Protein AF-A0AAU4A2L3-F1 (afdb_monomer)

Radius of gyration: 29.71 Å; Cα contacts (8 Å, |Δi|>4): 764; chains: 1; bounding box: 64×76×113 Å

Sequence (528 aa):
MRTDVPQGIGEGEAERGFEGEQDPGADFPGASPAAVRGSDRRAFGRGLMLGTAGILVTVSGALVAVGCFLGLYVRPTSDDWCAAWKSRDMGVFGITSDFYMTQNGRVANAFLSGVIYGDGLIGTKILPTVIAVTFTLGLVLLGAQFMRFLGAKPRLLLLTAAALVLQALLYFAGTRSYQALLWAPATISHTIPSIIGVWTLLLGIWTVRRPSGPLRTAGFVATFLIAAALGTLSEPFTLVTGLLGAGAGLLAIPRFRLAATWRPFTWCLTWCLGLLSGLLLLYTSPGARWRRAQNPSKESLLSRKGLRATTHDWLLMWDSVTGQWAYLAAAAVGILIGLAIGLRTPAGRRGPDRTVPRLTRAALWLLPALVVVLGSFAVAAGLRSGYGPTGWTYARTWTNYLVPMVLALCAYGALLGQWAGRHLASRTTTTRYAPVAVIATGAFTLAAMAALVPAVQTLTTTTVTRSVAWDAQNARIEKEARQGTTDVGYKPLYIGNLAEPFYTKNYQRDWVSACVSKWYDIDRIHRR

Structure (mmCIF, N/CA/C/O backbone):
data_AF-A0AAU4A2L3-F1
#
_entry.id   AF-A0AAU4A2L3-F1
#
loop_
_atom_site.group_PDB
_atom_site.id
_atom_site.type_symbol
_atom_site.label_atom_id
_atom_site.label_alt_id
_atom_site.label_comp_id
_atom_site.label_asym_id
_atom_site.label_entity_id
_atom_site.label_seq_id
_atom_site.pdbx_PDB_ins_code
_atom_site.Cartn_x
_atom_site.Cartn_y
_atom_site.Cartn_z
_atom_site.occupancy
_atom_site.B_iso_or_equiv
_atom_site.auth_seq_id
_atom_site.auth_comp_id
_atom_site.auth_asym_id
_atom_site.auth_atom_id
_atom_site.pdbx_PDB_model_num
ATOM 1 N N . MET A 1 1 ? 8.186 55.625 46.234 1.00 39.56 1 MET A N 1
ATOM 2 C CA . MET A 1 1 ? 6.991 55.607 47.108 1.00 39.56 1 MET A CA 1
ATOM 3 C C . MET A 1 1 ? 6.923 54.208 47.698 1.00 39.56 1 MET A C 1
ATOM 5 O O . MET A 1 1 ? 6.724 53.284 46.928 1.00 39.56 1 MET A O 1
ATOM 9 N N . ARG A 1 2 ? 7.470 53.982 48.906 1.00 35.12 2 ARG A N 1
ATOM 10 C CA . ARG A 1 2 ? 6.761 54.043 50.212 1.00 35.12 2 ARG A CA 1
ATOM 11 C C . ARG A 1 2 ? 5.472 53.202 50.141 1.00 35.12 2 ARG A C 1
ATOM 13 O O . ARG A 1 2 ? 4.615 53.556 49.346 1.00 35.12 2 ARG A O 1
ATOM 20 N N . THR A 1 3 ? 5.312 52.097 50.871 1.00 40.69 3 THR A N 1
ATOM 21 C CA . THR A 1 3 ? 5.548 51.950 52.323 1.00 40.69 3 THR A CA 1
ATOM 22 C C . THR A 1 3 ? 5.838 50.518 52.808 1.00 40.69 3 THR A C 1
ATOM 24 O O . THR A 1 3 ? 5.472 49.530 52.176 1.00 40.69 3 THR A O 1
ATOM 27 N N . ASP A 1 4 ? 6.468 50.512 53.981 1.00 46.88 4 ASP A N 1
ATOM 28 C C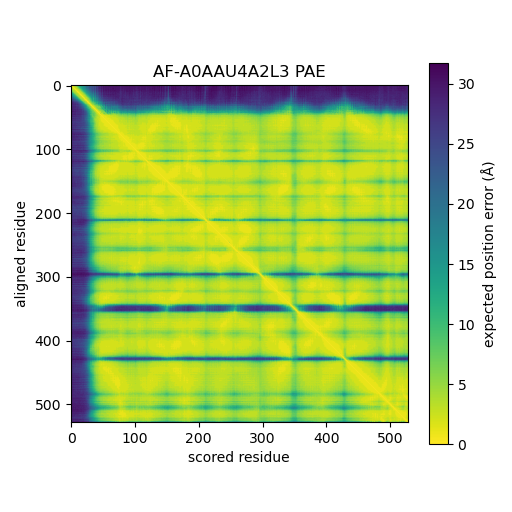A . ASP A 1 4 ? 6.956 49.487 54.914 1.00 46.88 4 ASP A CA 1
ATOM 29 C C . ASP A 1 4 ? 5.918 48.510 55.549 1.00 46.88 4 ASP A C 1
ATOM 31 O O . ASP A 1 4 ? 4.769 48.890 55.764 1.00 46.88 4 ASP A O 1
ATOM 35 N N . VAL A 1 5 ? 6.327 47.239 55.785 1.00 46.91 5 VAL A N 1
ATOM 36 C CA . VAL A 1 5 ? 6.630 46.515 57.078 1.00 46.91 5 VAL A CA 1
ATOM 37 C C . VAL A 1 5 ? 5.783 46.918 58.330 1.00 46.91 5 VAL A C 1
ATOM 39 O O . VAL A 1 5 ? 5.583 48.120 58.477 1.00 46.91 5 VAL A O 1
ATOM 42 N N . PRO A 1 6 ? 5.321 46.032 59.280 1.00 57.94 6 PRO A N 1
ATOM 43 C CA . PRO A 1 6 ? 6.099 44.988 59.994 1.00 57.94 6 PRO A CA 1
ATOM 44 C C . PRO A 1 6 ? 5.425 43.662 60.447 1.00 57.94 6 PRO A C 1
ATOM 46 O O . PRO A 1 6 ? 4.223 43.437 60.359 1.00 57.94 6 PRO A O 1
ATOM 49 N N . GLN A 1 7 ? 6.320 42.810 60.973 1.00 47.97 7 GLN A N 1
ATOM 50 C CA . GLN A 1 7 ? 6.174 41.576 61.756 1.00 47.97 7 GLN A CA 1
ATOM 51 C C . GLN A 1 7 ? 5.300 41.698 63.021 1.00 47.97 7 GLN A C 1
ATOM 53 O O . GLN A 1 7 ? 5.247 42.752 63.650 1.00 47.97 7 GLN A O 1
ATOM 58 N N . GLY A 1 8 ? 4.745 40.562 63.462 1.00 41.72 8 GLY A N 1
ATOM 59 C CA . GLY A 1 8 ? 4.188 40.365 64.801 1.00 41.72 8 GLY A CA 1
ATOM 60 C C . GLY A 1 8 ? 4.401 38.927 65.281 1.00 41.72 8 GLY A C 1
ATOM 61 O O . GLY A 1 8 ? 3.854 37.991 64.704 1.00 41.72 8 GLY A O 1
ATOM 62 N N . ILE A 1 9 ? 5.240 38.791 66.307 1.00 45.12 9 ILE A N 1
ATOM 63 C CA . ILE A 1 9 ? 5.505 37.599 67.122 1.00 45.12 9 ILE A CA 1
ATOM 64 C C . ILE A 1 9 ? 4.367 37.463 68.146 1.00 45.12 9 ILE A C 1
ATOM 66 O O . ILE A 1 9 ? 3.886 38.472 68.657 1.00 45.12 9 ILE A O 1
ATOM 70 N N . GLY A 1 10 ? 3.959 36.233 68.462 1.00 43.84 10 GLY A N 1
ATOM 71 C CA . GLY A 1 10 ? 3.012 35.943 69.537 1.00 43.84 10 GLY A CA 1
ATOM 72 C C . GLY A 1 10 ? 3.205 34.526 70.064 1.00 43.84 10 GLY A C 1
ATOM 73 O O . GLY A 1 10 ? 2.745 33.567 69.449 1.00 43.84 10 GLY A O 1
ATOM 74 N N . GLU A 1 11 ? 3.929 34.433 71.176 1.00 41.78 11 GLU A N 1
ATOM 75 C CA . GLU A 1 11 ? 4.035 33.275 72.063 1.00 41.78 11 GLU A CA 1
ATOM 76 C C . GLU A 1 11 ? 2.677 32.950 72.708 1.00 41.78 11 GLU A C 1
ATOM 78 O O . GLU A 1 11 ? 1.829 33.827 72.884 1.00 41.78 11 GLU A O 1
ATOM 83 N N . GLY A 1 12 ? 2.480 31.686 73.081 1.00 42.84 12 GLY A N 1
ATOM 84 C CA . GLY A 1 12 ? 1.285 31.232 73.785 1.00 42.84 12 GLY A CA 1
ATOM 85 C C . GLY A 1 12 ? 1.341 29.744 74.102 1.00 42.84 12 GLY A C 1
ATOM 86 O O . GLY A 1 12 ? 0.723 28.936 73.412 1.00 42.84 12 GLY A O 1
ATOM 87 N N . GLU A 1 13 ? 2.107 29.402 75.137 1.00 43.09 13 GLU A N 1
ATOM 88 C CA . GLU A 1 13 ? 2.013 28.139 75.867 1.00 43.09 13 GLU A CA 1
ATOM 89 C C . GLU A 1 13 ? 0.599 27.938 76.433 1.00 43.09 13 GLU A C 1
ATOM 91 O O . GLU A 1 13 ? 0.015 28.848 77.023 1.00 43.09 13 GLU A O 1
ATOM 96 N N . ALA A 1 14 ? 0.075 26.719 76.315 1.00 46.34 14 ALA A N 1
ATOM 97 C CA . ALA A 1 14 ? -0.894 26.182 77.260 1.00 46.34 14 ALA A CA 1
ATOM 98 C C . ALA A 1 14 ? -0.807 24.654 77.246 1.00 46.34 14 ALA A C 1
ATOM 100 O O . ALA A 1 14 ? -1.304 23.978 76.343 1.00 46.34 14 ALA A O 1
ATOM 101 N N . GLU A 1 15 ? -0.160 24.135 78.283 1.00 43.75 15 GLU A N 1
ATOM 102 C CA . GLU A 1 15 ? -0.269 22.762 78.743 1.00 43.75 15 GLU A CA 1
ATOM 103 C C . GLU A 1 15 ? -1.741 22.349 78.886 1.00 43.75 15 GLU A C 1
ATOM 105 O O . GLU A 1 15 ? -2.565 23.060 79.470 1.00 43.75 15 GLU A O 1
ATOM 110 N N . ARG A 1 16 ? -2.061 21.140 78.427 1.00 43.25 16 ARG A N 1
ATOM 111 C CA . ARG A 1 16 ? -3.032 20.291 79.114 1.00 43.25 16 ARG A CA 1
ATOM 112 C C . ARG A 1 16 ? -2.778 18.840 78.746 1.00 43.25 16 ARG A C 1
ATOM 114 O O . ARG A 1 16 ? -2.948 18.432 77.600 1.00 43.25 16 ARG A O 1
ATOM 121 N N . GLY A 1 17 ? -2.321 18.098 79.749 1.00 43.78 17 GLY A N 1
ATOM 122 C CA . GLY A 1 17 ? -2.133 16.664 79.685 1.00 43.78 17 GLY A CA 1
ATOM 123 C C . GLY A 1 17 ? -3.438 15.931 79.397 1.00 43.78 17 GLY A C 1
ATOM 124 O O . GLY A 1 17 ? -4.518 16.332 79.833 1.00 43.78 17 GLY A O 1
ATOM 125 N N . PHE A 1 18 ? -3.294 14.831 78.673 1.00 41.56 18 PHE A N 1
ATOM 126 C CA . PHE A 1 18 ? -4.220 13.717 78.720 1.00 41.56 18 PHE A CA 1
ATOM 127 C C . PHE A 1 18 ? -3.376 12.446 78.657 1.00 41.56 18 PHE A C 1
ATOM 129 O O . PHE A 1 18 ? -2.862 12.065 77.605 1.00 41.56 18 PHE A O 1
ATOM 136 N N . GLU A 1 19 ? -3.170 11.854 79.830 1.00 46.62 19 GLU A N 1
ATOM 137 C CA . GLU A 1 19 ? -2.827 10.446 79.972 1.00 46.62 19 GLU A CA 1
ATOM 138 C C . GLU A 1 19 ? -3.978 9.623 79.384 1.00 46.62 19 GLU A C 1
ATOM 140 O O . GLU A 1 19 ? -5.151 9.891 79.648 1.00 46.62 19 GLU A O 1
ATOM 145 N N . GLY A 1 20 ? -3.641 8.652 78.543 1.00 41.28 20 GLY A N 1
ATOM 146 C CA . GLY A 1 20 ? -4.613 7.823 77.848 1.00 41.28 20 GLY A CA 1
ATOM 147 C C . GLY A 1 20 ? -3.933 6.626 77.208 1.00 41.28 20 GLY A C 1
ATOM 148 O O . GLY A 1 20 ? -3.563 6.674 76.043 1.00 41.28 20 GLY A O 1
ATOM 149 N N . GLU A 1 21 ? -3.744 5.604 78.037 1.00 47.03 21 GLU A N 1
ATOM 150 C CA . GLU A 1 21 ? -3.829 4.176 77.720 1.00 47.03 21 GLU A CA 1
ATOM 151 C C . GLU A 1 21 ? -3.043 3.628 76.511 1.00 47.03 21 GLU A C 1
ATOM 153 O O . GLU A 1 21 ? -3.383 3.801 75.342 1.00 47.03 21 GLU A O 1
ATOM 158 N N . GLN A 1 22 ? -2.004 2.853 76.834 1.00 48.16 22 GLN A N 1
ATOM 159 C CA . GLN A 1 22 ? -1.387 1.886 75.933 1.00 48.16 22 GLN A CA 1
ATOM 160 C C . GLN A 1 22 ? -2.409 0.817 75.526 1.00 48.16 22 GLN A C 1
ATOM 162 O O . GLN A 1 22 ? -2.836 0.024 76.360 1.00 48.16 22 GLN A O 1
ATOM 167 N N . ASP A 1 23 ? -2.717 0.750 74.232 1.00 45.00 23 ASP A N 1
ATOM 168 C CA . ASP A 1 23 ? -3.425 -0.365 73.602 1.00 45.00 23 ASP A CA 1
ATOM 169 C C . ASP A 1 23 ? -2.418 -1.228 72.806 1.00 45.00 23 ASP A C 1
ATOM 171 O O . ASP A 1 23 ? -1.973 -0.829 71.722 1.00 45.00 23 ASP A O 1
ATOM 175 N N . PRO A 1 24 ? -1.966 -2.390 73.322 1.00 51.56 24 PRO A N 1
ATOM 176 C CA . PRO A 1 24 ? -1.136 -3.323 72.575 1.00 51.56 24 PRO A CA 1
ATOM 177 C C . PRO A 1 24 ? -2.050 -4.249 71.763 1.00 51.56 24 PRO A C 1
ATOM 179 O O . PRO A 1 24 ? -2.293 -5.394 72.134 1.00 51.56 24 PRO A O 1
ATOM 182 N N . GLY A 1 25 ? -2.574 -3.744 70.646 1.00 47.84 25 GLY A N 1
ATOM 183 C CA . GLY A 1 25 ? -3.590 -4.467 69.877 1.00 47.84 25 GLY A CA 1
ATOM 184 C C . GLY A 1 25 ? -3.684 -4.085 68.405 1.00 47.84 25 GLY A C 1
ATOM 185 O O . GLY A 1 25 ? -4.761 -4.159 67.822 1.00 47.84 25 GLY A O 1
ATOM 186 N N . ALA A 1 26 ? -2.587 -3.663 67.770 1.00 46.34 26 ALA A N 1
ATOM 187 C CA . ALA A 1 26 ? -2.572 -3.440 66.325 1.00 46.34 26 ALA A CA 1
ATOM 188 C C . ALA A 1 26 ? -2.493 -4.781 65.572 1.00 46.34 26 ALA A C 1
ATOM 190 O O . ALA A 1 26 ? -1.452 -5.157 65.030 1.00 46.34 26 ALA A O 1
ATOM 191 N N . ASP A 1 27 ? -3.620 -5.495 65.535 1.00 48.34 27 ASP A N 1
ATOM 192 C CA . ASP A 1 27 ? -3.899 -6.523 64.538 1.00 48.34 27 ASP A CA 1
ATOM 193 C C . ASP A 1 27 ? -3.764 -5.873 63.154 1.00 48.34 27 ASP A C 1
ATOM 195 O O . ASP A 1 27 ? -4.651 -5.165 62.667 1.00 48.34 27 ASP A O 1
ATOM 199 N N . PHE A 1 28 ? -2.615 -6.081 62.504 1.00 56.47 28 PHE A N 1
ATOM 200 C CA . PHE A 1 28 ? -2.480 -5.800 61.082 1.00 56.47 28 PHE A CA 1
ATOM 201 C C . PHE A 1 28 ? -3.587 -6.582 60.371 1.00 56.47 28 PHE A C 1
ATOM 203 O O . PHE A 1 28 ? -3.598 -7.811 60.477 1.00 56.47 28 PHE A O 1
ATOM 210 N N . PRO A 1 29 ? -4.503 -5.936 59.625 1.00 54.22 29 PRO A N 1
ATOM 211 C CA . PRO A 1 29 ? -5.498 -6.661 58.859 1.00 54.22 29 PRO A CA 1
ATOM 212 C C . PRO A 1 29 ? -4.751 -7.485 57.813 1.00 54.22 29 PRO A C 1
ATOM 214 O O . PRO A 1 29 ? -4.325 -6.973 56.774 1.00 54.22 29 PRO A O 1
ATOM 217 N N . GLY A 1 30 ? -4.543 -8.767 58.123 1.00 53.03 30 GLY A N 1
ATOM 218 C CA . GLY A 1 30 ? -3.903 -9.725 57.245 1.00 53.03 30 GLY A CA 1
ATOM 219 C C . GLY A 1 30 ? -4.636 -9.682 55.918 1.00 53.03 30 GLY A C 1
ATOM 220 O O . GLY A 1 30 ? -5.821 -10.013 55.845 1.00 53.03 30 GLY A O 1
ATOM 221 N N . ALA A 1 31 ? -3.952 -9.202 54.876 1.00 51.94 31 ALA A N 1
ATOM 222 C CA . ALA A 1 31 ? -4.503 -9.136 53.536 1.00 51.94 31 ALA A CA 1
ATOM 223 C C . ALA A 1 31 ? -5.088 -10.511 53.208 1.00 51.94 31 ALA A C 1
ATOM 225 O O . ALA A 1 31 ? -4.351 -11.492 53.093 1.00 51.94 31 ALA A O 1
ATOM 226 N N . SER A 1 32 ? -6.421 -10.581 53.119 1.00 55.81 32 SER A N 1
ATOM 227 C CA . SER A 1 32 ? -7.132 -11.845 52.954 1.00 55.81 32 SER A CA 1
ATOM 228 C C . SER A 1 32 ? -6.466 -12.661 51.833 1.00 55.81 32 SER A C 1
ATOM 230 O O . SER A 1 32 ? -6.201 -12.096 50.763 1.00 55.81 32 SER A O 1
ATOM 232 N N . PRO A 1 33 ? -6.196 -13.969 52.010 1.00 58.31 33 PRO A N 1
ATOM 233 C CA . PRO A 1 33 ? -5.499 -14.811 51.027 1.00 58.31 33 PRO A CA 1
ATOM 234 C C . PRO A 1 33 ? -6.085 -14.762 49.601 1.00 58.31 33 PRO A C 1
ATOM 236 O O . PRO A 1 33 ? -5.419 -15.128 48.629 1.00 58.31 33 PRO A O 1
ATOM 239 N N . ALA A 1 34 ? -7.334 -14.309 49.455 1.00 57.78 34 ALA A N 1
ATOM 240 C CA . ALA A 1 34 ? -7.997 -14.054 48.180 1.00 57.78 34 ALA A CA 1
ATOM 241 C C . ALA A 1 34 ? -7.460 -12.812 47.431 1.00 57.78 34 ALA A C 1
ATOM 243 O O . ALA A 1 34 ? -7.370 -12.834 46.200 1.00 57.78 34 ALA A O 1
ATOM 244 N N . ALA A 1 35 ? -7.068 -11.750 48.143 1.00 58.69 35 ALA A N 1
ATOM 245 C CA . ALA A 1 35 ? -6.507 -10.528 47.563 1.00 58.69 35 ALA A CA 1
ATOM 246 C C . ALA A 1 35 ? -5.096 -10.765 46.995 1.00 58.69 35 ALA A C 1
ATOM 248 O O . ALA A 1 35 ? -4.802 -10.336 45.876 1.00 58.69 35 ALA A O 1
ATOM 249 N N . VAL A 1 36 ? -4.272 -11.541 47.711 1.00 60.50 36 VAL A N 1
ATOM 250 C CA . VAL A 1 36 ? -2.921 -11.936 47.275 1.00 60.50 36 VAL A CA 1
ATOM 251 C C . VAL A 1 36 ? -2.992 -12.801 46.005 1.00 60.50 36 VAL A C 1
ATOM 253 O O . VAL A 1 36 ? -2.415 -12.440 44.979 1.00 60.50 36 VAL A O 1
ATOM 256 N N . ARG A 1 37 ? -3.840 -13.845 45.983 1.00 60.28 37 ARG A N 1
ATOM 257 C CA . ARG A 1 37 ? -4.045 -14.695 44.784 1.00 60.28 37 ARG A CA 1
ATOM 258 C C . ARG A 1 37 ? -4.600 -13.934 43.572 1.00 60.28 37 ARG A C 1
ATOM 260 O O . ARG A 1 37 ? -4.363 -14.327 42.425 1.00 60.28 37 ARG A O 1
ATOM 267 N N . GLY A 1 38 ? -5.367 -12.866 43.797 1.00 59.62 38 GLY A N 1
ATOM 268 C CA . GLY A 1 38 ? -5.892 -12.002 42.737 1.00 59.62 38 GLY A CA 1
ATOM 269 C C . GLY A 1 38 ? -4.818 -11.132 42.071 1.00 59.62 38 GLY A C 1
ATOM 270 O O . GLY A 1 38 ? -4.914 -10.857 40.869 1.00 59.62 38 GLY A O 1
ATOM 271 N N . SER A 1 39 ? -3.793 -10.729 42.826 1.00 64.50 39 SER A N 1
ATOM 272 C CA . SER A 1 39 ? -2.653 -9.951 42.327 1.00 64.50 39 SER A CA 1
ATOM 273 C C . SER A 1 39 ? -1.771 -10.784 41.390 1.00 64.50 39 SER A C 1
ATOM 275 O O . SER A 1 39 ? -1.552 -10.387 40.239 1.00 64.50 39 SER A O 1
ATOM 277 N N . ASP A 1 40 ? -1.395 -11.995 41.811 1.00 65.38 40 ASP A N 1
ATOM 278 C CA . ASP A 1 40 ? -0.483 -12.876 41.063 1.00 65.38 40 ASP A CA 1
ATOM 279 C C . ASP A 1 40 ? -1.053 -13.299 39.704 1.00 65.38 40 ASP A C 1
ATOM 281 O O . ASP A 1 40 ? -0.379 -13.244 38.673 1.00 65.38 40 ASP A O 1
ATOM 285 N N . ARG A 1 41 ? -2.353 -13.619 39.646 1.00 66.81 41 ARG A N 1
ATOM 286 C CA . ARG A 1 41 ? -3.025 -13.973 38.381 1.00 66.81 41 ARG A CA 1
ATOM 287 C C . ARG A 1 41 ? -3.070 -12.807 37.392 1.00 66.81 41 ARG A C 1
ATOM 289 O O . ARG A 1 41 ? -2.950 -13.006 36.180 1.00 66.81 41 ARG A O 1
ATOM 296 N N . ARG A 1 42 ? -3.233 -11.575 37.887 1.00 69.50 42 ARG A N 1
ATOM 297 C CA . ARG A 1 42 ? -3.218 -10.362 37.052 1.00 69.50 42 ARG A CA 1
ATOM 298 C C . ARG A 1 42 ? -1.810 -10.006 36.586 1.00 69.50 42 ARG A C 1
ATOM 300 O O . ARG A 1 42 ? -1.692 -9.372 35.536 1.00 69.50 42 ARG A O 1
ATOM 307 N N . ALA A 1 43 ? -0.776 -10.353 37.347 1.00 73.12 43 ALA A N 1
ATOM 308 C CA . ALA A 1 43 ? 0.614 -10.220 36.927 1.00 73.12 43 ALA A CA 1
ATOM 309 C C . ALA A 1 43 ? 0.941 -11.237 35.821 1.00 73.12 43 ALA A C 1
ATOM 311 O O . ALA A 1 43 ? 1.398 -10.839 34.748 1.00 73.12 43 ALA A O 1
ATOM 312 N N . PHE A 1 44 ? 0.560 -12.504 36.008 1.00 73.62 44 PHE A N 1
ATOM 313 C CA . PHE A 1 44 ? 0.767 -13.575 35.028 1.00 73.62 44 PHE A CA 1
ATOM 314 C C . PHE A 1 44 ? 0.129 -13.270 33.663 1.00 73.62 44 PHE A C 1
ATOM 316 O O . PHE A 1 44 ? 0.802 -13.298 32.634 1.00 73.62 44 PHE A O 1
ATOM 323 N N . GLY A 1 45 ? -1.150 -12.871 33.634 1.00 79.25 45 GLY A N 1
ATOM 324 C CA . GLY A 1 45 ? -1.828 -12.527 32.376 1.00 79.25 45 GLY A CA 1
ATOM 325 C C . GLY A 1 45 ? -1.221 -11.314 31.653 1.00 79.25 45 GLY A C 1
ATOM 326 O O . GLY A 1 45 ? -1.296 -11.215 30.428 1.00 79.25 45 GLY A O 1
ATOM 327 N N . ARG A 1 46 ? -0.591 -10.385 32.388 1.00 83.12 46 ARG A N 1
ATOM 328 C CA . ARG A 1 46 ? 0.157 -9.268 31.787 1.00 83.12 46 ARG A CA 1
ATOM 329 C C . ARG A 1 46 ? 1.477 -9.735 31.191 1.00 83.12 46 ARG A C 1
ATOM 331 O O . ARG A 1 46 ? 1.769 -9.335 30.067 1.00 83.12 46 ARG A O 1
ATOM 338 N N . GLY A 1 47 ? 2.224 -10.561 31.924 1.00 88.75 47 GLY A N 1
ATOM 339 C CA . GLY A 1 47 ? 3.476 -11.152 31.458 1.00 88.75 47 GLY A CA 1
ATOM 340 C C . GLY A 1 47 ? 3.271 -11.948 30.173 1.00 88.75 47 GLY A C 1
ATOM 341 O O . GLY A 1 47 ? 3.951 -11.688 29.188 1.00 88.75 47 GLY A O 1
ATOM 342 N N . LEU A 1 48 ? 2.247 -12.805 30.133 1.00 92.69 48 LEU A N 1
ATOM 343 C CA . LEU A 1 48 ? 1.908 -13.592 28.947 1.00 92.69 48 LEU A CA 1
ATOM 344 C C . LEU A 1 48 ? 1.575 -12.712 27.735 1.00 92.69 48 LEU A C 1
ATOM 346 O O . LEU A 1 48 ? 2.124 -12.917 26.661 1.00 92.69 48 LEU A O 1
ATOM 350 N N . MET A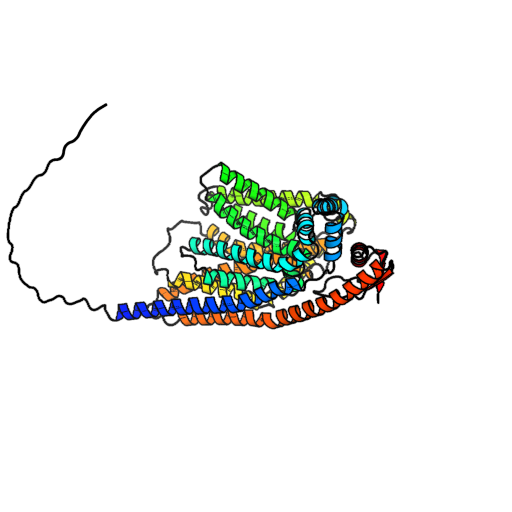 1 49 ? 0.724 -11.695 27.906 1.00 92.56 49 MET A N 1
ATOM 351 C CA . MET A 1 49 ? 0.366 -10.786 26.811 1.00 92.56 49 MET A CA 1
ATOM 352 C C . MET A 1 49 ? 1.584 -10.038 26.251 1.00 92.56 49 MET A C 1
ATOM 354 O O . MET A 1 49 ? 1.686 -9.837 25.042 1.00 92.56 49 MET A O 1
ATOM 358 N N . LEU A 1 50 ? 2.485 -9.590 27.131 1.00 94.00 50 LEU A N 1
ATOM 359 C CA . LEU A 1 50 ? 3.721 -8.917 26.735 1.00 94.00 50 LEU A CA 1
ATOM 360 C C . LEU A 1 50 ? 4.685 -9.887 26.050 1.00 94.00 50 LEU A C 1
ATOM 362 O O . LEU A 1 50 ? 5.249 -9.520 25.027 1.00 94.00 50 LEU A O 1
ATOM 366 N N . GLY A 1 51 ? 4.812 -11.116 26.555 1.00 96.38 51 GLY A N 1
ATOM 367 C CA . GLY A 1 51 ? 5.605 -12.177 25.937 1.00 96.38 51 GLY A CA 1
ATOM 368 C C . GLY A 1 51 ? 5.106 -12.516 24.535 1.00 96.38 51 GLY A C 1
ATOM 369 O O . GLY A 1 51 ? 5.875 -12.452 23.582 1.00 96.38 51 GLY A O 1
ATOM 370 N N . THR A 1 52 ? 3.802 -12.766 24.371 1.00 96.69 52 THR A N 1
ATOM 371 C CA . THR A 1 52 ? 3.187 -13.005 23.056 1.00 96.69 52 THR A CA 1
ATOM 372 C C . THR A 1 52 ? 3.399 -11.822 22.112 1.00 96.69 52 THR A C 1
ATOM 374 O O . THR A 1 52 ? 3.797 -12.022 20.968 1.00 96.69 52 THR A O 1
ATOM 377 N N . ALA A 1 53 ? 3.179 -10.586 22.574 1.00 97.06 53 ALA A N 1
ATOM 378 C CA . ALA A 1 53 ? 3.417 -9.399 21.755 1.00 97.06 53 ALA A CA 1
ATOM 379 C C . ALA A 1 53 ? 4.898 -9.252 21.366 1.00 97.06 53 ALA A C 1
ATOM 381 O O . ALA A 1 53 ? 5.182 -8.926 20.219 1.00 97.06 53 ALA A O 1
ATOM 382 N N . GLY A 1 54 ? 5.827 -9.526 22.286 1.00 98.25 54 GLY A N 1
ATOM 383 C CA . GLY A 1 54 ? 7.267 -9.509 22.032 1.00 98.25 54 GLY A CA 1
ATOM 384 C C . GLY A 1 54 ? 7.676 -10.519 20.963 1.00 98.25 54 GLY A C 1
ATOM 385 O O . GLY A 1 54 ? 8.303 -10.136 19.983 1.00 98.25 54 GLY A O 1
ATOM 386 N N . ILE A 1 55 ? 7.230 -11.774 21.084 1.00 98.38 55 ILE A N 1
ATOM 387 C CA . ILE A 1 55 ? 7.496 -12.821 20.083 1.00 98.38 55 ILE A CA 1
ATOM 388 C C . ILE A 1 55 ? 6.932 -12.414 18.715 1.00 98.38 55 ILE A C 1
ATOM 390 O O . ILE A 1 55 ? 7.617 -12.541 17.702 1.00 98.38 55 ILE A O 1
ATOM 394 N N . LEU A 1 56 ? 5.707 -11.880 18.669 1.00 98.38 56 LEU A N 1
ATOM 395 C CA . LEU A 1 56 ? 5.097 -11.420 17.420 1.00 98.38 56 LEU A CA 1
ATOM 396 C C . LEU A 1 56 ? 5.849 -10.242 16.790 1.00 98.38 56 LEU A C 1
ATOM 398 O O . LEU A 1 56 ? 5.980 -10.214 15.566 1.00 98.38 56 LEU A O 1
ATOM 402 N N . VAL A 1 57 ? 6.351 -9.297 17.595 1.00 98.62 57 VAL A N 1
ATOM 403 C CA . VAL A 1 57 ? 7.228 -8.218 17.114 1.00 98.62 57 VAL A CA 1
ATOM 404 C C . VAL A 1 57 ? 8.505 -8.798 16.526 1.00 98.62 57 VAL A C 1
ATOM 406 O O . VAL A 1 57 ? 8.873 -8.405 15.427 1.00 98.62 57 VAL A O 1
ATOM 409 N N . THR A 1 58 ? 9.149 -9.747 17.203 1.00 98.50 58 THR A N 1
ATOM 410 C CA . THR A 1 58 ? 10.385 -10.364 16.710 1.00 98.50 58 THR A CA 1
ATOM 411 C C . THR A 1 58 ? 10.158 -11.103 15.393 1.00 98.50 58 THR A C 1
ATOM 413 O O . THR A 1 58 ? 10.849 -10.830 14.418 1.00 98.50 58 THR A O 1
ATOM 416 N N . VAL A 1 59 ? 9.163 -11.993 15.325 1.00 98.38 59 VAL A N 1
ATOM 417 C CA . VAL A 1 59 ? 8.908 -12.821 14.133 1.00 98.38 59 VAL A CA 1
ATOM 418 C C . VAL A 1 59 ? 8.415 -11.978 12.957 1.00 98.38 59 VAL A C 1
ATOM 420 O O . VAL A 1 59 ? 8.981 -12.036 11.868 1.00 98.38 59 VAL A O 1
ATOM 423 N N . SER A 1 60 ? 7.389 -11.151 13.167 1.00 98.44 60 SER A N 1
ATOM 424 C CA . SER A 1 60 ? 6.826 -10.327 12.086 1.00 98.44 60 SER A CA 1
ATOM 425 C C . SER A 1 60 ? 7.787 -9.205 11.691 1.00 98.44 60 SER A C 1
ATOM 427 O O . SER A 1 60 ? 7.894 -8.859 10.518 1.00 98.44 60 SER A O 1
ATOM 429 N N . GLY A 1 61 ? 8.522 -8.660 12.664 1.00 98.56 61 GLY A N 1
ATOM 430 C CA . GLY A 1 61 ? 9.580 -7.682 12.441 1.00 98.56 61 GLY A CA 1
ATOM 431 C C . GLY A 1 61 ? 10.728 -8.251 11.621 1.00 98.56 61 GLY A C 1
ATOM 432 O O . GLY A 1 61 ? 11.182 -7.570 10.711 1.00 98.56 61 GLY A O 1
ATOM 433 N N . ALA A 1 62 ? 11.138 -9.501 11.859 1.00 98.56 62 ALA A N 1
ATOM 434 C CA . ALA A 1 62 ? 12.142 -10.172 11.036 1.00 98.56 62 ALA A CA 1
ATOM 435 C C . ALA A 1 62 ? 11.680 -10.318 9.577 1.00 98.56 62 ALA A C 1
ATOM 437 O O . ALA A 1 62 ? 12.435 -9.982 8.670 1.00 98.56 62 ALA A O 1
ATOM 438 N N . LEU A 1 63 ? 10.428 -10.731 9.332 1.00 98.50 63 LEU A N 1
ATOM 439 C CA . LEU A 1 63 ? 9.879 -10.814 7.969 1.00 98.50 63 LEU A CA 1
ATOM 440 C C . LEU A 1 63 ? 9.880 -9.447 7.268 1.00 98.50 63 LEU A C 1
ATOM 442 O O . LEU A 1 63 ? 10.346 -9.326 6.136 1.00 98.50 63 LEU A O 1
ATOM 446 N N . VAL A 1 64 ? 9.394 -8.401 7.944 1.00 98.69 64 VAL A N 1
ATOM 447 C CA . VAL A 1 64 ? 9.394 -7.035 7.395 1.00 98.69 64 VAL A CA 1
ATOM 448 C C . VAL A 1 64 ? 10.826 -6.537 7.163 1.00 98.69 64 VAL A C 1
ATOM 450 O O . VAL A 1 64 ? 11.101 -5.953 6.117 1.00 98.69 64 VAL A O 1
ATOM 453 N N . ALA A 1 65 ? 11.753 -6.820 8.082 1.00 98.62 65 ALA A N 1
ATOM 454 C CA . ALA A 1 65 ? 13.160 -6.452 7.961 1.00 98.62 65 ALA A CA 1
ATOM 455 C C . ALA A 1 65 ? 13.845 -7.134 6.769 1.00 98.62 65 ALA A C 1
ATOM 457 O O . ALA A 1 65 ? 14.639 -6.480 6.097 1.00 98.62 65 ALA A O 1
ATOM 458 N N . VAL A 1 66 ? 13.505 -8.390 6.447 1.00 98.56 66 VAL A N 1
ATOM 459 C CA . VAL A 1 66 ? 13.961 -9.034 5.202 1.00 98.56 66 VAL A CA 1
ATOM 460 C C . VAL A 1 66 ? 13.493 -8.227 3.992 1.00 98.56 66 VAL A C 1
ATOM 462 O O . VAL A 1 66 ? 14.299 -7.925 3.120 1.00 98.56 66 VAL A O 1
ATOM 465 N N . GLY A 1 67 ? 12.230 -7.793 3.956 1.00 97.88 67 GLY A N 1
ATOM 466 C CA . GLY A 1 67 ? 11.726 -6.916 2.893 1.00 97.88 67 GLY A CA 1
ATOM 467 C C . GLY A 1 67 ? 12.505 -5.600 2.765 1.00 97.88 67 GLY A C 1
ATOM 468 O O . GLY A 1 67 ? 12.871 -5.208 1.659 1.00 97.88 67 GLY A O 1
ATOM 469 N N . CYS A 1 68 ? 12.812 -4.951 3.892 1.00 98.50 68 CYS A N 1
ATOM 470 C CA . CYS A 1 68 ? 13.652 -3.750 3.933 1.00 98.50 68 CYS A CA 1
ATOM 471 C C . CYS A 1 68 ? 15.067 -4.021 3.396 1.00 98.50 68 CYS A C 1
ATOM 473 O O . CYS A 1 68 ? 15.577 -3.266 2.571 1.00 98.50 68 CYS A O 1
ATOM 475 N N . PHE A 1 69 ? 15.684 -5.123 3.827 1.00 98.50 69 PHE A N 1
ATOM 476 C CA . PHE A 1 69 ? 17.017 -5.544 3.397 1.00 98.50 69 PHE A CA 1
ATOM 477 C C . PHE A 1 69 ? 17.073 -5.840 1.895 1.00 98.50 69 PHE A C 1
ATOM 479 O O . PHE A 1 69 ? 17.997 -5.399 1.211 1.00 98.50 69 PHE A O 1
ATOM 486 N N . LEU A 1 70 ? 16.051 -6.510 1.353 1.00 98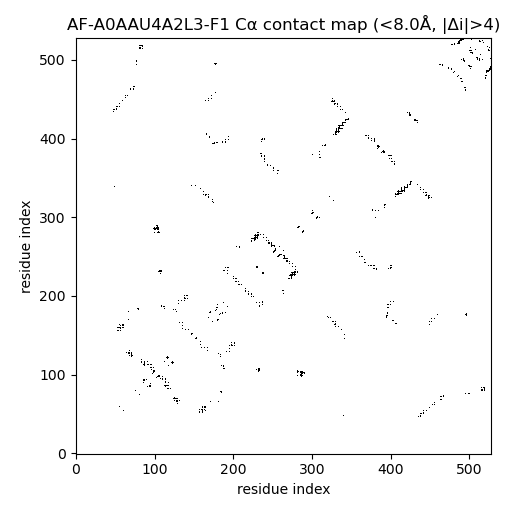.50 70 LEU A N 1
ATOM 487 C CA . LEU A 1 70 ? 15.941 -6.787 -0.081 1.00 98.50 70 LEU A CA 1
ATOM 488 C C . LEU A 1 70 ? 15.856 -5.520 -0.936 1.00 98.50 70 LEU A C 1
ATOM 490 O O . LEU A 1 70 ? 16.226 -5.571 -2.109 1.00 98.50 70 LEU A O 1
ATOM 494 N N . GLY A 1 71 ? 15.470 -4.378 -0.357 1.00 98.06 71 GLY A N 1
ATOM 495 C CA . GLY A 1 71 ? 15.572 -3.074 -1.009 1.00 98.06 71 GLY A CA 1
ATOM 496 C C . GLY A 1 71 ? 16.967 -2.803 -1.580 1.00 98.06 71 GLY A C 1
ATOM 497 O O . GLY A 1 71 ? 17.093 -2.382 -2.726 1.00 98.06 71 GLY A O 1
ATOM 498 N N . LEU A 1 72 ? 18.037 -3.171 -0.866 1.00 98.00 72 LEU A N 1
ATOM 499 C CA . LEU A 1 72 ? 19.427 -2.972 -1.313 1.00 98.00 72 LEU A CA 1
ATOM 500 C C . LEU A 1 72 ? 19.772 -3.736 -2.611 1.00 98.00 72 LEU A C 1
ATOM 502 O O . LEU A 1 72 ? 20.677 -3.348 -3.364 1.00 98.00 72 LEU A O 1
ATOM 506 N N . TYR A 1 73 ? 19.019 -4.797 -2.898 1.00 98.31 73 TYR A N 1
ATOM 507 C CA . TYR A 1 73 ? 19.187 -5.680 -4.050 1.00 98.31 73 TYR A CA 1
ATOM 508 C C . TYR A 1 73 ? 18.237 -5.342 -5.206 1.00 98.31 73 TYR A C 1
ATOM 510 O O . TYR A 1 73 ? 18.316 -5.963 -6.265 1.00 98.31 73 TYR A O 1
ATOM 518 N N . VAL A 1 74 ? 17.380 -4.329 -5.060 1.00 97.25 74 VAL A N 1
ATOM 519 C CA . VAL A 1 74 ? 16.525 -3.862 -6.156 1.00 97.25 74 VAL A CA 1
ATOM 520 C C . VAL A 1 74 ? 17.396 -3.338 -7.299 1.00 97.25 74 VAL A C 1
ATOM 522 O O . VAL A 1 74 ? 18.360 -2.594 -7.089 1.00 97.25 74 VAL A O 1
ATOM 525 N N . ARG A 1 75 ? 17.067 -3.775 -8.518 1.00 97.12 75 ARG A N 1
ATOM 526 C CA . ARG A 1 75 ? 17.661 -3.323 -9.783 1.00 97.12 75 ARG A CA 1
ATOM 527 C C . ARG A 1 75 ? 16.558 -3.047 -10.800 1.00 97.12 75 ARG A C 1
ATOM 529 O O . ARG A 1 75 ? 15.571 -3.793 -10.778 1.00 97.12 75 ARG A O 1
ATOM 536 N N . PRO A 1 76 ? 16.737 -2.064 -11.700 1.00 96.12 76 PRO A N 1
ATOM 537 C CA . PRO A 1 76 ? 15.726 -1.688 -12.679 1.00 96.12 76 PRO A CA 1
ATOM 538 C C . PRO A 1 76 ? 15.140 -2.870 -13.455 1.00 96.12 76 PRO A C 1
ATOM 540 O O . PRO A 1 76 ? 15.868 -3.760 -13.899 1.00 96.12 76 PRO A O 1
ATOM 543 N N . THR A 1 77 ? 13.820 -2.879 -13.603 1.00 95.75 77 THR A N 1
ATOM 544 C CA . THR A 1 77 ? 13.027 -3.754 -14.470 1.00 95.75 77 THR A CA 1
ATOM 545 C C . THR A 1 77 ? 11.808 -2.984 -14.988 1.00 95.75 77 THR A C 1
ATOM 547 O O . THR A 1 77 ? 11.318 -2.067 -14.325 1.00 95.75 77 THR A O 1
ATOM 550 N N . SER A 1 78 ? 11.263 -3.357 -16.148 1.00 95.44 78 SER A N 1
ATOM 551 C CA . SER A 1 78 ? 10.036 -2.751 -16.685 1.00 95.44 78 SER A CA 1
ATOM 552 C C . SER A 1 78 ? 10.071 -1.207 -16.634 1.00 95.44 78 SER A C 1
ATOM 554 O O . SER A 1 78 ? 10.953 -0.593 -17.235 1.00 95.44 78 SER A O 1
ATOM 556 N N . ASP A 1 79 ? 9.137 -0.575 -15.904 1.00 95.19 79 ASP A N 1
ATOM 557 C CA . ASP A 1 79 ? 8.960 0.886 -15.870 1.00 95.19 79 ASP A CA 1
ATOM 558 C C . ASP A 1 79 ? 10.121 1.605 -15.163 1.00 95.19 79 ASP A C 1
ATOM 560 O O . ASP A 1 79 ? 10.309 2.803 -15.380 1.00 95.19 79 ASP A O 1
ATOM 564 N N . ASP A 1 80 ? 10.927 0.886 -14.366 1.00 96.50 80 ASP A N 1
ATOM 565 C CA . ASP A 1 80 ? 12.097 1.455 -13.691 1.00 96.50 80 ASP A CA 1
ATOM 566 C C . ASP A 1 80 ? 13.063 2.068 -14.703 1.00 96.50 80 ASP A C 1
ATOM 568 O O . ASP A 1 80 ? 13.596 3.142 -14.456 1.00 96.50 80 ASP A O 1
ATOM 572 N N . TRP A 1 81 ? 13.271 1.414 -15.852 1.00 96.38 81 TRP A N 1
ATOM 573 C CA . TRP A 1 81 ? 14.196 1.897 -16.877 1.00 96.38 81 TRP A CA 1
ATOM 574 C C . TRP A 1 81 ? 13.776 3.267 -17.392 1.00 96.38 81 TRP A C 1
ATOM 576 O O . TRP A 1 81 ? 14.595 4.180 -17.461 1.00 96.38 81 TRP A O 1
ATOM 586 N N . CYS A 1 82 ? 12.488 3.424 -17.708 1.00 95.69 82 CYS A N 1
ATOM 587 C CA . CYS A 1 82 ? 11.959 4.687 -18.202 1.00 95.69 82 CYS A CA 1
ATOM 588 C C . CYS A 1 82 ? 11.975 5.772 -17.131 1.00 95.69 82 CYS A C 1
ATOM 590 O O . CYS A 1 82 ? 12.343 6.905 -17.424 1.00 95.69 82 CYS A O 1
ATOM 592 N N . ALA A 1 83 ? 11.568 5.437 -15.904 1.00 95.81 83 ALA A N 1
ATOM 593 C CA . ALA A 1 83 ? 11.584 6.385 -14.800 1.00 95.81 83 ALA A CA 1
ATOM 594 C C . ALA A 1 83 ? 13.013 6.854 -14.502 1.00 95.81 83 ALA A C 1
ATOM 596 O O . ALA A 1 83 ? 13.241 8.047 -14.346 1.00 95.81 83 ALA A O 1
ATOM 597 N N . ALA A 1 84 ? 13.982 5.939 -14.501 1.00 95.50 84 ALA A N 1
ATOM 598 C CA . ALA A 1 84 ? 15.360 6.244 -14.158 1.00 95.50 84 ALA A CA 1
ATOM 599 C C . ALA A 1 84 ? 16.029 7.181 -15.175 1.00 95.50 84 ALA A C 1
ATOM 601 O O . ALA A 1 84 ? 16.575 8.207 -14.770 1.00 95.50 84 ALA A O 1
ATOM 602 N N . TRP A 1 85 ? 15.955 6.895 -16.484 1.00 95.75 85 TRP A N 1
ATOM 603 C CA . TRP A 1 85 ? 16.590 7.781 -17.474 1.00 95.75 85 TRP A CA 1
ATOM 604 C C . TRP A 1 85 ? 15.865 9.128 -17.571 1.00 95.75 85 TRP A C 1
ATOM 606 O O . TRP A 1 85 ? 16.513 10.166 -17.645 1.00 95.75 85 TRP A O 1
ATOM 616 N N . LYS A 1 86 ? 14.526 9.148 -17.483 1.00 96.12 86 LYS A N 1
ATOM 617 C CA . LYS A 1 86 ? 13.765 10.406 -17.510 1.00 96.12 86 LYS A CA 1
ATOM 618 C C . LYS A 1 86 ? 14.046 11.272 -16.295 1.00 96.12 86 LYS A C 1
ATOM 620 O O . LYS A 1 86 ? 14.173 12.480 -16.440 1.00 96.12 86 LYS A O 1
ATOM 625 N N . SER A 1 87 ? 14.151 10.685 -15.107 1.00 96.06 87 SER A N 1
ATOM 626 C CA . SER A 1 87 ? 14.510 11.444 -13.910 1.00 96.06 87 SER A CA 1
ATOM 627 C C . SER A 1 87 ? 15.927 12.010 -14.009 1.00 96.06 87 SER A C 1
ATOM 629 O O . SER A 1 87 ? 16.117 13.168 -13.647 1.00 96.06 87 SER A O 1
ATOM 631 N N . ARG A 1 88 ? 16.884 11.245 -14.559 1.00 95.06 88 ARG A N 1
ATOM 632 C CA . ARG A 1 88 ? 18.259 11.707 -14.820 1.00 95.06 88 ARG A CA 1
ATOM 633 C C . ARG A 1 88 ? 18.294 12.877 -15.810 1.00 95.06 88 ARG A C 1
ATOM 635 O O . ARG A 1 88 ? 18.917 13.891 -15.519 1.00 95.06 88 ARG A O 1
ATOM 642 N N . ASP A 1 89 ? 17.606 12.746 -16.943 1.00 95.94 89 ASP A N 1
ATOM 643 C CA . ASP A 1 89 ? 17.773 13.665 -18.081 1.00 95.94 89 ASP A CA 1
ATOM 644 C C . ASP A 1 89 ? 16.778 14.835 -18.069 1.00 95.94 89 ASP A C 1
ATOM 646 O O . ASP A 1 89 ? 17.064 15.906 -18.598 1.00 95.94 89 ASP A O 1
ATOM 650 N N . MET A 1 90 ? 15.597 14.652 -17.472 1.00 96.62 90 MET A N 1
ATOM 651 C CA . MET A 1 90 ? 14.519 15.652 -17.447 1.00 96.62 90 MET A CA 1
ATOM 652 C C . MET A 1 90 ? 14.309 16.271 -16.057 1.00 96.62 90 MET A C 1
ATOM 654 O O . MET A 1 90 ? 13.618 17.286 -15.929 1.00 96.62 90 MET A O 1
ATOM 658 N N . GLY A 1 91 ? 14.848 15.658 -15.000 1.00 96.62 91 GLY A N 1
ATOM 659 C CA . GLY A 1 91 ? 14.584 16.046 -13.617 1.00 96.62 91 GLY A CA 1
ATOM 660 C C . GLY A 1 91 ? 13.128 15.823 -13.180 1.00 96.62 91 GLY A C 1
ATOM 661 O O . GLY A 1 91 ? 12.262 15.394 -13.947 1.00 96.62 91 GLY A O 1
ATOM 662 N N . VAL A 1 92 ? 12.833 16.155 -11.917 1.00 97.31 92 VAL A N 1
ATOM 663 C CA . VAL A 1 92 ? 11.526 15.897 -11.274 1.00 97.31 92 VAL A CA 1
ATOM 664 C C . VAL A 1 92 ? 10.362 16.573 -12.005 1.00 97.31 92 VAL A C 1
ATOM 666 O O . VAL A 1 92 ? 9.318 15.963 -12.248 1.00 97.31 92 VAL A O 1
ATOM 669 N N . PHE A 1 93 ? 10.523 17.842 -12.375 1.00 97.69 93 PHE A N 1
ATOM 670 C CA . PHE A 1 93 ? 9.463 18.588 -13.052 1.00 97.69 93 PHE A CA 1
ATOM 671 C C . PHE A 1 93 ? 9.346 18.217 -14.533 1.00 97.69 93 PHE A C 1
ATOM 673 O O . PHE A 1 93 ? 8.233 18.208 -15.058 1.00 97.69 93 PHE A O 1
ATOM 680 N N . GLY A 1 94 ? 10.448 17.841 -15.189 1.00 97.50 94 GLY A N 1
ATOM 681 C CA . GLY A 1 94 ? 10.425 17.405 -16.582 1.00 97.50 94 GLY A CA 1
ATOM 682 C C . GLY A 1 94 ? 9.682 16.084 -16.760 1.00 97.50 94 GLY A C 1
ATOM 683 O O . GLY A 1 94 ? 8.756 16.026 -17.568 1.00 97.50 94 GLY A O 1
ATOM 684 N N . ILE A 1 95 ? 9.979 15.060 -15.947 1.00 96.75 95 ILE A N 1
ATOM 685 C CA . ILE A 1 95 ? 9.215 13.798 -15.982 1.00 96.75 95 ILE A CA 1
ATOM 686 C C . ILE A 1 95 ? 7.737 14.018 -15.617 1.00 96.75 95 ILE A C 1
ATOM 688 O O . ILE A 1 95 ? 6.850 13.396 -16.200 1.00 96.75 95 ILE A O 1
ATOM 692 N N . THR A 1 96 ? 7.444 14.950 -14.702 1.00 97.50 96 THR A N 1
ATOM 693 C CA . THR A 1 96 ? 6.062 15.313 -14.346 1.00 97.50 96 THR A CA 1
ATOM 694 C C . THR A 1 96 ? 5.315 15.942 -15.522 1.00 97.50 96 THR A C 1
ATOM 696 O O . THR A 1 96 ? 4.177 15.558 -15.807 1.00 97.50 96 THR A O 1
ATOM 699 N N . SER A 1 97 ? 5.962 16.872 -16.229 1.00 97.06 97 SER A N 1
ATOM 700 C CA . SER A 1 97 ? 5.425 17.499 -17.438 1.00 97.06 97 SER A CA 1
ATOM 701 C C . SER A 1 97 ? 5.192 16.470 -18.546 1.00 97.06 97 SER A C 1
ATOM 703 O O . SER A 1 97 ? 4.113 16.434 -19.137 1.00 97.06 97 SER A O 1
ATOM 705 N N . ASP A 1 98 ? 6.146 15.561 -18.765 1.00 95.50 98 ASP A N 1
ATOM 706 C CA . ASP A 1 98 ? 6.016 14.472 -19.736 1.00 95.50 98 ASP A CA 1
ATOM 707 C C . ASP A 1 98 ? 4.821 13.565 -19.415 1.00 95.50 98 ASP A C 1
ATOM 709 O O . ASP A 1 98 ? 3.979 13.301 -20.272 1.00 95.50 98 ASP A O 1
ATOM 713 N N . PHE A 1 99 ? 4.645 13.164 -18.153 1.00 94.50 99 PHE A N 1
ATOM 714 C CA . PHE A 1 99 ? 3.494 12.344 -17.775 1.00 94.50 99 PHE A CA 1
ATOM 715 C C . PHE A 1 99 ? 2.153 13.045 -17.993 1.00 94.50 99 PHE A C 1
ATOM 717 O O . PHE A 1 99 ? 1.176 12.391 -18.375 1.00 94.50 99 PHE A O 1
ATOM 724 N N . TYR A 1 100 ? 2.102 14.355 -17.748 1.00 95.94 100 TYR A N 1
ATOM 725 C CA . TYR A 1 100 ? 0.915 15.169 -17.978 1.00 95.94 100 TYR A CA 1
ATOM 726 C C . TYR A 1 100 ? 0.600 15.320 -19.472 1.00 95.94 100 TYR A C 1
ATOM 728 O O . TYR A 1 100 ? -0.548 15.133 -19.883 1.00 95.94 100 TYR A O 1
ATOM 736 N N . MET A 1 101 ? 1.612 15.638 -20.282 1.00 95.62 101 MET A N 1
ATOM 737 C CA . MET A 1 101 ? 1.442 15.987 -21.693 1.00 95.62 101 MET A CA 1
ATOM 738 C C . MET A 1 101 ? 1.367 14.766 -22.613 1.00 95.62 101 MET A C 1
ATOM 740 O O . MET A 1 101 ? 0.544 14.750 -23.526 1.00 95.62 101 MET A O 1
ATOM 744 N N . THR A 1 102 ? 2.195 13.745 -22.388 1.00 90.31 102 THR A N 1
ATOM 745 C CA . THR A 1 102 ? 2.436 12.676 -23.372 1.00 90.31 102 THR A CA 1
ATOM 746 C C . THR A 1 102 ? 2.054 11.283 -22.873 1.00 90.31 102 THR A C 1
ATOM 748 O O . THR A 1 102 ? 1.729 10.430 -23.695 1.00 90.31 102 THR A O 1
ATOM 751 N N . GLN A 1 103 ? 2.046 11.031 -21.554 1.00 89.25 103 GLN A N 1
ATOM 752 C CA . GLN A 1 103 ? 1.814 9.676 -21.030 1.00 89.25 103 GLN A CA 1
ATOM 753 C C . GLN A 1 103 ? 0.392 9.396 -20.538 1.00 89.25 103 GLN A C 1
ATOM 755 O O . GLN A 1 103 ? -0.490 9.085 -21.327 1.00 89.25 103 GLN A O 1
ATOM 760 N N . ASN A 1 104 ? 0.161 9.370 -19.223 1.00 87.94 104 ASN A N 1
ATOM 761 C CA . ASN A 1 104 ? -1.066 8.836 -18.623 1.00 87.94 104 ASN A CA 1
ATOM 762 C C . ASN A 1 104 ? -1.768 9.820 -17.676 1.00 87.94 104 ASN A C 1
ATOM 764 O O . ASN A 1 104 ? -2.820 9.470 -17.138 1.00 87.94 104 ASN A O 1
ATOM 768 N N . GLY A 1 105 ? -1.218 11.025 -17.489 1.00 91.50 105 GLY A N 1
ATOM 769 C CA . GLY A 1 105 ? -1.795 12.073 -16.649 1.00 91.50 105 GLY A CA 1
ATOM 770 C C . GLY A 1 105 ? -1.508 11.950 -15.156 1.00 91.50 105 GLY A C 1
ATOM 771 O O . GLY A 1 105 ? -1.979 12.782 -14.380 1.00 91.50 105 GLY A O 1
ATOM 772 N N . ARG A 1 106 ? -0.766 10.924 -14.718 1.00 94.38 106 ARG A N 1
ATOM 773 C CA . ARG A 1 106 ? -0.515 10.671 -13.295 1.00 94.38 106 ARG A CA 1
ATOM 774 C C . ARG A 1 106 ? 0.595 11.566 -12.742 1.00 94.38 106 ARG A C 1
ATOM 776 O O . ARG A 1 106 ? 1.704 11.111 -12.480 1.00 94.38 106 ARG A O 1
ATOM 783 N N . VAL A 1 107 ? 0.298 12.851 -12.562 1.00 96.56 107 VAL A N 1
ATOM 784 C CA . VAL A 1 107 ? 1.297 13.866 -12.181 1.00 96.56 107 VAL A CA 1
ATOM 785 C C . VAL A 1 107 ? 1.951 13.609 -10.823 1.00 96.56 107 VAL A C 1
ATOM 787 O O . VAL A 1 107 ? 3.171 13.673 -10.731 1.00 96.56 107 VAL A O 1
ATOM 790 N N . ALA A 1 108 ? 1.197 13.231 -9.783 1.00 97.44 108 ALA A N 1
ATOM 791 C CA . ALA A 1 108 ? 1.804 12.900 -8.489 1.00 97.44 108 ALA A CA 1
ATOM 792 C C . ALA A 1 108 ? 2.679 11.638 -8.562 1.00 97.44 108 ALA A C 1
ATOM 794 O O . ALA A 1 108 ? 3.679 11.536 -7.855 1.00 97.44 108 ALA A O 1
ATOM 795 N N . ASN A 1 109 ? 2.324 10.685 -9.429 1.00 96.69 109 ASN A N 1
ATOM 796 C CA . ASN A 1 109 ? 3.120 9.480 -9.658 1.00 96.69 109 ASN A CA 1
ATOM 797 C C . ASN A 1 109 ? 4.467 9.820 -10.299 1.00 96.69 109 ASN A C 1
ATOM 799 O O . ASN A 1 109 ? 5.512 9.375 -9.828 1.00 96.69 109 ASN A O 1
ATOM 803 N N . ALA A 1 110 ? 4.429 10.658 -11.332 1.00 96.19 110 ALA A N 1
ATOM 804 C CA . ALA A 1 110 ? 5.607 11.138 -12.032 1.00 96.19 110 ALA A CA 1
ATOM 805 C C . ALA A 1 110 ? 6.504 11.982 -11.127 1.00 96.19 110 ALA A C 1
ATOM 807 O O . ALA A 1 110 ? 7.708 11.770 -11.110 1.00 96.19 110 ALA A O 1
ATOM 808 N N . PHE A 1 111 ? 5.919 12.865 -10.314 1.00 98.12 111 PHE A N 1
ATOM 809 C CA . PHE A 1 111 ? 6.657 13.656 -9.332 1.00 98.12 111 PHE A CA 1
ATOM 810 C C . PHE A 1 111 ? 7.391 12.759 -8.329 1.00 98.12 111 PHE A C 1
ATOM 812 O O . PHE A 1 111 ? 8.593 12.913 -8.124 1.00 98.12 111 PHE A O 1
ATOM 819 N N . LEU A 1 112 ? 6.696 11.775 -7.743 1.00 97.94 112 LEU A N 1
ATOM 820 C CA . LEU A 1 112 ? 7.322 10.821 -6.823 1.00 97.94 112 LEU A CA 1
ATOM 821 C C . LEU A 1 112 ? 8.388 9.968 -7.516 1.00 97.94 112 LEU A C 1
ATOM 823 O O . LEU A 1 112 ? 9.423 9.707 -6.915 1.00 97.94 112 LEU A O 1
ATOM 827 N N . SER A 1 113 ? 8.176 9.580 -8.774 1.00 97.06 113 SER A N 1
ATOM 828 C CA . SER A 1 113 ? 9.196 8.895 -9.577 1.00 97.06 113 SER A CA 1
ATOM 829 C C . SER A 1 113 ? 10.413 9.802 -9.808 1.00 97.06 113 SER A C 1
ATOM 831 O O . SER A 1 113 ? 11.545 9.389 -9.592 1.00 97.06 113 SER A O 1
ATOM 833 N N . GLY A 1 114 ? 10.199 11.073 -10.137 1.00 97.19 114 GLY A N 1
ATOM 834 C CA . GLY A 1 114 ? 11.250 12.083 -10.221 1.00 97.19 114 GLY A CA 1
ATOM 835 C C . GLY A 1 114 ? 12.112 12.128 -8.962 1.00 97.19 114 GLY A C 1
ATOM 836 O O . GLY A 1 114 ? 13.331 12.048 -9.044 1.00 97.19 114 GLY A O 1
ATOM 837 N N . VAL A 1 115 ? 11.472 12.202 -7.793 1.00 97.50 115 VAL A N 1
ATOM 838 C CA . VAL A 1 115 ? 12.164 12.243 -6.496 1.00 97.50 115 VAL A CA 1
ATOM 839 C C . VAL A 1 115 ? 12.884 10.925 -6.191 1.00 97.50 115 VAL A C 1
ATOM 841 O O . VAL A 1 115 ? 14.034 10.935 -5.770 1.00 97.50 115 VAL A O 1
ATOM 844 N N . ILE A 1 116 ? 12.231 9.779 -6.404 1.00 97.38 116 ILE A N 1
ATOM 845 C CA . ILE A 1 116 ? 12.763 8.459 -6.026 1.00 97.38 116 ILE A CA 1
ATOM 846 C C . ILE A 1 116 ? 13.924 8.020 -6.927 1.00 97.38 116 ILE A C 1
ATOM 848 O O . ILE A 1 116 ? 14.842 7.359 -6.445 1.00 97.38 116 ILE A O 1
ATOM 852 N N . TYR A 1 117 ? 13.895 8.371 -8.213 1.00 96.50 117 TYR A N 1
ATOM 853 C CA . TYR A 1 117 ? 14.958 8.032 -9.165 1.00 96.50 117 TYR A CA 1
ATOM 854 C C . TYR A 1 117 ? 15.944 9.188 -9.411 1.00 96.50 117 TYR A C 1
ATOM 856 O O . TYR A 1 117 ? 16.863 9.028 -10.210 1.00 96.50 117 TYR A O 1
ATOM 864 N N . GLY A 1 118 ? 15.757 10.346 -8.763 1.00 92.19 118 GLY A N 1
ATOM 865 C CA . GLY A 1 118 ? 16.576 11.545 -8.985 1.00 92.19 118 GLY A CA 1
ATOM 866 C C . GLY A 1 118 ? 18.055 11.331 -8.657 1.00 92.19 118 GLY A C 1
ATOM 867 O O . GLY A 1 118 ? 18.916 11.697 -9.448 1.00 92.19 118 GLY A O 1
ATOM 868 N N . ASP A 1 119 ? 18.341 10.626 -7.560 1.00 89.00 119 ASP A N 1
ATOM 869 C CA . ASP A 1 119 ? 19.705 10.273 -7.134 1.00 89.00 119 ASP A CA 1
ATOM 870 C C . ASP A 1 119 ? 20.103 8.861 -7.611 1.00 89.00 119 ASP A C 1
ATOM 872 O O . ASP A 1 119 ? 20.666 8.036 -6.877 1.00 89.00 119 ASP A O 1
ATOM 876 N N . GLY A 1 120 ? 19.729 8.530 -8.849 1.00 87.94 120 GLY A N 1
ATOM 877 C CA . GLY A 1 120 ? 19.929 7.209 -9.433 1.00 87.94 120 GLY A CA 1
ATOM 878 C C . GLY A 1 120 ? 19.134 6.125 -8.700 1.00 87.94 120 GLY A C 1
ATOM 879 O O . GLY A 1 120 ? 17.929 6.239 -8.485 1.00 87.94 120 GLY A O 1
ATOM 880 N N . LEU A 1 121 ? 19.797 5.027 -8.324 1.00 90.75 121 LEU A N 1
ATOM 881 C CA . LEU A 1 121 ? 19.119 3.864 -7.731 1.00 90.75 121 LEU A CA 1
ATOM 882 C C . LEU A 1 121 ? 18.968 3.940 -6.205 1.00 90.75 121 LEU A C 1
ATOM 884 O O . LEU A 1 121 ? 18.298 3.081 -5.630 1.00 90.75 121 LEU A O 1
ATOM 888 N N . ILE A 1 122 ? 19.564 4.929 -5.530 1.00 95.69 122 ILE A N 1
ATOM 889 C CA . ILE A 1 122 ? 19.566 4.996 -4.058 1.00 95.69 122 ILE A CA 1
ATOM 890 C C . ILE A 1 122 ? 18.138 5.077 -3.517 1.00 95.69 122 ILE A C 1
ATOM 892 O O . ILE A 1 122 ? 17.779 4.289 -2.639 1.00 95.69 122 ILE A O 1
ATOM 896 N N . GLY A 1 123 ? 17.303 5.958 -4.081 1.00 96.19 123 GLY A N 1
ATOM 897 C CA . GLY A 1 123 ? 15.919 6.117 -3.639 1.00 96.19 123 GLY A CA 1
ATOM 898 C C . GLY A 1 123 ? 15.123 4.817 -3.761 1.00 96.19 123 GLY A C 1
ATOM 899 O O . GLY A 1 123 ? 14.470 4.411 -2.802 1.00 96.19 123 GLY A O 1
ATOM 900 N N . THR A 1 124 ? 15.261 4.088 -4.875 1.00 95.88 124 THR A N 1
ATOM 901 C CA . THR A 1 124 ? 14.608 2.774 -5.044 1.00 95.88 124 THR A CA 1
ATOM 902 C C . THR A 1 124 ? 15.077 1.730 -4.028 1.00 95.88 124 THR A C 1
ATOM 904 O O . THR A 1 124 ? 14.274 0.910 -3.587 1.00 95.88 124 THR A O 1
ATOM 907 N N . LYS A 1 125 ? 16.347 1.789 -3.600 1.00 97.25 125 LYS A N 1
ATOM 908 C CA . LYS A 1 125 ? 16.917 0.842 -2.633 1.00 97.25 125 LYS A CA 1
ATOM 909 C C . LYS A 1 125 ? 16.436 1.078 -1.205 1.00 97.25 125 LYS A C 1
ATOM 911 O O . LYS A 1 125 ? 16.216 0.120 -0.469 1.00 97.25 125 LYS A O 1
ATOM 916 N N . ILE A 1 126 ? 16.268 2.338 -0.804 1.00 97.88 126 ILE A N 1
ATOM 917 C CA . ILE A 1 126 ? 15.813 2.691 0.552 1.00 97.88 126 ILE A CA 1
ATOM 918 C C . ILE A 1 126 ? 14.286 2.734 0.678 1.00 97.88 126 ILE A C 1
ATOM 920 O O . ILE A 1 126 ? 13.761 2.671 1.792 1.00 97.88 126 ILE A O 1
ATOM 924 N N . LEU A 1 127 ? 13.565 2.826 -0.446 1.00 97.88 127 LEU A N 1
ATOM 925 C CA . LEU A 1 127 ? 12.112 2.977 -0.476 1.00 97.88 127 LEU A CA 1
ATOM 926 C C . LEU A 1 127 ? 11.360 1.905 0.340 1.00 97.88 127 LEU A C 1
ATOM 928 O O . LEU A 1 127 ? 10.491 2.302 1.119 1.00 97.88 127 LEU A O 1
ATOM 932 N N . PRO A 1 128 ? 11.680 0.594 0.263 1.00 98.38 128 PRO A N 1
ATOM 933 C CA . PRO A 1 128 ? 11.016 -0.421 1.089 1.00 98.38 128 PRO A CA 1
ATOM 934 C C . PRO A 1 128 ? 11.130 -0.148 2.595 1.00 98.38 128 PRO A C 1
ATOM 936 O O . PRO A 1 128 ? 10.148 -0.289 3.325 1.00 98.38 128 PRO A O 1
ATOM 939 N N . THR A 1 129 ? 12.297 0.312 3.052 1.00 98.62 129 THR A N 1
ATOM 940 C CA . THR A 1 129 ? 12.541 0.671 4.457 1.00 98.62 129 THR A CA 1
ATOM 941 C C . THR A 1 129 ? 11.723 1.889 4.870 1.00 98.62 129 THR A C 1
ATOM 943 O O . THR A 1 129 ? 11.073 1.866 5.916 1.00 98.62 129 THR A O 1
ATOM 946 N N . VAL A 1 130 ? 11.698 2.936 4.039 1.00 98.50 130 VAL A N 1
ATOM 947 C CA . VAL A 1 130 ? 10.894 4.143 4.294 1.00 98.50 130 VAL A CA 1
ATOM 948 C C . VAL A 1 130 ? 9.406 3.791 4.376 1.00 98.50 130 VAL A C 1
ATOM 950 O O . VAL A 1 130 ? 8.728 4.189 5.323 1.00 98.50 130 VAL A O 1
ATOM 953 N N . ILE A 1 131 ? 8.909 2.986 3.431 1.00 98.44 131 ILE A N 1
ATOM 954 C CA . ILE A 1 131 ? 7.537 2.462 3.418 1.00 98.44 131 ILE A CA 1
ATOM 955 C C . ILE A 1 131 ? 7.240 1.724 4.729 1.00 98.44 131 ILE A C 1
ATOM 957 O O . ILE A 1 131 ? 6.272 2.064 5.411 1.00 98.44 131 ILE A O 1
ATOM 961 N N . ALA A 1 132 ? 8.077 0.758 5.113 1.00 98.56 132 ALA A N 1
ATOM 962 C CA . ALA A 1 132 ? 7.845 -0.063 6.296 1.00 98.56 132 ALA A CA 1
ATOM 963 C C . ALA A 1 132 ? 7.836 0.759 7.596 1.00 98.56 132 ALA A C 1
ATOM 965 O O . ALA A 1 132 ? 6.931 0.625 8.424 1.00 98.56 132 ALA A O 1
ATOM 966 N N . VAL A 1 133 ? 8.807 1.655 7.780 1.00 98.69 133 VAL A N 1
ATOM 967 C CA . VAL A 1 133 ? 8.913 2.482 8.991 1.00 98.69 133 VAL A CA 1
ATOM 968 C C . VAL A 1 133 ? 7.739 3.456 9.090 1.00 98.69 133 VAL A C 1
ATOM 970 O O . VAL A 1 133 ? 7.041 3.489 10.111 1.00 98.69 133 VAL A O 1
ATOM 973 N N . THR A 1 134 ? 7.464 4.211 8.023 1.00 98.69 134 THR A N 1
ATOM 974 C CA . THR A 1 134 ? 6.398 5.220 8.014 1.00 98.69 134 THR A CA 1
ATOM 975 C C . THR A 1 134 ? 5.017 4.586 8.139 1.00 98.69 134 THR A C 1
ATOM 977 O O . THR A 1 134 ? 4.140 5.150 8.805 1.00 98.69 134 THR A O 1
ATOM 980 N N . PHE A 1 135 ? 4.809 3.399 7.562 1.00 98.62 135 PHE A N 1
ATOM 981 C CA . PHE A 1 135 ? 3.549 2.681 7.707 1.00 98.62 135 PHE A CA 1
ATOM 982 C C . PHE A 1 135 ? 3.383 2.097 9.112 1.00 98.62 135 PHE A C 1
ATOM 984 O O . PHE A 1 135 ? 2.322 2.270 9.711 1.00 98.62 135 PHE A O 1
ATOM 991 N N . THR A 1 136 ? 4.437 1.500 9.686 1.00 98.81 136 THR A N 1
ATOM 992 C CA . THR A 1 136 ? 4.430 1.014 11.078 1.00 98.81 136 THR A CA 1
ATOM 993 C C . THR A 1 136 ? 4.033 2.131 12.036 1.00 98.81 136 THR A C 1
ATOM 995 O O . THR A 1 136 ? 3.106 1.965 12.829 1.00 98.81 136 THR A O 1
ATOM 998 N N . LEU A 1 137 ? 4.689 3.290 11.935 1.00 98.75 137 LEU A N 1
ATOM 999 C CA . LEU A 1 137 ? 4.412 4.430 12.803 1.00 98.75 137 LEU A CA 1
ATOM 1000 C C . LEU A 1 137 ? 2.969 4.929 12.635 1.00 98.75 137 LEU A C 1
ATOM 1002 O O . LEU A 1 137 ? 2.261 5.099 13.629 1.00 98.75 137 LEU A O 1
ATOM 1006 N N . GLY A 1 138 ? 2.506 5.095 11.392 1.00 98.69 138 GLY A N 1
ATOM 1007 C CA . GLY A 1 138 ? 1.130 5.503 11.102 1.00 98.69 138 GLY A CA 1
ATOM 1008 C C . GLY A 1 138 ? 0.094 4.537 11.690 1.00 98.69 138 GLY A C 1
ATOM 1009 O O . GLY A 1 138 ? -0.855 4.967 12.348 1.00 98.69 138 GLY A O 1
ATOM 1010 N N . LEU A 1 139 ? 0.301 3.226 11.531 1.00 98.75 139 LEU A N 1
ATOM 1011 C CA . LEU A 1 139 ? -0.587 2.190 12.066 1.00 98.75 139 LEU A CA 1
ATOM 1012 C C . LEU A 1 139 ? -0.578 2.132 13.596 1.00 98.75 139 LEU A C 1
ATOM 1014 O O . LEU A 1 139 ? -1.644 2.012 14.199 1.00 98.75 139 LEU A O 1
ATOM 1018 N N . VAL A 1 140 ? 0.585 2.261 14.242 1.00 98.75 140 VAL A N 1
ATOM 1019 C CA . VAL A 1 140 ? 0.685 2.295 15.711 1.00 98.75 140 VAL A CA 1
ATOM 1020 C C . VAL A 1 140 ? -0.048 3.511 16.273 1.00 98.75 140 VAL A C 1
ATOM 1022 O O . VAL A 1 140 ? -0.816 3.382 17.229 1.00 98.75 140 VAL A O 1
ATOM 1025 N N . LEU A 1 141 ? 0.132 4.689 15.670 1.00 98.62 141 LEU A N 1
ATOM 1026 C CA . LEU A 1 141 ? -0.553 5.912 16.091 1.00 98.62 141 LEU A CA 1
ATOM 1027 C C . LEU A 1 141 ? -2.067 5.823 15.866 1.00 98.62 141 LEU A C 1
ATOM 1029 O O . LEU A 1 141 ? -2.843 6.205 16.748 1.00 98.62 141 LEU A O 1
ATOM 1033 N N . LEU A 1 142 ? -2.502 5.277 14.728 1.00 98.31 142 LEU A N 1
ATOM 1034 C CA . LEU A 1 142 ? -3.919 5.065 14.431 1.00 98.31 142 LEU A CA 1
ATOM 1035 C C . LEU A 1 142 ? -4.538 4.048 15.398 1.00 98.31 142 LEU A C 1
ATOM 1037 O O . LEU A 1 142 ? -5.588 4.309 15.988 1.00 98.31 142 LEU A O 1
ATOM 1041 N N . GLY A 1 143 ? -3.845 2.939 15.650 1.00 98.00 143 GLY A N 1
ATOM 1042 C CA . GLY A 1 143 ? -4.224 1.936 16.641 1.00 98.00 143 GLY A CA 1
ATOM 1043 C C . GLY A 1 143 ? -4.294 2.508 18.059 1.00 98.00 143 GLY A C 1
ATOM 1044 O O . GLY A 1 143 ? -5.209 2.183 18.814 1.00 98.00 143 GLY A O 1
ATOM 1045 N N . ALA A 1 144 ? -3.404 3.437 18.420 1.00 97.94 144 ALA A N 1
ATOM 1046 C CA . ALA A 1 144 ? -3.465 4.138 19.699 1.00 97.94 144 ALA A CA 1
ATOM 1047 C C . ALA A 1 144 ? -4.719 5.023 19.811 1.00 97.94 144 ALA A C 1
ATOM 1049 O O . ALA A 1 144 ? -5.346 5.057 20.873 1.00 97.94 144 ALA A O 1
ATOM 1050 N N . GLN A 1 145 ? -5.125 5.706 18.732 1.00 96.94 145 GLN A N 1
ATOM 1051 C CA . GLN A 1 145 ? -6.399 6.440 18.697 1.00 96.94 145 GLN A CA 1
ATOM 1052 C C . GLN A 1 145 ? -7.597 5.492 18.809 1.00 96.94 145 GLN A C 1
ATOM 1054 O O . GLN A 1 145 ? -8.533 5.787 19.552 1.00 96.94 145 GLN A O 1
ATOM 1059 N N . PHE A 1 146 ? -7.546 4.342 18.137 1.00 94.88 146 PHE A N 1
ATOM 1060 C CA . PHE A 1 146 ? -8.584 3.317 18.204 1.00 94.88 146 PHE A CA 1
ATOM 1061 C C . PHE A 1 146 ? -8.730 2.727 19.617 1.00 94.88 146 PHE A C 1
ATOM 1063 O O . PHE A 1 146 ? -9.832 2.678 20.157 1.00 94.88 146 PHE A O 1
ATOM 1070 N N . MET A 1 147 ? -7.629 2.371 20.285 1.00 94.25 147 MET A N 1
ATOM 1071 C CA . MET A 1 147 ? -7.670 1.891 21.673 1.00 94.25 147 MET A CA 1
ATOM 1072 C C . MET A 1 147 ? -8.242 2.942 22.629 1.00 94.25 147 MET A C 1
ATOM 1074 O O . MET A 1 147 ? -9.064 2.608 23.482 1.00 94.25 147 MET A O 1
ATOM 1078 N N . ARG A 1 148 ? -7.849 4.215 22.472 1.00 92.94 148 ARG A N 1
ATOM 1079 C CA . ARG A 1 148 ? -8.407 5.324 23.264 1.00 92.94 148 ARG A CA 1
ATOM 1080 C C . ARG A 1 148 ? -9.903 5.493 23.015 1.00 92.94 148 ARG A C 1
ATOM 1082 O O . ARG A 1 148 ? -10.644 5.703 23.969 1.00 92.94 148 ARG A O 1
ATOM 1089 N N . PHE A 1 149 ? -10.349 5.357 21.766 1.00 88.69 149 PHE A N 1
ATOM 1090 C CA . PHE A 1 149 ? -11.770 5.363 21.410 1.00 88.69 149 PHE A CA 1
ATOM 1091 C C . PHE A 1 149 ? -12.540 4.229 22.104 1.00 88.69 149 PHE A C 1
ATOM 1093 O O . PHE A 1 149 ? -13.646 4.444 22.589 1.00 88.69 149 PHE A O 1
ATOM 1100 N N . LEU A 1 150 ? -11.922 3.056 22.253 1.00 88.50 150 LEU A N 1
ATOM 1101 C CA . LEU A 1 150 ? -12.469 1.935 23.023 1.00 88.50 150 LEU A CA 1
ATOM 1102 C C . LEU A 1 150 ? -12.319 2.083 24.554 1.00 88.50 150 LEU A C 1
ATOM 1104 O O . LEU A 1 150 ? -12.642 1.144 25.285 1.00 88.50 150 LEU A O 1
ATOM 1108 N N . GLY A 1 151 ? -11.840 3.231 25.050 1.00 87.06 151 GLY A N 1
ATOM 1109 C CA . GLY A 1 151 ? -11.682 3.526 26.478 1.00 87.06 151 GLY A CA 1
ATOM 1110 C C . GLY A 1 151 ? -10.434 2.919 27.128 1.00 87.06 151 GLY A C 1
ATOM 1111 O O . GLY A 1 151 ? -10.376 2.802 28.351 1.00 87.06 151 GLY A O 1
ATOM 1112 N N . ALA A 1 152 ? -9.436 2.513 26.339 1.00 91.06 152 ALA A N 1
ATOM 1113 C CA . ALA A 1 152 ? -8.228 1.849 26.820 1.00 91.06 152 ALA A CA 1
ATOM 1114 C C . ALA A 1 152 ? -6.959 2.701 26.657 1.00 91.06 152 ALA A C 1
ATOM 1116 O O . ALA A 1 152 ? -6.816 3.491 25.722 1.00 91.06 152 ALA A O 1
ATOM 1117 N N . LYS A 1 153 ? -5.981 2.488 27.550 1.00 92.44 153 LYS A N 1
ATOM 1118 C CA . LYS A 1 153 ? -4.624 3.035 27.389 1.00 92.44 153 LYS A CA 1
ATOM 1119 C C . LYS A 1 153 ? -3.897 2.302 26.244 1.00 92.44 153 LYS A C 1
ATOM 1121 O O . LYS A 1 153 ? -3.924 1.066 26.242 1.00 92.44 153 LYS A O 1
ATOM 1126 N N . PRO A 1 154 ? -3.236 3.017 25.311 1.00 93.62 154 PRO A N 1
ATOM 1127 C CA . PRO A 1 154 ? -2.464 2.397 24.235 1.00 93.62 154 PRO A CA 1
ATOM 1128 C C . PRO A 1 154 ? -1.379 1.458 24.764 1.00 93.62 154 PRO A C 1
ATOM 1130 O O . PRO A 1 154 ? -0.701 1.779 25.740 1.00 93.62 154 PRO A O 1
ATOM 1133 N N . ARG A 1 155 ? -1.193 0.311 24.105 1.00 94.19 155 ARG A N 1
ATOM 1134 C CA . ARG A 1 155 ? -0.100 -0.628 24.394 1.00 94.19 155 ARG A CA 1
ATOM 1135 C C . ARG A 1 155 ? 0.820 -0.704 23.193 1.00 94.19 155 ARG A C 1
ATOM 1137 O O . ARG A 1 155 ? 0.563 -1.487 22.286 1.00 94.19 155 ARG A O 1
ATOM 1144 N N . LEU A 1 156 ? 1.867 0.117 23.204 1.00 97.06 156 LEU A N 1
ATOM 1145 C CA . LEU A 1 156 ? 2.734 0.305 22.043 1.00 97.06 156 LEU A CA 1
ATOM 1146 C C . LEU A 1 156 ? 3.297 -1.020 21.529 1.00 97.06 156 LEU A C 1
ATOM 1148 O O . LEU A 1 156 ? 3.120 -1.297 20.358 1.00 97.06 156 LEU A O 1
ATOM 1152 N N . LEU A 1 157 ? 3.820 -1.893 22.398 1.00 97.75 157 LEU A N 1
ATOM 1153 C CA . LEU A 1 157 ? 4.358 -3.193 21.972 1.00 97.75 157 LEU A CA 1
ATOM 1154 C C . LEU A 1 157 ? 3.339 -4.049 21.196 1.00 97.75 157 LEU A C 1
ATOM 1156 O O . LEU A 1 157 ? 3.659 -4.605 20.153 1.00 97.75 157 LEU A O 1
ATOM 1160 N N . LEU A 1 158 ? 2.095 -4.121 21.675 1.00 97.62 158 LEU A N 1
ATOM 1161 C CA . LEU A 1 158 ? 1.036 -4.892 21.019 1.00 97.62 158 LEU A CA 1
ATOM 1162 C C . LEU A 1 158 ? 0.556 -4.233 19.719 1.00 97.62 158 LEU A C 1
ATOM 1164 O O . LEU A 1 158 ? 0.256 -4.923 18.750 1.00 97.62 158 LEU A O 1
ATOM 1168 N N . LEU A 1 159 ? 0.486 -2.901 19.691 1.00 98.38 159 LEU A N 1
ATOM 1169 C CA . LEU A 1 159 ? 0.154 -2.153 18.479 1.00 98.38 159 LEU A CA 1
ATOM 1170 C C . LEU A 1 159 ? 1.259 -2.284 17.425 1.00 98.38 159 LEU A C 1
ATOM 1172 O O . LEU A 1 159 ? 0.946 -2.416 16.247 1.00 98.38 159 LEU A O 1
ATOM 1176 N N . THR A 1 160 ? 2.527 -2.307 17.842 1.00 98.75 160 THR A N 1
ATOM 1177 C CA . THR A 1 160 ? 3.676 -2.580 16.974 1.00 98.75 160 THR A CA 1
ATOM 1178 C C . THR A 1 160 ? 3.612 -4.006 16.438 1.00 98.75 160 THR A C 1
ATOM 1180 O O . THR A 1 160 ? 3.758 -4.191 15.234 1.00 98.75 160 THR A O 1
ATOM 1183 N N . ALA A 1 161 ? 3.302 -5.000 17.282 1.00 98.62 161 ALA A N 1
ATOM 1184 C CA . ALA A 1 161 ? 3.088 -6.380 16.839 1.00 98.62 161 ALA A CA 1
ATOM 1185 C C . ALA A 1 161 ? 2.016 -6.452 15.741 1.00 98.62 161 ALA A C 1
ATOM 1187 O O . ALA A 1 161 ? 2.255 -7.008 14.674 1.00 98.62 161 ALA A O 1
ATOM 1188 N N . ALA A 1 162 ? 0.857 -5.827 15.969 1.00 98.69 162 ALA A N 1
ATOM 1189 C CA . ALA A 1 162 ? -0.217 -5.778 14.984 1.00 98.69 162 ALA A CA 1
ATOM 1190 C C . ALA A 1 162 ? 0.209 -5.066 13.695 1.00 98.69 162 ALA A C 1
ATOM 1192 O O . ALA A 1 162 ? -0.004 -5.601 12.613 1.00 98.69 162 ALA A O 1
ATOM 1193 N N . ALA A 1 163 ? 0.851 -3.900 13.788 1.00 98.81 163 ALA A N 1
ATOM 1194 C CA . ALA A 1 163 ? 1.318 -3.159 12.619 1.00 98.81 163 ALA A CA 1
ATOM 1195 C C . ALA A 1 163 ? 2.309 -3.968 11.765 1.00 98.81 163 ALA A C 1
ATOM 1197 O O . ALA A 1 163 ? 2.232 -3.914 10.537 1.00 98.81 163 ALA A O 1
ATOM 1198 N N . LEU A 1 164 ? 3.211 -4.730 12.394 1.00 98.88 164 LEU A N 1
ATOM 1199 C CA . LEU A 1 164 ? 4.171 -5.592 11.700 1.00 98.88 164 LEU A CA 1
ATOM 1200 C C . LEU A 1 164 ? 3.499 -6.824 11.080 1.00 98.88 164 LEU A C 1
ATOM 1202 O O . LEU A 1 164 ? 3.797 -7.147 9.936 1.00 98.88 164 LEU A O 1
ATOM 1206 N N . VAL A 1 165 ? 2.551 -7.465 11.778 1.00 98.88 165 VAL A N 1
ATOM 1207 C CA . VAL A 1 165 ? 1.751 -8.576 11.222 1.00 98.88 165 VAL A CA 1
ATOM 1208 C C . VAL A 1 165 ? 0.986 -8.118 9.980 1.00 98.88 165 VAL A C 1
ATOM 1210 O O . VAL A 1 165 ? 1.065 -8.761 8.937 1.00 98.88 165 VAL A O 1
ATOM 1213 N N . LEU A 1 166 ? 0.271 -6.989 10.054 1.00 98.75 166 LEU A N 1
ATOM 1214 C CA . LEU A 1 166 ? -0.496 -6.472 8.915 1.00 98.75 166 LEU A CA 1
ATOM 1215 C C . LEU A 1 166 ? 0.406 -6.163 7.716 1.00 98.75 166 LEU A C 1
ATOM 1217 O O . LEU A 1 166 ? 0.044 -6.470 6.584 1.00 98.75 166 LEU A O 1
ATOM 1221 N N . GLN A 1 167 ? 1.588 -5.597 7.955 1.00 98.56 167 GLN A N 1
ATOM 1222 C CA . GLN A 1 167 ? 2.564 -5.344 6.898 1.00 98.56 167 GLN A CA 1
ATOM 1223 C C . GLN A 1 167 ? 3.127 -6.626 6.293 1.00 98.56 167 GLN A C 1
ATOM 1225 O O . GLN A 1 167 ? 3.155 -6.740 5.073 1.00 98.56 167 GLN A O 1
ATOM 1230 N N . ALA A 1 168 ? 3.504 -7.612 7.110 1.00 98.56 168 ALA A N 1
ATOM 1231 C CA . ALA A 1 168 ? 3.977 -8.902 6.614 1.00 98.56 168 ALA A CA 1
ATOM 1232 C C . ALA A 1 168 ? 2.929 -9.574 5.707 1.00 98.56 168 ALA A C 1
ATOM 1234 O O . ALA A 1 168 ? 3.269 -10.061 4.629 1.00 98.56 168 ALA A O 1
ATOM 1235 N N . LEU A 1 169 ? 1.645 -9.518 6.081 1.00 98.19 169 LEU A N 1
ATOM 1236 C CA . LEU A 1 169 ? 0.546 -10.008 5.242 1.00 98.19 169 LEU A CA 1
ATOM 1237 C C . LEU A 1 169 ? 0.441 -9.243 3.917 1.00 98.19 169 LEU A C 1
ATOM 1239 O O . LEU A 1 169 ? 0.312 -9.853 2.858 1.00 98.19 169 LEU A O 1
ATOM 1243 N N . LEU A 1 170 ? 0.505 -7.911 3.957 1.00 97.25 170 LEU A N 1
ATOM 1244 C CA . LEU A 1 170 ? 0.401 -7.077 2.756 1.00 97.25 170 LEU A CA 1
ATOM 1245 C C . LEU A 1 170 ? 1.582 -7.273 1.798 1.00 97.25 170 LEU A C 1
ATOM 1247 O O . LEU A 1 170 ? 1.388 -7.221 0.586 1.00 97.25 170 LEU A O 1
ATOM 1251 N N . TYR A 1 171 ? 2.784 -7.499 2.326 1.00 96.69 171 TYR A N 1
ATOM 1252 C CA . TYR A 1 171 ? 3.993 -7.628 1.517 1.00 96.69 171 TYR A CA 1
ATOM 1253 C C . TYR A 1 171 ? 4.217 -9.046 0.999 1.00 96.69 171 TYR A C 1
ATOM 1255 O O . TYR A 1 171 ? 4.734 -9.194 -0.106 1.00 96.69 171 TYR A O 1
ATOM 1263 N N . PHE A 1 172 ? 3.837 -10.080 1.761 1.00 97.31 172 PHE A N 1
ATOM 1264 C CA . PHE A 1 172 ? 4.274 -11.450 1.475 1.00 97.31 172 PHE A CA 1
ATOM 1265 C C . PHE A 1 172 ? 3.165 -12.484 1.303 1.00 97.31 172 PHE A C 1
ATOM 1267 O O . PHE A 1 172 ? 3.455 -13.533 0.737 1.00 97.31 172 PHE A O 1
ATOM 1274 N N . ALA A 1 173 ? 1.927 -12.229 1.746 1.00 95.75 173 ALA A N 1
ATOM 1275 C CA . ALA A 1 173 ? 0.849 -13.201 1.535 1.00 95.75 173 ALA A CA 1
ATOM 1276 C C . ALA A 1 173 ? 0.418 -13.246 0.062 1.00 95.75 173 ALA A C 1
ATOM 1278 O O . ALA A 1 173 ? 0.228 -14.324 -0.494 1.00 95.75 173 ALA A O 1
ATOM 1279 N N . GLY A 1 174 ? 0.321 -12.082 -0.589 1.00 90.88 174 GLY A N 1
ATOM 1280 C CA . GLY A 1 174 ? -0.200 -11.958 -1.950 1.00 90.88 174 GLY A CA 1
ATOM 1281 C C . GLY A 1 174 ? 0.628 -12.675 -3.027 1.00 90.88 174 GLY A C 1
ATOM 1282 O O . GLY A 1 174 ? 1.792 -13.015 -2.854 1.00 90.88 174 GLY A O 1
ATOM 1283 N N . THR A 1 175 ? 0.041 -12.843 -4.213 1.00 90.19 175 THR A N 1
ATOM 1284 C CA . THR A 1 175 ? 0.657 -13.579 -5.338 1.00 90.19 175 THR A CA 1
ATOM 1285 C C . THR A 1 175 ? 1.787 -12.824 -6.056 1.00 90.19 175 THR A C 1
ATOM 1287 O O . THR A 1 175 ? 2.394 -13.355 -6.988 1.00 90.19 175 THR A O 1
ATOM 1290 N N . ARG A 1 176 ? 2.058 -11.564 -5.680 1.00 91.94 176 ARG A N 1
ATOM 1291 C CA . ARG A 1 176 ? 3.032 -10.668 -6.337 1.00 91.94 176 ARG A CA 1
ATOM 1292 C C . ARG A 1 176 ? 3.854 -9.862 -5.326 1.00 91.94 176 ARG A C 1
ATOM 1294 O O . ARG A 1 176 ? 3.939 -8.640 -5.433 1.00 91.94 176 ARG A O 1
ATOM 1301 N N . SER A 1 177 ? 4.497 -10.542 -4.379 1.00 94.00 177 SER A N 1
ATOM 1302 C CA . SER A 1 177 ? 5.264 -9.927 -3.280 1.00 94.00 177 SER A CA 1
ATOM 1303 C C . SER A 1 177 ? 6.343 -8.940 -3.750 1.00 94.00 177 SER A C 1
ATOM 1305 O O . SER A 1 177 ? 6.455 -7.844 -3.205 1.00 94.00 177 SER A O 1
ATOM 1307 N N . TYR A 1 178 ? 7.071 -9.257 -4.833 1.00 96.88 178 TYR A N 1
ATOM 1308 C CA . TYR A 1 178 ? 8.057 -8.331 -5.416 1.00 96.88 178 TYR A CA 1
ATOM 1309 C C . TYR A 1 178 ? 7.418 -6.997 -5.834 1.00 96.88 178 TYR A C 1
ATOM 1311 O O . TYR A 1 178 ? 7.944 -5.930 -5.535 1.00 96.88 178 TYR A O 1
ATOM 1319 N N . GLN A 1 179 ? 6.244 -7.038 -6.476 1.00 95.88 179 GLN A N 1
ATOM 1320 C CA . GLN A 1 179 ? 5.557 -5.823 -6.921 1.00 95.88 179 GLN A CA 1
ATOM 1321 C C . GLN A 1 179 ? 4.917 -5.043 -5.763 1.00 95.88 179 GLN A C 1
ATOM 1323 O O . GLN A 1 179 ? 4.710 -3.842 -5.885 1.00 95.88 179 GLN A O 1
ATOM 1328 N N . ALA A 1 180 ? 4.581 -5.706 -4.654 1.00 93.12 180 ALA A N 1
ATOM 1329 C CA . ALA A 1 180 ? 3.922 -5.070 -3.516 1.00 93.12 180 ALA A CA 1
ATOM 1330 C C . ALA A 1 180 ? 4.868 -4.191 -2.677 1.00 93.12 180 ALA A C 1
ATOM 1332 O O . ALA A 1 180 ? 4.409 -3.211 -2.080 1.00 93.12 180 ALA A O 1
ATOM 1333 N N . LEU A 1 181 ? 6.164 -4.532 -2.636 1.00 95.75 181 LEU A N 1
ATOM 1334 C CA . LEU A 1 181 ? 7.150 -3.864 -1.779 1.00 95.75 181 LEU A CA 1
ATOM 1335 C C . LEU A 1 181 ? 8.419 -3.389 -2.506 1.00 95.75 181 LEU A C 1
ATOM 1337 O O . LEU A 1 181 ? 8.920 -2.318 -2.182 1.00 95.75 181 LEU A O 1
ATOM 1341 N N . LEU A 1 182 ? 8.951 -4.161 -3.459 1.00 97.62 182 LEU A N 1
ATOM 1342 C CA . LEU A 1 182 ? 10.293 -3.934 -4.016 1.00 97.62 182 LEU A CA 1
ATOM 1343 C C . LEU A 1 182 ? 10.287 -3.185 -5.355 1.00 97.62 182 LEU A C 1
ATOM 1345 O O . LEU A 1 182 ? 11.260 -2.517 -5.688 1.00 97.62 182 LEU A O 1
ATOM 1349 N N . TRP A 1 183 ? 9.197 -3.263 -6.121 1.00 97.75 183 TRP A N 1
ATOM 1350 C CA . TRP A 1 183 ? 9.085 -2.569 -7.405 1.00 97.75 183 TRP A CA 1
ATOM 1351 C C . TRP A 1 183 ? 8.490 -1.165 -7.237 1.00 97.75 183 TRP A C 1
ATOM 1353 O O . TRP A 1 183 ? 7.280 -1.007 -7.039 1.00 97.75 183 TRP A O 1
ATOM 1363 N N . ALA A 1 184 ? 9.342 -0.142 -7.328 1.00 97.00 184 ALA A N 1
ATOM 1364 C CA . ALA A 1 184 ? 8.988 1.252 -7.056 1.00 97.00 184 ALA A CA 1
ATOM 1365 C C . ALA A 1 184 ? 7.760 1.779 -7.839 1.00 97.00 184 ALA A C 1
ATOM 1367 O O . ALA A 1 184 ? 6.881 2.369 -7.210 1.00 97.00 184 ALA A O 1
ATOM 1368 N N . PRO A 1 185 ? 7.578 1.515 -9.147 1.00 95.94 185 PRO A N 1
ATOM 1369 C CA . PRO A 1 185 ? 6.415 1.999 -9.895 1.00 95.94 185 PRO A CA 1
ATOM 1370 C C . PRO A 1 185 ? 5.083 1.493 -9.320 1.00 95.94 185 PRO A C 1
ATOM 1372 O O . PRO A 1 185 ? 4.095 2.235 -9.239 1.00 95.94 185 PRO A O 1
ATOM 1375 N N . ALA A 1 186 ? 5.046 0.241 -8.854 1.00 96.12 186 ALA A N 1
ATOM 1376 C CA . ALA A 1 186 ? 3.875 -0.305 -8.179 1.00 96.12 186 ALA A CA 1
ATOM 1377 C C . ALA A 1 186 ? 3.695 0.254 -6.770 1.00 96.12 186 ALA A C 1
ATOM 1379 O O . ALA A 1 186 ? 2.568 0.601 -6.411 1.00 96.12 186 ALA A O 1
ATOM 1380 N N . THR A 1 187 ? 4.762 0.364 -5.976 1.00 97.38 187 THR A N 1
ATOM 1381 C CA . THR A 1 187 ? 4.638 0.869 -4.604 1.00 97.38 187 THR A CA 1
ATOM 1382 C C . THR A 1 187 ? 4.230 2.336 -4.576 1.00 97.38 187 THR A C 1
ATOM 1384 O O . THR A 1 187 ? 3.332 2.680 -3.807 1.00 97.38 187 THR A O 1
ATOM 1387 N N . ILE A 1 188 ? 4.769 3.171 -5.471 1.00 97.62 188 ILE A N 1
ATOM 1388 C CA . ILE A 1 188 ? 4.340 4.562 -5.691 1.00 97.62 188 ILE A CA 1
ATOM 1389 C C . ILE A 1 188 ? 2.845 4.621 -6.011 1.00 97.62 188 ILE A C 1
ATOM 1391 O O . ILE A 1 188 ? 2.120 5.454 -5.470 1.00 97.62 188 ILE A O 1
ATOM 1395 N N . SER A 1 189 ? 2.363 3.705 -6.852 1.00 95.88 189 SER A N 1
ATOM 1396 C CA . SER A 1 189 ? 0.972 3.703 -7.311 1.00 95.88 189 SER A CA 1
ATOM 1397 C C . SER A 1 189 ? -0.013 3.080 -6.319 1.00 95.88 189 SER A C 1
ATOM 1399 O O . SER A 1 189 ? -1.196 3.400 -6.369 1.00 95.88 189 SER A O 1
ATOM 1401 N N . HIS A 1 190 ? 0.392 2.138 -5.464 1.00 95.88 190 HIS A N 1
ATOM 1402 C CA . HIS A 1 190 ? -0.575 1.286 -4.748 1.00 95.88 190 HIS A CA 1
ATOM 1403 C C . HIS A 1 190 ? -0.252 1.026 -3.271 1.00 95.88 190 HIS A C 1
ATOM 1405 O O . HIS A 1 190 ? -1.163 0.695 -2.513 1.00 95.88 190 HIS A O 1
ATOM 1411 N N . THR A 1 191 ? 0.993 1.229 -2.834 1.00 97.00 191 THR A N 1
ATOM 1412 C CA . THR A 1 191 ? 1.398 1.056 -1.426 1.00 97.00 191 THR A CA 1
ATOM 1413 C C . THR A 1 191 ? 1.515 2.406 -0.712 1.00 97.00 191 THR A C 1
ATOM 1415 O O . THR A 1 191 ? 0.862 2.624 0.309 1.00 97.00 191 THR A O 1
ATOM 1418 N N . ILE A 1 192 ? 2.265 3.356 -1.283 1.00 98.00 192 ILE A N 1
ATOM 1419 C CA . ILE A 1 192 ? 2.418 4.726 -0.768 1.00 98.00 192 ILE A CA 1
ATOM 1420 C C . ILE A 1 192 ? 1.070 5.452 -0.586 1.00 98.00 192 ILE A C 1
ATOM 1422 O O . ILE A 1 192 ? 0.898 6.067 0.469 1.00 98.00 192 ILE A O 1
ATOM 1426 N N . PRO A 1 193 ? 0.081 5.366 -1.505 1.00 98.19 193 PRO A N 1
ATOM 1427 C CA . PRO A 1 193 ? -1.214 6.019 -1.309 1.00 98.19 193 PRO A CA 1
ATOM 1428 C C . PRO A 1 193 ? -1.892 5.612 0.001 1.00 98.19 193 PRO A C 1
ATOM 1430 O O . PRO A 1 193 ? -2.393 6.462 0.730 1.00 98.19 193 PRO A O 1
ATOM 1433 N N . SER A 1 194 ? -1.838 4.324 0.350 1.00 97.50 194 SER A N 1
ATOM 1434 C CA . SER A 1 194 ? -2.386 3.790 1.600 1.00 97.50 194 SER A CA 1
ATOM 1435 C C . SER A 1 194 ? -1.672 4.329 2.834 1.00 97.50 194 SER A C 1
ATOM 1437 O O . SER A 1 194 ? -2.321 4.645 3.832 1.00 97.50 194 SER A O 1
ATOM 1439 N N . ILE A 1 195 ? -0.353 4.503 2.757 1.00 98.25 195 ILE A N 1
ATOM 1440 C CA . ILE A 1 195 ? 0.444 5.106 3.829 1.00 98.25 195 ILE A CA 1
ATOM 1441 C C . ILE A 1 195 ? 0.038 6.568 4.019 1.00 98.25 195 ILE A C 1
ATOM 1443 O O . ILE A 1 195 ? -0.304 6.970 5.132 1.00 98.25 195 ILE A O 1
ATOM 1447 N N . ILE A 1 196 ? -0.004 7.345 2.933 1.00 98.50 196 ILE A N 1
ATOM 1448 C CA . ILE A 1 196 ? -0.464 8.739 2.957 1.00 98.50 196 ILE A CA 1
ATOM 1449 C C . ILE A 1 196 ? -1.903 8.808 3.485 1.00 98.50 196 ILE A C 1
ATOM 1451 O O . ILE A 1 196 ? -2.209 9.668 4.307 1.00 98.50 196 ILE A O 1
ATOM 1455 N N . GLY A 1 197 ? -2.777 7.880 3.090 1.00 97.81 197 GLY A N 1
ATOM 1456 C CA . GLY A 1 197 ? -4.151 7.777 3.577 1.00 97.81 197 GLY A CA 1
ATOM 1457 C C . GLY A 1 197 ? -4.231 7.599 5.094 1.00 97.81 197 GLY A C 1
ATOM 1458 O O . GLY A 1 197 ? -4.967 8.330 5.753 1.00 97.81 197 GLY A O 1
ATOM 1459 N N . VAL A 1 198 ? -3.430 6.700 5.677 1.00 98.25 198 VAL A N 1
ATOM 1460 C CA . VAL A 1 198 ? -3.360 6.515 7.141 1.00 98.25 198 VAL A CA 1
ATOM 1461 C C . VAL A 1 198 ? -2.894 7.787 7.849 1.00 98.25 198 VAL A C 1
ATOM 1463 O O . VAL A 1 198 ? -3.520 8.215 8.822 1.00 98.25 198 VAL A O 1
ATOM 1466 N N . TRP A 1 199 ? -1.839 8.432 7.350 1.00 98.62 199 TRP A N 1
ATOM 1467 C CA . TRP A 1 199 ? -1.359 9.698 7.909 1.00 98.62 199 TRP A CA 1
ATOM 1468 C C . TRP A 1 199 ? -2.375 10.831 7.752 1.00 98.62 199 TRP A C 1
ATOM 1470 O O . TRP A 1 199 ? -2.548 11.640 8.664 1.00 98.62 199 TRP A O 1
ATOM 1480 N N . THR A 1 200 ? -3.122 10.849 6.652 1.00 97.88 200 THR A N 1
ATOM 1481 C CA . THR A 1 200 ? -4.170 11.846 6.425 1.00 97.88 200 THR A CA 1
ATOM 1482 C C . THR A 1 200 ? -5.374 11.610 7.334 1.00 97.88 200 THR A C 1
ATOM 1484 O O . THR A 1 200 ? -5.944 12.569 7.843 1.00 97.88 200 THR A O 1
ATOM 1487 N N . LEU A 1 201 ? -5.725 10.360 7.651 1.00 96.88 201 LEU A N 1
ATOM 1488 C CA . LEU A 1 201 ? -6.731 10.063 8.677 1.00 96.88 201 LEU A CA 1
ATOM 1489 C C . LEU A 1 201 ? -6.295 10.567 10.061 1.00 96.88 201 LEU A C 1
ATOM 1491 O O . LEU A 1 201 ? -7.106 11.143 10.788 1.00 96.88 201 LEU A O 1
ATOM 1495 N N . LEU A 1 202 ? -5.019 10.398 10.428 1.00 97.69 202 LEU A N 1
ATOM 1496 C CA . LEU A 1 202 ? -4.470 10.955 11.671 1.00 97.69 202 LEU A CA 1
ATOM 1497 C C . LEU A 1 202 ? -4.541 12.487 11.686 1.00 97.69 202 LEU A C 1
ATOM 1499 O O . LEU A 1 202 ? -4.975 13.065 12.689 1.00 97.69 202 LEU A O 1
ATOM 1503 N N . LEU A 1 203 ? -4.181 13.129 10.569 1.00 97.00 203 LEU A N 1
ATOM 1504 C CA . LEU A 1 203 ? -4.353 14.567 10.370 1.00 97.00 203 LEU A CA 1
ATOM 1505 C C . LEU A 1 203 ? -5.822 14.964 10.549 1.00 97.00 203 LEU A C 1
ATOM 1507 O O . LEU A 1 203 ? -6.107 15.865 11.327 1.00 97.00 203 LEU A O 1
ATOM 1511 N N . GLY A 1 204 ? -6.765 14.250 9.934 1.00 95.75 204 GLY A N 1
ATOM 1512 C CA . GLY A 1 204 ? -8.198 14.516 10.057 1.00 95.75 204 GLY A CA 1
ATOM 1513 C C . GLY A 1 204 ? -8.717 14.411 11.489 1.00 95.75 204 GLY A C 1
ATOM 1514 O O . GLY A 1 204 ? -9.414 15.312 11.963 1.00 95.75 204 GLY A O 1
ATOM 1515 N N . ILE A 1 205 ? -8.317 13.368 12.228 1.00 94.88 205 ILE A N 1
ATOM 1516 C CA . ILE A 1 205 ? -8.646 13.216 13.656 1.00 94.88 205 ILE A CA 1
ATOM 1517 C C . ILE A 1 205 ? -8.153 14.429 14.452 1.00 94.88 205 ILE A C 1
ATOM 1519 O O . ILE A 1 205 ? -8.866 14.930 15.327 1.00 94.88 205 ILE A O 1
ATOM 1523 N N . TRP A 1 206 ? -6.945 14.907 14.160 1.00 94.69 206 TRP A N 1
ATOM 1524 C CA . TRP A 1 206 ? -6.372 16.082 14.805 1.00 94.69 206 TRP A CA 1
ATOM 1525 C C . TRP A 1 206 ? -7.121 17.363 14.417 1.00 94.69 206 TRP A C 1
ATOM 1527 O O . TRP A 1 206 ? -7.614 18.068 15.297 1.00 94.69 206 TRP A O 1
ATOM 1537 N N . THR A 1 207 ? -7.298 17.623 13.121 1.00 94.94 207 THR A N 1
ATOM 1538 C CA . THR A 1 207 ? -7.969 18.806 12.563 1.00 94.94 207 THR A CA 1
ATOM 1539 C C . THR A 1 207 ? -9.390 18.968 13.098 1.00 94.94 207 THR A C 1
ATOM 1541 O O . THR A 1 207 ? -9.771 20.054 13.533 1.00 94.94 207 THR A O 1
ATOM 1544 N N . VAL A 1 208 ? -10.172 17.887 13.143 1.00 93.38 208 VAL A N 1
ATOM 1545 C CA . VAL A 1 208 ? -11.565 17.908 13.621 1.00 93.38 208 VAL A CA 1
ATOM 1546 C C . VAL A 1 208 ? -11.657 18.235 15.118 1.00 93.38 208 VAL A C 1
ATOM 1548 O O . VAL A 1 208 ? -12.594 18.917 15.550 1.00 93.38 208 VAL A O 1
ATOM 1551 N N . ARG A 1 209 ? -10.679 17.780 15.914 1.00 91.38 209 ARG A N 1
ATOM 1552 C CA . ARG A 1 209 ? -10.610 18.022 17.365 1.00 91.38 209 ARG A CA 1
ATOM 1553 C C . ARG A 1 209 ? -10.059 19.405 17.727 1.00 91.38 209 ARG A C 1
ATOM 1555 O O . ARG A 1 209 ? -10.203 19.816 18.875 1.00 91.38 209 ARG A O 1
ATOM 1562 N N . ARG A 1 210 ? -9.440 20.136 16.791 1.00 90.56 210 ARG A N 1
ATOM 1563 C CA . ARG A 1 210 ? -8.828 21.443 17.080 1.00 90.56 210 ARG A CA 1
ATOM 1564 C C . ARG A 1 210 ? -9.875 22.556 17.297 1.00 90.56 210 ARG A C 1
ATOM 1566 O O . ARG A 1 210 ? -10.820 22.682 16.507 1.00 90.56 210 ARG A O 1
ATOM 1573 N N . PRO A 1 211 ? -9.704 23.400 18.337 1.00 76.94 211 PRO A N 1
ATOM 1574 C CA . PRO A 1 211 ? -10.613 24.514 18.611 1.00 76.94 211 PRO A CA 1
ATOM 1575 C C . PRO A 1 211 ? -10.370 25.728 17.697 1.00 76.94 211 PRO A C 1
ATOM 1577 O O . PRO A 1 211 ? -11.341 26.303 17.202 1.00 76.94 211 PRO A O 1
ATOM 1580 N N . SER A 1 212 ? -9.106 26.079 17.423 1.00 82.19 212 SER A N 1
ATOM 1581 C CA . SER A 1 212 ? -8.727 27.299 16.696 1.00 82.19 212 SER A CA 1
ATOM 1582 C C . SER A 1 212 ? -9.089 27.261 15.206 1.00 82.19 212 SER A C 1
ATOM 1584 O O . SER A 1 212 ? -9.010 26.220 14.553 1.00 82.19 212 SER A O 1
ATOM 1586 N N . GLY A 1 213 ? -9.489 28.417 14.666 1.00 87.12 213 GLY A N 1
ATOM 1587 C CA . GLY A 1 213 ? -9.877 28.585 13.261 1.00 87.12 213 GLY A CA 1
ATOM 1588 C C . GLY A 1 213 ? -8.732 28.363 12.263 1.00 87.12 213 GLY A C 1
ATOM 1589 O O . GLY A 1 213 ? -8.876 27.493 11.406 1.00 87.12 213 GLY A O 1
ATOM 1590 N N . PRO A 1 214 ? -7.580 29.057 12.385 1.00 92.56 214 PRO A N 1
ATOM 1591 C CA . PRO A 1 214 ? -6.540 29.042 11.349 1.00 92.56 214 PRO A CA 1
ATOM 1592 C C . PRO A 1 214 ? -5.895 27.669 11.128 1.00 92.56 214 PRO A C 1
ATOM 1594 O O . PRO A 1 214 ? -5.850 27.176 10.004 1.00 92.56 214 PRO A O 1
ATOM 1597 N N . LEU A 1 215 ? -5.465 26.997 12.205 1.00 92.44 215 LEU A N 1
ATOM 1598 C CA . LEU A 1 215 ? -4.860 25.658 12.121 1.00 92.44 215 LEU A CA 1
ATOM 1599 C C . LEU A 1 215 ? -5.844 24.617 11.579 1.00 92.44 215 LEU A C 1
ATOM 1601 O O . LEU A 1 215 ? -5.453 23.672 10.894 1.00 92.44 215 LEU A O 1
ATOM 1605 N N . ARG A 1 216 ? -7.135 24.784 11.883 1.00 94.19 216 ARG A N 1
ATOM 1606 C CA . ARG A 1 216 ? -8.180 23.911 11.359 1.00 94.19 216 ARG A CA 1
ATOM 1607 C C . ARG A 1 216 ? -8.375 24.130 9.860 1.00 94.19 216 ARG A C 1
ATOM 1609 O O . ARG A 1 216 ? -8.423 23.145 9.129 1.00 94.19 216 ARG A O 1
ATOM 1616 N N . THR A 1 217 ? -8.435 25.381 9.402 1.00 95.62 217 THR A N 1
ATOM 1617 C CA . THR A 1 217 ? -8.492 25.715 7.971 1.00 95.62 217 THR A CA 1
ATOM 1618 C C . THR A 1 217 ? -7.285 25.152 7.229 1.00 95.62 217 THR A C 1
ATOM 1620 O O . THR A 1 217 ? -7.468 24.458 6.234 1.00 95.62 217 THR A O 1
ATOM 1623 N N . ALA A 1 218 ? -6.071 25.337 7.759 1.00 96.12 218 ALA A N 1
ATOM 1624 C CA . ALA A 1 218 ? -4.859 24.751 7.188 1.00 96.12 218 ALA A CA 1
ATOM 1625 C C . ALA A 1 218 ? -4.953 23.218 7.082 1.00 96.12 218 ALA A C 1
ATOM 1627 O O . ALA A 1 218 ? -4.591 22.648 6.059 1.00 96.12 218 ALA A O 1
ATOM 1628 N N . GLY A 1 219 ? -5.515 22.545 8.094 1.00 96.62 219 GLY A N 1
ATOM 1629 C CA . GLY A 1 219 ? -5.761 21.102 8.053 1.00 96.62 219 GLY A CA 1
ATOM 1630 C C . GLY A 1 219 ? -6.739 20.665 6.955 1.00 96.62 219 GLY A C 1
ATOM 1631 O O . GLY A 1 219 ? -6.499 19.655 6.293 1.00 96.62 219 GLY A O 1
ATOM 1632 N N . PHE A 1 220 ? -7.817 21.421 6.719 1.00 97.62 220 PHE A N 1
ATOM 1633 C CA . PHE A 1 220 ? -8.741 21.159 5.607 1.00 97.62 220 PHE A CA 1
ATOM 1634 C C . PHE A 1 220 ? -8.080 21.393 4.246 1.00 97.62 220 PHE A C 1
ATOM 1636 O O . PHE A 1 220 ? -8.195 20.540 3.369 1.00 97.62 220 PHE A O 1
ATOM 1643 N N . VAL A 1 221 ? -7.343 22.495 4.085 1.00 98.00 221 VAL A N 1
ATOM 1644 C CA . VAL A 1 221 ? -6.597 22.795 2.852 1.00 98.00 221 VAL A CA 1
ATOM 1645 C C . VAL A 1 221 ? -5.573 21.696 2.567 1.00 98.00 221 VAL A C 1
ATOM 1647 O O . VAL A 1 221 ? -5.556 21.148 1.470 1.00 98.00 221 VAL A O 1
ATOM 1650 N N . ALA A 1 222 ? -4.787 21.294 3.568 1.00 98.19 222 ALA A N 1
ATOM 1651 C CA . ALA A 1 222 ? -3.837 20.194 3.435 1.00 98.19 222 ALA A CA 1
ATOM 1652 C C . ALA A 1 222 ? -4.538 18.883 3.043 1.00 98.19 222 ALA A C 1
ATOM 1654 O O . ALA A 1 222 ? -4.083 18.194 2.136 1.00 98.19 222 ALA A O 1
ATOM 1655 N N . THR A 1 223 ? -5.679 18.567 3.665 1.00 98.31 223 THR A N 1
ATOM 1656 C CA . THR A 1 223 ? -6.480 17.379 3.317 1.00 98.31 223 THR A CA 1
ATOM 1657 C C . THR A 1 223 ? -6.924 17.413 1.855 1.00 98.31 223 THR A C 1
ATOM 1659 O O . THR A 1 223 ? -6.792 16.408 1.162 1.00 98.31 223 THR A O 1
ATOM 1662 N N . PHE A 1 224 ? -7.416 18.559 1.375 1.00 98.69 224 PHE A N 1
ATOM 1663 C CA . PHE A 1 224 ? -7.829 18.732 -0.017 1.00 98.69 224 PHE A CA 1
ATOM 1664 C C . PHE A 1 224 ? -6.662 18.525 -0.987 1.00 98.69 224 PHE A C 1
ATOM 1666 O O . PHE A 1 224 ? -6.787 17.752 -1.932 1.00 98.69 224 PHE A O 1
ATOM 1673 N N . LEU A 1 225 ? -5.521 19.178 -0.738 1.00 98.56 225 LEU A N 1
ATOM 1674 C CA . LEU A 1 225 ? -4.343 19.103 -1.606 1.00 98.56 225 LEU A CA 1
ATOM 1675 C C . LEU A 1 225 ? -3.746 17.693 -1.643 1.00 98.56 225 LEU A C 1
ATOM 1677 O O . LEU A 1 225 ? -3.434 17.186 -2.719 1.00 98.56 225 LEU A O 1
ATOM 1681 N N . ILE A 1 226 ? -3.642 17.034 -0.485 1.00 98.50 226 ILE A N 1
ATOM 1682 C CA . ILE A 1 226 ? -3.182 15.644 -0.400 1.00 98.50 226 ILE A CA 1
ATOM 1683 C C . ILE A 1 226 ? -4.137 14.731 -1.174 1.00 98.50 226 ILE A C 1
ATOM 1685 O O . ILE A 1 226 ? -3.690 13.925 -1.987 1.00 98.50 226 ILE A O 1
ATOM 1689 N N . ALA A 1 227 ? -5.448 14.874 -0.975 1.00 98.56 227 ALA A N 1
ATOM 1690 C CA . ALA A 1 227 ? -6.442 14.091 -1.699 1.00 98.56 227 ALA A CA 1
ATOM 1691 C C . ALA A 1 227 ? -6.388 14.340 -3.217 1.00 98.56 227 ALA A C 1
ATOM 1693 O O . ALA A 1 227 ? -6.446 13.389 -3.990 1.00 98.56 227 ALA A O 1
ATOM 1694 N N . ALA A 1 228 ? -6.201 15.584 -3.663 1.00 98.50 228 ALA A N 1
ATOM 1695 C CA . ALA A 1 228 ? -6.018 15.903 -5.078 1.00 98.50 228 ALA A CA 1
ATOM 1696 C C . ALA A 1 228 ? -4.758 15.252 -5.661 1.00 98.50 228 ALA A C 1
ATOM 1698 O O . ALA A 1 228 ? -4.820 14.641 -6.729 1.00 98.50 228 ALA A O 1
ATOM 1699 N N . ALA A 1 229 ? -3.638 15.278 -4.935 1.00 98.12 229 ALA A N 1
ATOM 1700 C CA . ALA A 1 229 ? -2.434 14.565 -5.345 1.00 98.12 229 ALA A CA 1
ATOM 1701 C C . ALA A 1 229 ? -2.694 13.051 -5.466 1.00 98.12 229 ALA A C 1
ATOM 1703 O O . ALA A 1 229 ? -2.378 12.458 -6.498 1.00 98.12 229 ALA A O 1
ATOM 1704 N N . LEU A 1 230 ? -3.351 12.434 -4.476 1.00 98.12 230 LEU A N 1
ATOM 1705 C CA . LEU A 1 230 ? -3.707 11.008 -4.494 1.00 98.12 230 LEU A CA 1
ATOM 1706 C C . LEU A 1 230 ? -4.660 10.640 -5.643 1.00 98.12 230 LEU A C 1
ATOM 1708 O O . LEU A 1 230 ? -4.494 9.577 -6.244 1.00 98.12 230 LEU A O 1
ATOM 1712 N N . GLY A 1 231 ? -5.578 11.544 -5.998 1.00 97.31 231 GLY A N 1
ATOM 1713 C CA . GLY A 1 231 ? -6.458 11.435 -7.166 1.00 97.31 231 GLY A CA 1
ATOM 1714 C C . GLY A 1 231 ? -5.698 11.277 -8.485 1.00 97.31 231 GLY A C 1
ATOM 1715 O O . GLY A 1 231 ? -6.119 10.530 -9.366 1.00 97.31 231 GLY A O 1
ATOM 1716 N N . THR A 1 232 ? -4.535 11.927 -8.596 1.00 96.62 232 THR A N 1
ATOM 1717 C CA . THR A 1 232 ? -3.629 11.785 -9.750 1.00 96.62 232 THR A CA 1
ATOM 1718 C C . THR A 1 232 ? -2.613 10.651 -9.591 1.00 96.62 232 THR A C 1
ATOM 1720 O O . THR A 1 232 ? -1.941 10.285 -10.551 1.00 96.62 232 THR A O 1
ATOM 1723 N N . LEU A 1 233 ? -2.467 10.093 -8.389 1.00 94.94 233 LEU A N 1
ATOM 1724 C CA . LEU A 1 233 ? -1.482 9.057 -8.089 1.00 94.94 233 LEU A CA 1
ATOM 1725 C C . LEU A 1 233 ? -2.009 7.660 -8.438 1.00 94.94 233 LEU A C 1
ATOM 1727 O O . LEU A 1 233 ? -1.270 6.844 -8.992 1.00 94.94 233 LEU A O 1
ATOM 1731 N N . SER A 1 234 ? -3.273 7.384 -8.091 1.00 95.50 234 SER A N 1
ATOM 1732 C CA . SER A 1 234 ? -3.864 6.044 -8.174 1.00 95.50 234 SER A CA 1
ATOM 1733 C C . SER A 1 234 ? -5.386 6.072 -8.289 1.00 95.50 234 SER A C 1
ATOM 1735 O O . SER A 1 234 ? -6.100 6.333 -7.316 1.00 95.50 234 SER A O 1
ATOM 1737 N N . GLU A 1 235 ? -5.906 5.724 -9.467 1.00 94.50 235 GLU A N 1
ATOM 1738 C CA . GLU A 1 235 ? -7.348 5.606 -9.698 1.00 94.50 235 GLU A CA 1
ATOM 1739 C C . GLU A 1 235 ? -7.999 4.538 -8.784 1.00 94.50 235 GLU A C 1
ATOM 1741 O O . GLU A 1 235 ? -9.005 4.853 -8.145 1.00 94.50 235 GLU A O 1
ATOM 1746 N N . PRO A 1 236 ? -7.438 3.315 -8.616 1.00 95.38 236 PRO A N 1
ATOM 1747 C CA . PRO A 1 236 ? -8.009 2.317 -7.706 1.00 95.38 236 PRO A CA 1
ATOM 1748 C C . PRO A 1 236 ? -8.073 2.798 -6.250 1.00 95.38 236 PRO A C 1
ATOM 1750 O O . PRO A 1 236 ? -9.089 2.614 -5.582 1.00 95.38 236 PRO A O 1
ATOM 1753 N N . PHE A 1 237 ? -7.015 3.454 -5.761 1.00 96.88 237 PHE A N 1
ATOM 1754 C CA . PHE A 1 237 ? -6.992 4.013 -4.408 1.00 96.88 237 PHE A CA 1
ATOM 1755 C C . PHE A 1 237 ? -8.066 5.088 -4.214 1.00 96.88 237 PHE A C 1
ATOM 1757 O O . PHE A 1 237 ? -8.756 5.116 -3.192 1.00 96.88 237 PHE A O 1
ATOM 1764 N N . THR A 1 238 ? -8.214 5.962 -5.211 1.00 97.50 238 THR A N 1
ATOM 1765 C CA . THR A 1 238 ? -9.194 7.053 -5.230 1.00 97.50 238 THR A CA 1
ATOM 1766 C C . THR A 1 238 ? -10.613 6.517 -5.097 1.00 97.50 238 THR A C 1
ATOM 1768 O O . THR A 1 238 ? -11.387 7.025 -4.290 1.00 97.50 238 THR A O 1
ATOM 1771 N N . LEU A 1 239 ? -10.946 5.445 -5.823 1.00 96.50 239 LEU A N 1
ATOM 1772 C CA . LEU A 1 239 ? -12.263 4.809 -5.738 1.00 96.50 239 LEU A CA 1
ATOM 1773 C C . LEU A 1 239 ? -12.517 4.208 -4.350 1.00 96.50 239 LEU A C 1
ATOM 1775 O O . LEU A 1 239 ? -13.549 4.483 -3.740 1.00 96.50 239 LEU A O 1
ATOM 1779 N N . VAL A 1 240 ? -11.570 3.426 -3.823 1.00 98.00 240 VAL A N 1
ATOM 1780 C CA . VAL A 1 240 ? -11.736 2.746 -2.526 1.00 98.00 240 VAL A CA 1
ATOM 1781 C C . VAL A 1 240 ? -11.837 3.753 -1.376 1.00 98.00 240 VAL A C 1
ATOM 1783 O O . VAL A 1 240 ? -12.735 3.663 -0.536 1.00 98.00 240 VAL A O 1
ATOM 1786 N N . THR A 1 241 ? -10.943 4.740 -1.331 1.00 97.75 241 THR A N 1
ATOM 1787 C CA . THR A 1 241 ? -10.929 5.732 -0.245 1.00 97.75 241 THR A CA 1
ATOM 1788 C C . THR A 1 241 ? -11.979 6.821 -0.406 1.00 97.75 241 THR A C 1
ATOM 1790 O O . THR A 1 241 ? -12.445 7.348 0.602 1.00 97.75 241 THR A O 1
ATOM 1793 N N . GLY A 1 242 ? -12.404 7.123 -1.634 1.00 98.00 242 GLY A N 1
ATOM 1794 C CA . GLY A 1 242 ? -13.574 7.954 -1.901 1.00 98.00 242 GLY A CA 1
ATOM 1795 C C . GLY A 1 242 ? -14.851 7.292 -1.390 1.00 98.00 242 GLY A C 1
ATOM 1796 O O . GLY A 1 242 ? -15.641 7.942 -0.714 1.00 98.00 242 GLY A O 1
ATOM 1797 N N . LEU A 1 243 ? -15.013 5.981 -1.606 1.00 97.88 243 LEU A N 1
ATOM 1798 C CA . LEU A 1 243 ? -16.144 5.221 -1.069 1.00 97.88 243 LEU A CA 1
ATOM 1799 C C . LEU A 1 243 ? -16.145 5.202 0.469 1.00 97.88 243 LEU A C 1
ATOM 1801 O O . LEU A 1 243 ? -17.182 5.439 1.091 1.00 97.88 243 LEU A O 1
ATOM 1805 N N . LEU A 1 244 ? -14.978 4.981 1.087 1.00 97.69 244 LEU A N 1
ATOM 1806 C CA . LEU A 1 244 ? -14.821 5.067 2.541 1.00 97.69 244 LEU A CA 1
ATOM 1807 C C . LEU A 1 244 ? -15.145 6.469 3.066 1.00 97.69 244 LEU A C 1
ATOM 1809 O O . LEU A 1 244 ? -15.896 6.597 4.030 1.00 97.69 244 LEU A O 1
ATOM 1813 N N . GLY A 1 245 ? -14.594 7.509 2.436 1.00 97.44 245 GLY A N 1
ATOM 1814 C CA . GLY A 1 245 ? -14.813 8.904 2.805 1.00 97.44 245 GLY A CA 1
ATOM 1815 C C . GLY A 1 245 ? -16.280 9.305 2.680 1.00 97.44 245 GLY A C 1
ATOM 1816 O O . GLY A 1 245 ? -16.841 9.853 3.623 1.00 97.44 245 GLY A O 1
ATOM 1817 N N . ALA A 1 246 ? -16.934 8.966 1.569 1.00 98.00 246 ALA A N 1
ATOM 1818 C CA . ALA A 1 246 ? -18.350 9.242 1.352 1.00 98.00 246 ALA A CA 1
ATOM 1819 C C . ALA A 1 246 ? -19.226 8.523 2.389 1.00 98.00 246 ALA A C 1
ATOM 1821 O O . ALA A 1 246 ? -20.049 9.161 3.047 1.00 98.00 246 ALA A O 1
ATOM 1822 N N . GLY A 1 247 ? -19.008 7.221 2.604 1.00 97.12 247 GLY A N 1
ATOM 1823 C CA . GLY A 1 247 ? -19.753 6.449 3.599 1.00 97.12 247 GLY A CA 1
ATOM 1824 C C . GLY A 1 247 ? -19.546 6.963 5.027 1.00 97.12 247 GLY A C 1
ATOM 1825 O O . GLY A 1 247 ? -20.513 7.176 5.758 1.00 97.12 247 GLY A O 1
ATOM 1826 N N . ALA A 1 248 ? -18.298 7.237 5.419 1.00 95.88 248 ALA A N 1
ATOM 1827 C CA . ALA A 1 248 ? -17.978 7.795 6.732 1.00 95.88 248 ALA A CA 1
ATOM 1828 C C . ALA A 1 248 ? -18.547 9.210 6.911 1.00 95.88 248 ALA A C 1
ATOM 1830 O O . ALA A 1 248 ? -19.062 9.531 7.981 1.00 95.88 248 ALA A O 1
ATOM 1831 N N . GLY A 1 249 ? -18.509 10.034 5.861 1.00 96.62 249 GLY A N 1
ATOM 1832 C CA . GLY A 1 249 ? -19.097 11.367 5.832 1.00 96.62 249 GLY A CA 1
ATOM 1833 C C . GLY A 1 249 ? -20.599 11.316 6.084 1.00 96.62 249 GLY A C 1
ATOM 1834 O O . GLY A 1 249 ? -21.073 11.954 7.021 1.00 96.62 249 GLY A O 1
ATOM 1835 N N . LEU A 1 250 ? -21.334 10.498 5.324 1.00 96.50 250 LEU A N 1
ATOM 1836 C CA . LEU A 1 250 ? -22.778 10.317 5.504 1.00 96.50 250 LEU A CA 1
ATOM 1837 C C . LEU A 1 250 ? -23.122 9.904 6.940 1.00 96.50 250 LEU A C 1
ATOM 1839 O O . LEU A 1 250 ? -24.010 10.494 7.549 1.00 96.50 250 LEU A O 1
ATOM 1843 N N . LEU A 1 251 ? -22.375 8.961 7.520 1.00 94.88 251 LEU A N 1
ATOM 1844 C CA . LEU A 1 251 ? -22.557 8.550 8.916 1.00 94.88 251 LEU A CA 1
ATOM 1845 C C . LEU A 1 251 ? -22.198 9.654 9.924 1.00 94.88 251 LEU A C 1
ATOM 1847 O O . LEU A 1 251 ? -22.781 9.719 11.006 1.00 94.88 251 LEU A O 1
ATOM 1851 N N . ALA A 1 252 ? -21.265 10.540 9.583 1.00 94.44 252 ALA A N 1
ATOM 1852 C CA . ALA A 1 252 ? -20.829 11.646 10.428 1.00 94.44 252 ALA A CA 1
ATOM 1853 C C . ALA A 1 252 ? -21.757 12.873 10.400 1.00 94.44 252 ALA A C 1
ATOM 1855 O O . ALA A 1 252 ? -21.475 13.851 11.097 1.00 94.44 252 ALA A O 1
ATOM 1856 N N . ILE A 1 253 ? -22.860 12.854 9.642 1.00 94.25 253 ILE A N 1
ATOM 1857 C CA . ILE A 1 253 ? -23.861 13.927 9.693 1.00 94.25 253 ILE A CA 1
ATOM 1858 C C . ILE A 1 253 ? -24.450 13.991 11.118 1.00 94.25 253 ILE A C 1
ATOM 1860 O O . ILE A 1 253 ? -24.907 12.962 11.631 1.00 94.25 253 ILE A O 1
ATOM 1864 N N . PRO A 1 254 ? -24.506 15.173 11.772 1.00 90.88 254 PRO A N 1
ATOM 1865 C CA . PRO A 1 254 ? -24.944 15.288 13.169 1.00 90.88 254 PRO A CA 1
ATOM 1866 C C . PRO A 1 254 ? -26.325 14.686 13.465 1.00 90.88 254 PRO A C 1
ATOM 1868 O O . PRO A 1 254 ? -26.552 14.174 14.561 1.00 90.88 254 PRO A O 1
ATOM 1871 N N . ARG A 1 255 ? -27.226 14.656 12.470 1.00 91.12 255 ARG A N 1
ATOM 1872 C CA . ARG A 1 255 ? -28.551 14.012 12.552 1.00 91.12 255 ARG A CA 1
ATOM 1873 C C . ARG A 1 255 ? -28.478 12.542 12.984 1.00 91.12 255 ARG A C 1
ATOM 1875 O O . ARG A 1 255 ? -29.378 12.068 13.672 1.00 91.12 255 ARG A O 1
ATOM 1882 N N . PHE A 1 256 ? -27.405 11.830 12.637 1.00 89.31 256 PHE A N 1
ATOM 1883 C CA . PHE A 1 256 ? -27.208 10.426 13.008 1.00 89.31 256 PHE A CA 1
ATOM 1884 C C . PHE A 1 256 ? -26.592 10.231 14.403 1.00 89.31 256 PHE A C 1
ATOM 1886 O O . PHE A 1 256 ? -26.394 9.092 14.825 1.00 89.31 256 PHE A O 1
ATOM 1893 N N . ARG A 1 257 ? -26.310 11.317 15.140 1.00 88.62 257 ARG A N 1
ATOM 1894 C CA . ARG A 1 257 ? -25.783 11.323 16.520 1.00 88.62 257 ARG A CA 1
ATOM 1895 C C . ARG A 1 257 ? -24.423 10.625 16.711 1.00 88.62 257 ARG A C 1
ATOM 1897 O O . ARG A 1 257 ? -24.020 10.384 17.847 1.00 88.62 257 ARG A O 1
ATOM 1904 N N . LEU A 1 258 ? -23.694 10.325 15.629 1.00 86.00 258 LEU A N 1
ATOM 1905 C CA . LEU A 1 258 ? -22.311 9.822 15.691 1.00 86.00 258 LEU A CA 1
ATOM 1906 C C . LEU A 1 258 ? -21.294 10.939 15.937 1.00 86.00 258 LEU A C 1
ATOM 1908 O O . LEU A 1 258 ? -20.328 10.749 16.676 1.00 86.00 258 LEU A O 1
ATOM 1912 N N . ALA A 1 259 ? -21.525 12.110 15.346 1.00 88.38 259 ALA A N 1
ATOM 1913 C CA . ALA A 1 259 ? -20.710 13.298 15.535 1.00 88.38 259 ALA A CA 1
ATOM 1914 C C . ALA A 1 259 ? -21.534 14.413 16.180 1.00 88.38 259 ALA A C 1
ATOM 1916 O O . ALA A 1 259 ? -22.688 14.631 15.828 1.00 88.38 259 ALA A O 1
ATOM 1917 N N . ALA A 1 260 ? -20.918 15.150 17.106 1.00 87.94 260 ALA A N 1
ATOM 1918 C CA . ALA A 1 260 ? -21.549 16.311 17.737 1.00 87.94 260 ALA A CA 1
ATOM 1919 C C . ALA A 1 260 ? -21.522 17.567 16.846 1.00 87.94 260 ALA A C 1
ATOM 1921 O O . ALA A 1 260 ? -22.235 18.526 17.107 1.00 87.94 260 ALA A O 1
ATOM 1922 N N . THR A 1 261 ? -20.671 17.588 15.817 1.00 92.88 261 THR A N 1
ATOM 1923 C CA . THR A 1 261 ? -20.462 18.751 14.944 1.00 92.88 261 THR A CA 1
ATOM 1924 C C . THR A 1 261 ? -20.380 18.303 13.491 1.00 92.88 261 THR A C 1
ATOM 1926 O O . THR A 1 261 ? -20.060 17.147 13.226 1.00 92.88 261 THR A O 1
ATOM 1929 N N . TRP A 1 262 ? -20.587 19.226 12.553 1.00 95.12 262 TRP A N 1
ATOM 1930 C CA . TRP A 1 262 ? -20.426 18.984 11.114 1.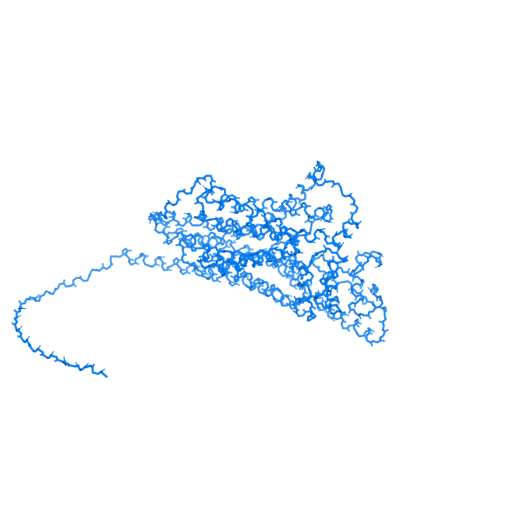00 95.12 262 TRP A CA 1
ATOM 1931 C C . TRP A 1 262 ? -18.973 18.750 10.674 1.00 95.12 262 TRP A C 1
ATOM 1933 O O . TRP A 1 262 ? -18.730 18.327 9.551 1.00 95.12 262 TRP A O 1
ATOM 1943 N N . ARG A 1 263 ? -17.991 18.972 11.555 1.00 95.12 263 ARG A N 1
ATOM 1944 C CA . ARG A 1 263 ? -16.561 18.945 11.211 1.00 95.12 263 ARG A CA 1
ATOM 1945 C C . ARG A 1 263 ? -16.080 17.628 10.580 1.00 95.12 263 ARG A C 1
ATOM 1947 O O . ARG A 1 263 ? -15.356 17.717 9.592 1.00 95.12 263 ARG A O 1
ATOM 1954 N N . PRO A 1 264 ? -16.436 16.425 11.081 1.00 95.69 264 PRO A N 1
ATOM 1955 C CA . PRO A 1 264 ? -15.988 15.189 10.444 1.00 95.69 264 PRO A CA 1
ATOM 1956 C C . PRO A 1 264 ? -16.663 14.962 9.084 1.00 95.69 264 PRO A C 1
ATOM 1958 O O . PRO A 1 264 ? -16.000 14.481 8.170 1.00 95.69 264 PRO A O 1
ATOM 1961 N N . PHE A 1 265 ? -17.931 15.367 8.921 1.00 97.00 265 PHE A N 1
ATOM 1962 C CA . PHE A 1 265 ? -18.597 15.372 7.613 1.00 97.00 265 PHE A CA 1
ATOM 1963 C C . PHE A 1 265 ? -17.863 16.292 6.635 1.00 97.00 265 PHE A C 1
ATOM 1965 O O . PHE A 1 265 ? -17.490 15.848 5.555 1.00 97.00 265 PHE A O 1
ATOM 1972 N N . THR A 1 266 ? -17.582 17.539 7.034 1.00 96.81 266 THR A N 1
ATOM 1973 C CA . THR A 1 266 ? -16.829 18.491 6.208 1.00 96.81 266 THR A CA 1
ATOM 1974 C C . THR A 1 266 ? -15.469 17.924 5.821 1.00 96.81 266 THR A C 1
ATOM 1976 O O . THR A 1 266 ? -15.076 18.053 4.673 1.00 96.81 266 THR A O 1
ATOM 1979 N N . TRP A 1 267 ? -14.774 17.236 6.731 1.00 97.88 267 TRP A N 1
ATOM 1980 C CA . TRP A 1 267 ? -13.462 16.653 6.432 1.00 97.88 267 TRP A CA 1
ATOM 1981 C C . TRP A 1 267 ? -13.554 15.546 5.385 1.00 97.88 267 TRP A C 1
ATOM 1983 O O . TRP A 1 267 ? -12.787 15.540 4.424 1.00 97.88 267 TRP A O 1
ATOM 1993 N N . CYS A 1 268 ? -14.540 14.657 5.527 1.00 98.31 268 CYS A N 1
ATOM 1994 C CA . CYS A 1 268 ? -14.810 13.610 4.547 1.00 98.31 268 CYS A CA 1
ATOM 1995 C C . CYS A 1 268 ? -15.205 14.195 3.186 1.00 98.31 268 CYS A C 1
ATOM 1997 O O . CYS A 1 268 ? -14.746 13.711 2.153 1.00 98.31 268 CYS A O 1
ATOM 1999 N N . LEU A 1 269 ? -16.017 15.255 3.179 1.00 98.31 269 LEU A N 1
ATOM 2000 C CA . LEU A 1 269 ? -16.398 15.968 1.965 1.00 98.31 269 LEU A CA 1
ATOM 2001 C C . LEU A 1 269 ? -15.175 16.605 1.295 1.00 98.31 269 LEU A C 1
ATOM 2003 O O . LEU A 1 269 ? -14.969 16.403 0.104 1.00 98.31 269 LEU A O 1
ATOM 2007 N N . THR A 1 270 ? -14.328 17.308 2.050 1.00 98.50 270 THR A N 1
ATOM 2008 C CA . THR A 1 270 ? -13.078 17.903 1.551 1.00 98.50 270 THR A CA 1
ATOM 2009 C C . THR A 1 270 ? -12.146 16.848 0.957 1.00 98.50 270 THR A C 1
ATOM 2011 O O . THR A 1 270 ? -11.597 17.061 -0.122 1.00 98.50 270 THR A O 1
ATOM 2014 N N . TRP A 1 271 ? -12.006 15.696 1.617 1.00 98.56 271 TRP A N 1
ATOM 2015 C CA . TRP A 1 271 ? -11.250 14.556 1.101 1.00 98.56 271 TRP A CA 1
ATOM 2016 C C . TRP A 1 271 ? -11.818 14.049 -0.233 1.00 98.56 271 TRP A C 1
ATOM 2018 O O . TRP A 1 271 ? -11.083 13.924 -1.208 1.00 98.56 271 TRP A O 1
ATOM 2028 N N . CYS A 1 272 ? -13.133 13.821 -0.316 1.00 98.69 272 CYS A N 1
ATOM 2029 C CA . CYS A 1 272 ? -13.774 13.347 -1.547 1.00 98.69 272 CYS A CA 1
ATOM 2030 C C . CYS A 1 272 ? -13.675 14.367 -2.692 1.00 98.69 272 CYS A C 1
ATOM 2032 O O . CYS A 1 272 ? -13.428 13.982 -3.832 1.00 98.69 272 CYS A O 1
ATOM 2034 N N . LEU A 1 273 ? -13.828 15.662 -2.398 1.00 98.69 273 LEU A N 1
ATOM 2035 C CA . LEU A 1 273 ? -13.684 16.737 -3.383 1.00 98.69 273 LEU A CA 1
ATOM 2036 C C . LEU A 1 273 ? -12.247 16.861 -3.891 1.00 98.69 273 LEU A C 1
ATOM 2038 O O . LEU A 1 273 ? -12.046 17.050 -5.089 1.00 98.69 273 LEU A O 1
ATOM 2042 N N . GLY A 1 274 ? -11.249 16.722 -3.014 1.00 98.69 274 GLY A N 1
ATOM 2043 C CA . GLY A 1 274 ? -9.849 16.674 -3.427 1.00 98.69 274 GLY A CA 1
ATOM 2044 C C . GLY A 1 274 ? -9.584 15.484 -4.349 1.00 98.69 274 GLY A C 1
ATOM 2045 O O . GLY A 1 274 ? -9.120 15.681 -5.468 1.00 98.69 274 GLY A O 1
ATOM 2046 N N . LEU A 1 275 ? -9.981 14.272 -3.944 1.00 98.62 275 LEU A N 1
ATOM 2047 C CA . LEU A 1 275 ? -9.870 13.056 -4.764 1.00 98.62 275 LEU A CA 1
ATOM 2048 C C . LEU A 1 275 ? -10.515 13.226 -6.147 1.00 98.62 275 LEU A C 1
ATOM 2050 O O . LEU A 1 275 ? -9.892 12.911 -7.161 1.00 98.62 275 LEU A O 1
ATOM 2054 N N . LEU A 1 276 ? -11.740 13.762 -6.194 1.00 98.25 276 LEU A N 1
ATOM 2055 C CA . LEU A 1 276 ? -12.453 14.040 -7.440 1.00 98.25 276 LEU A CA 1
ATOM 2056 C C . LEU A 1 276 ? -11.703 15.061 -8.302 1.00 98.25 276 LEU A C 1
ATOM 2058 O O . LEU A 1 276 ? -11.576 14.857 -9.503 1.00 98.25 276 LEU A O 1
ATOM 2062 N N . SER A 1 277 ? -11.171 16.124 -7.699 1.00 98.50 277 SER A N 1
ATOM 2063 C CA . SER A 1 277 ? -10.419 17.163 -8.415 1.00 98.50 277 SER A CA 1
ATOM 2064 C C . SER A 1 277 ? -9.138 16.601 -9.038 1.00 98.50 277 SER A C 1
ATOM 2066 O O . SER A 1 277 ? -8.846 16.865 -10.202 1.00 98.50 277 SER A O 1
ATOM 2068 N N . GLY A 1 278 ? -8.408 15.762 -8.296 1.00 98.00 278 GLY A N 1
ATOM 2069 C CA . GLY A 1 278 ? -7.240 15.046 -8.808 1.00 98.00 278 GLY A CA 1
ATOM 2070 C C . GLY A 1 278 ? -7.585 14.066 -9.927 1.00 98.00 278 GLY A C 1
ATOM 2071 O O . GLY A 1 278 ? -6.905 14.022 -10.950 1.00 98.00 278 GLY A O 1
ATOM 2072 N N . LEU A 1 279 ? -8.675 13.310 -9.772 1.00 96.44 279 LEU A N 1
ATOM 2073 C CA . LEU A 1 279 ? -9.133 12.381 -10.802 1.00 96.44 279 LEU A CA 1
ATOM 2074 C C . LEU A 1 279 ? -9.577 13.116 -12.071 1.00 96.44 279 LEU A C 1
ATOM 2076 O O . LEU A 1 279 ? -9.281 12.653 -13.169 1.00 96.44 279 LEU A O 1
ATOM 2080 N N . LEU A 1 280 ? -10.247 14.264 -11.933 1.00 96.81 280 LEU A N 1
ATOM 2081 C CA . LEU A 1 280 ? -10.608 15.126 -13.056 1.00 96.81 280 LEU A CA 1
ATOM 2082 C C . LEU A 1 280 ? -9.358 15.633 -13.773 1.00 96.81 280 LEU A C 1
ATOM 2084 O O . LEU A 1 280 ? -9.286 15.478 -14.986 1.00 96.81 280 LEU A O 1
ATOM 2088 N N . LEU A 1 281 ? -8.360 16.144 -13.043 1.00 96.56 281 LEU A N 1
ATOM 2089 C CA . LEU A 1 281 ? -7.083 16.586 -13.616 1.00 96.56 281 LEU A CA 1
ATOM 2090 C C . LEU A 1 281 ? -6.383 15.462 -14.392 1.00 96.56 281 LEU A C 1
ATOM 2092 O O . LEU A 1 281 ? -5.957 15.658 -15.530 1.00 96.56 281 LEU A O 1
ATOM 2096 N N . LEU A 1 282 ? -6.301 14.264 -13.805 1.00 94.81 282 LEU A N 1
ATOM 2097 C CA . LEU A 1 282 ? -5.760 13.088 -14.485 1.00 94.81 282 LEU A CA 1
ATOM 2098 C C . LEU A 1 282 ? -6.574 12.785 -15.742 1.00 94.81 282 LEU A C 1
ATOM 2100 O O . LEU A 1 282 ? -6.009 12.616 -16.820 1.00 94.81 282 LEU A O 1
ATOM 2104 N N . TYR A 1 283 ? -7.900 12.720 -15.626 1.00 92.94 283 TYR A N 1
ATOM 2105 C CA . TYR A 1 283 ? -8.773 12.283 -16.706 1.00 92.94 283 TYR A CA 1
ATOM 2106 C C . TYR A 1 283 ? -8.784 13.253 -17.892 1.00 92.94 283 TYR A C 1
ATOM 2108 O O . TYR A 1 283 ? -8.820 12.793 -19.038 1.00 92.94 283 TYR A O 1
ATOM 2116 N N . THR A 1 284 ? -8.733 14.562 -17.637 1.00 95.19 284 THR A N 1
ATOM 2117 C CA . THR A 1 284 ? -8.726 15.615 -18.665 1.00 95.19 284 THR A CA 1
ATOM 2118 C C . THR A 1 284 ? -7.335 15.906 -19.226 1.00 95.19 284 THR A C 1
ATOM 2120 O O . THR A 1 284 ? -7.242 16.561 -20.266 1.00 95.19 284 THR A O 1
ATOM 2123 N N . SER A 1 285 ? -6.270 15.384 -18.604 1.00 95.81 285 SER A N 1
ATOM 2124 C CA . SER A 1 285 ? -4.898 15.587 -19.075 1.00 95.81 285 SER A CA 1
ATOM 2125 C C . SER A 1 285 ? -4.696 15.143 -20.538 1.00 95.81 285 SER A C 1
ATOM 2127 O O . SER A 1 285 ? -5.295 14.152 -20.990 1.00 95.81 285 SER A O 1
ATOM 2129 N N . PRO A 1 286 ? -3.828 15.839 -21.298 1.00 95.62 286 PRO A N 1
ATOM 2130 C CA . PRO A 1 286 ? -3.468 15.438 -22.657 1.00 95.62 286 PRO A CA 1
ATOM 2131 C C . PRO A 1 286 ? -2.945 13.998 -22.738 1.00 95.62 286 PRO A C 1
ATOM 2133 O O . PRO A 1 286 ? -3.425 13.237 -23.580 1.00 95.62 286 PRO A O 1
ATOM 2136 N N . GLY A 1 287 ? -2.078 13.587 -21.806 1.00 91.12 287 GLY A N 1
ATOM 2137 C CA . GLY A 1 287 ? -1.559 12.222 -21.736 1.00 91.12 287 GLY A CA 1
ATOM 2138 C C . GLY A 1 287 ? -2.671 11.185 -21.556 1.00 91.12 287 GLY A C 1
ATOM 2139 O O . GLY A 1 287 ? -2.786 10.239 -22.332 1.00 91.12 287 GLY A O 1
ATOM 2140 N N . ALA A 1 288 ? -3.589 11.378 -20.602 1.00 89.19 288 ALA A N 1
ATOM 2141 C CA . ALA A 1 288 ? -4.683 10.424 -20.416 1.00 89.19 288 ALA A CA 1
ATOM 2142 C C . ALA A 1 288 ? -5.599 10.312 -21.647 1.00 89.19 288 ALA A C 1
ATOM 2144 O O . ALA A 1 288 ? -6.081 9.214 -21.941 1.00 89.19 288 ALA A O 1
ATOM 2145 N N . ARG A 1 289 ? -5.824 11.412 -22.383 1.00 90.25 289 ARG A N 1
ATOM 2146 C CA . ARG A 1 289 ? -6.541 11.379 -23.671 1.00 90.25 289 ARG A CA 1
ATOM 2147 C C . ARG A 1 289 ? -5.782 10.558 -24.707 1.00 90.25 289 ARG A C 1
ATOM 2149 O O . ARG A 1 289 ? -6.389 9.685 -25.323 1.00 90.25 289 ARG A O 1
ATOM 2156 N N . TRP A 1 290 ? -4.475 10.775 -24.841 1.00 87.00 290 TRP A N 1
ATOM 2157 C CA . TRP A 1 290 ? -3.622 10.000 -25.740 1.00 87.00 290 TRP A CA 1
ATOM 2158 C C . TRP A 1 290 ? -3.651 8.502 -25.399 1.00 87.00 290 TRP A C 1
ATOM 2160 O O . TRP A 1 290 ? -3.969 7.685 -26.259 1.00 87.00 290 TRP A O 1
ATOM 2170 N N . ARG A 1 291 ? -3.467 8.127 -24.124 1.00 85.00 291 ARG A N 1
ATOM 2171 C CA . ARG A 1 291 ? -3.545 6.728 -23.652 1.00 85.00 291 ARG A CA 1
ATOM 2172 C C . ARG A 1 291 ? -4.877 6.053 -23.995 1.00 85.00 291 ARG A C 1
ATOM 2174 O O . ARG A 1 291 ? -4.906 4.859 -24.301 1.00 85.00 291 ARG A O 1
ATOM 2181 N N . ARG A 1 292 ? -5.988 6.789 -23.900 1.00 85.25 292 ARG A N 1
ATOM 2182 C CA . ARG A 1 292 ? -7.314 6.275 -24.275 1.00 85.25 292 ARG A CA 1
ATOM 2183 C C . ARG A 1 292 ? -7.453 6.121 -25.785 1.00 85.25 292 ARG A C 1
ATOM 2185 O O . ARG A 1 292 ? -8.006 5.119 -26.209 1.00 85.25 292 ARG A O 1
ATOM 2192 N N . ALA A 1 293 ? -6.903 7.037 -26.581 1.00 85.00 293 ALA A N 1
ATOM 2193 C CA . ALA A 1 293 ? -6.896 6.914 -28.039 1.00 85.00 293 ALA A CA 1
ATOM 2194 C C . ALA A 1 293 ? -6.125 5.670 -28.526 1.00 85.00 293 ALA A C 1
ATOM 2196 O O . ALA A 1 293 ? -6.504 5.074 -29.528 1.00 85.00 293 ALA A O 1
ATOM 2197 N N . GLN A 1 294 ? -5.100 5.230 -27.785 1.00 80.19 294 GLN A N 1
ATOM 2198 C CA . GLN A 1 294 ? -4.349 4.000 -28.085 1.00 80.19 294 GLN A CA 1
ATOM 2199 C C . GLN A 1 294 ? -5.101 2.701 -27.732 1.00 80.19 294 GLN A C 1
ATOM 2201 O O . GLN A 1 294 ? -4.679 1.617 -28.129 1.00 80.19 294 GLN A O 1
ATOM 2206 N N . ASN A 1 295 ? -6.197 2.776 -26.970 1.00 71.56 295 ASN A N 1
ATOM 2207 C CA . ASN A 1 295 ? -6.999 1.618 -26.579 1.00 71.56 295 ASN A CA 1
ATOM 2208 C C . ASN A 1 295 ? -8.381 1.702 -27.253 1.00 71.56 295 ASN A C 1
ATOM 2210 O O . ASN A 1 295 ? -9.232 2.438 -26.751 1.00 71.56 295 ASN A O 1
ATOM 2214 N N . PRO A 1 296 ? -8.635 0.968 -28.358 1.00 63.72 296 PRO A N 1
ATOM 2215 C CA . PRO A 1 296 ? -9.899 1.053 -29.093 1.00 63.72 296 PRO A CA 1
ATOM 2216 C C . PRO A 1 296 ? -11.115 0.720 -28.218 1.00 63.72 296 PRO A C 1
ATOM 2218 O O . PRO A 1 296 ? -10.988 0.108 -27.152 1.00 63.72 296 PRO A O 1
ATOM 2221 N N . SER A 1 297 ? -12.300 1.135 -28.684 1.00 59.56 297 SER A N 1
ATOM 2222 C CA . SER A 1 297 ? -13.573 1.028 -27.962 1.00 59.56 297 SER A CA 1
ATOM 2223 C C . SER A 1 297 ? -13.784 -0.375 -27.394 1.00 59.56 297 SER A C 1
ATOM 2225 O O . SER A 1 297 ? -14.006 -1.339 -28.128 1.00 59.56 297 SER A O 1
ATOM 2227 N N . LYS A 1 298 ? -13.716 -0.485 -26.068 1.00 69.12 298 LYS A N 1
ATOM 2228 C CA . LYS A 1 298 ? -14.016 -1.719 -25.341 1.00 69.12 298 LYS A CA 1
ATOM 2229 C C . LYS A 1 298 ? -15.532 -1.856 -25.213 1.00 69.12 298 LYS A C 1
ATOM 2231 O O . LYS A 1 298 ? -16.239 -0.849 -25.150 1.00 69.12 298 LYS A O 1
ATOM 2236 N N . GLU A 1 299 ? -16.031 -3.091 -25.147 1.00 73.00 299 GLU A N 1
ATOM 2237 C CA . GLU A 1 299 ? -17.416 -3.335 -24.730 1.00 73.00 299 GLU A CA 1
ATOM 2238 C C . GLU A 1 299 ? -17.699 -2.546 -23.446 1.00 73.00 299 GLU A C 1
ATOM 2240 O O . GLU A 1 299 ? -16.885 -2.548 -22.517 1.00 73.00 299 GLU A O 1
ATOM 2245 N N . SER A 1 300 ? -18.844 -1.859 -23.400 1.00 81.25 300 SER A N 1
ATOM 2246 C CA . SER A 1 300 ? -19.231 -1.082 -22.224 1.00 81.25 300 SER A CA 1
ATOM 2247 C C . SER A 1 300 ? -19.165 -1.960 -20.975 1.00 81.25 300 SER A C 1
ATOM 2249 O O . SER A 1 300 ? -19.743 -3.052 -20.950 1.00 81.25 300 SER A O 1
ATOM 2251 N N . LEU A 1 301 ? -18.503 -1.473 -19.919 1.00 81.69 301 LEU A N 1
ATOM 2252 C CA . LEU A 1 301 ? -18.470 -2.148 -18.616 1.00 81.69 301 LEU A CA 1
ATOM 2253 C C . LEU A 1 301 ? -19.876 -2.389 -18.055 1.00 81.69 301 LEU A C 1
ATOM 2255 O O . LEU A 1 301 ? -20.075 -3.340 -17.307 1.00 81.69 301 LEU A O 1
ATOM 2259 N N . LEU A 1 302 ? -20.839 -1.545 -18.438 1.00 86.38 302 LEU A N 1
ATOM 2260 C CA . LEU A 1 302 ? -22.236 -1.629 -18.017 1.00 86.38 302 LEU A CA 1
ATOM 2261 C C . LEU A 1 302 ? -23.067 -2.590 -18.878 1.00 86.38 302 LEU A C 1
ATOM 2263 O O . LEU A 1 302 ? -24.214 -2.875 -18.546 1.00 86.38 302 LEU A O 1
ATOM 2267 N N . SER A 1 303 ? -22.516 -3.107 -19.980 1.00 91.31 303 SER A N 1
ATOM 2268 C CA . SER A 1 303 ? -23.187 -4.154 -20.754 1.00 91.31 303 SER A CA 1
ATOM 2269 C C . SER A 1 303 ? -23.312 -5.435 -19.924 1.00 91.31 303 SER A C 1
ATOM 2271 O O . SER A 1 303 ? -22.464 -5.732 -19.083 1.00 91.31 303 SER A O 1
ATOM 2273 N N . ARG A 1 304 ? -24.333 -6.259 -20.196 1.00 92.88 304 ARG A N 1
ATOM 2274 C CA . ARG A 1 304 ? -24.526 -7.549 -19.504 1.00 92.88 304 ARG A CA 1
ATOM 2275 C C . ARG A 1 304 ? -23.277 -8.438 -19.570 1.00 92.88 304 ARG A C 1
ATOM 2277 O O . ARG A 1 304 ? -22.920 -9.076 -18.582 1.00 92.88 304 ARG A O 1
ATOM 2284 N N . LYS A 1 305 ? -22.605 -8.467 -20.727 1.00 91.19 305 LYS A N 1
ATOM 2285 C CA . LYS A 1 305 ? -21.361 -9.221 -20.939 1.00 91.19 305 LYS A CA 1
ATOM 2286 C C . LYS A 1 305 ? -20.192 -8.613 -20.158 1.00 91.19 305 LYS A C 1
ATOM 2288 O O . LYS A 1 305 ? -19.471 -9.354 -19.492 1.00 91.19 305 LYS A O 1
ATOM 2293 N N . GLY A 1 306 ? -20.056 -7.285 -20.172 1.00 91.06 306 GLY A N 1
ATOM 2294 C CA . GLY A 1 306 ? -19.054 -6.548 -19.399 1.00 91.06 306 GLY A CA 1
ATOM 2295 C C . GLY A 1 306 ? -19.187 -6.764 -17.890 1.00 91.06 306 GLY A C 1
ATOM 2296 O O . GLY A 1 306 ? -18.202 -7.116 -17.240 1.00 91.06 306 GLY A O 1
ATOM 2297 N N . LEU A 1 307 ? -20.405 -6.648 -17.351 1.00 93.62 307 LEU A N 1
ATOM 2298 C CA . LEU A 1 307 ? -20.702 -6.898 -15.940 1.00 93.62 307 LEU A CA 1
ATOM 2299 C C . LEU A 1 307 ? -20.412 -8.348 -15.557 1.00 93.62 307 LEU A C 1
ATOM 2301 O O . LEU A 1 307 ? -19.656 -8.576 -14.620 1.00 93.62 307 LEU A O 1
ATOM 2305 N N . ARG A 1 308 ? -20.925 -9.328 -16.318 1.00 95.81 308 ARG A N 1
ATOM 2306 C CA . ARG A 1 308 ? -20.673 -10.756 -16.054 1.00 95.81 308 ARG A CA 1
ATOM 2307 C C . ARG A 1 308 ? -19.179 -11.066 -16.014 1.00 95.81 308 ARG A C 1
ATOM 2309 O O . ARG A 1 308 ? -18.724 -11.773 -15.119 1.00 95.81 308 ARG A O 1
ATOM 2316 N N . ALA A 1 309 ? -18.421 -10.541 -16.973 1.00 94.00 309 ALA A N 1
ATOM 2317 C CA . ALA A 1 309 ? -16.989 -10.778 -17.038 1.00 94.00 309 ALA A CA 1
ATOM 2318 C C . ALA A 1 309 ? -16.229 -10.065 -15.906 1.00 94.00 309 ALA A C 1
ATOM 2320 O O . ALA A 1 309 ? -15.335 -10.657 -15.317 1.00 94.00 309 ALA A O 1
ATOM 2321 N N . THR A 1 310 ? -16.632 -8.847 -15.532 1.00 95.44 310 THR A N 1
ATOM 2322 C CA . THR A 1 310 ? -16.059 -8.134 -14.375 1.00 95.44 310 THR A CA 1
ATOM 2323 C C . THR A 1 310 ? -16.350 -8.862 -13.062 1.00 95.44 310 THR A C 1
ATOM 2325 O O . THR A 1 310 ? -15.476 -8.963 -12.210 1.00 95.44 310 THR A O 1
ATOM 2328 N N . THR A 1 311 ? -17.557 -9.409 -12.892 1.00 97.06 311 THR A N 1
ATOM 2329 C CA . THR A 1 311 ? -17.902 -10.238 -11.730 1.00 97.06 311 THR A CA 1
ATOM 2330 C C . THR A 1 311 ? -17.059 -11.508 -11.687 1.00 97.06 311 THR A C 1
ATOM 2332 O O . THR A 1 311 ? -16.590 -11.874 -10.618 1.00 97.06 311 THR A O 1
ATOM 2335 N N . HIS A 1 312 ? -16.829 -12.163 -12.827 1.00 97.12 312 HIS A N 1
ATOM 2336 C CA . HIS A 1 312 ? -15.948 -13.329 -12.887 1.00 97.12 312 HIS A CA 1
ATOM 2337 C C . HIS A 1 312 ? -14.511 -12.977 -12.472 1.00 97.12 312 HIS A C 1
ATOM 2339 O O . HIS A 1 312 ? -13.966 -13.619 -11.580 1.00 97.12 312 HIS A O 1
ATOM 2345 N N . ASP A 1 313 ? -13.950 -11.905 -13.037 1.00 96.38 313 ASP A N 1
ATOM 2346 C CA . ASP A 1 313 ? -12.631 -11.374 -12.672 1.00 96.38 313 ASP A CA 1
ATOM 2347 C C . ASP A 1 313 ? -12.547 -11.061 -11.163 1.00 96.38 313 ASP A C 1
ATOM 2349 O O . ASP A 1 313 ? -11.581 -11.414 -10.491 1.00 96.38 313 ASP A O 1
ATOM 2353 N N . TRP A 1 314 ? -13.591 -10.439 -10.607 1.00 97.62 314 TRP A N 1
ATOM 2354 C CA . TRP A 1 314 ? -13.697 -10.122 -9.183 1.00 97.62 314 TRP A CA 1
ATOM 2355 C C . TRP A 1 314 ? -13.740 -11.372 -8.292 1.00 97.62 314 TRP A C 1
ATOM 2357 O O . TRP A 1 314 ? -13.097 -11.397 -7.244 1.00 97.62 314 TRP A O 1
ATOM 2367 N N . LEU A 1 315 ? -14.447 -12.425 -8.711 1.00 97.88 315 LEU A N 1
ATOM 2368 C CA . LEU A 1 315 ? -14.477 -13.699 -7.991 1.00 97.88 315 LEU A CA 1
ATOM 2369 C C . LEU A 1 315 ? -13.117 -14.409 -8.030 1.00 97.88 315 LEU A C 1
ATOM 2371 O O . LEU A 1 315 ? -12.704 -14.935 -7.004 1.00 97.88 315 LEU A O 1
ATOM 2375 N N . LEU A 1 316 ? -12.389 -14.364 -9.153 1.00 96.75 316 LEU A N 1
ATOM 2376 C CA . LEU A 1 316 ? -11.022 -14.904 -9.248 1.00 96.75 316 LEU A CA 1
ATOM 2377 C C . LEU A 1 316 ? -10.039 -14.164 -8.328 1.00 96.75 316 LEU A C 1
ATOM 2379 O O . LEU A 1 316 ? -9.160 -14.776 -7.716 1.00 96.75 316 LEU A O 1
ATOM 2383 N N . MET A 1 317 ? -10.196 -12.841 -8.202 1.00 96.31 317 MET A N 1
ATOM 2384 C CA . MET A 1 317 ? -9.433 -12.050 -7.233 1.00 96.31 317 MET A CA 1
ATOM 2385 C C . MET A 1 317 ? -9.724 -12.507 -5.802 1.00 96.31 317 MET A C 1
ATOM 2387 O O . MET A 1 317 ? -8.791 -12.712 -5.030 1.00 96.31 317 MET A O 1
ATOM 2391 N N . TRP A 1 318 ? -11.000 -12.694 -5.449 1.00 96.75 318 TRP A N 1
ATOM 2392 C CA . TRP A 1 318 ? -11.373 -13.169 -4.118 1.00 96.75 318 TRP A CA 1
ATOM 2393 C C . TRP A 1 318 ? -10.918 -14.595 -3.851 1.00 96.75 318 TRP A C 1
ATOM 2395 O O . TRP A 1 318 ? -10.391 -14.813 -2.773 1.00 96.75 318 TRP A O 1
ATOM 2405 N N . ASP A 1 319 ? -11.029 -15.514 -4.807 1.00 96.69 319 ASP A N 1
ATOM 2406 C CA . ASP A 1 319 ? -10.511 -16.885 -4.692 1.00 96.69 319 ASP A CA 1
ATOM 2407 C C . ASP A 1 319 ? -9.007 -16.891 -4.369 1.00 96.69 319 ASP A C 1
ATOM 2409 O O . ASP A 1 319 ? -8.552 -17.549 -3.433 1.00 96.69 319 ASP A O 1
ATOM 2413 N N . SER A 1 320 ? -8.241 -16.028 -5.047 1.00 94.88 320 SER A N 1
ATOM 2414 C CA . SER A 1 320 ? -6.811 -15.847 -4.768 1.00 94.88 320 SER A CA 1
ATOM 2415 C C . SER A 1 320 ? -6.535 -15.306 -3.359 1.00 94.88 320 SER A C 1
ATOM 2417 O O . SER A 1 320 ? -5.514 -15.641 -2.765 1.00 94.88 320 SER A O 1
ATOM 2419 N N . VAL A 1 321 ? -7.407 -14.445 -2.827 1.00 94.94 321 VAL A N 1
ATOM 2420 C CA . VAL A 1 321 ? -7.242 -13.820 -1.503 1.00 94.94 321 VAL A CA 1
ATOM 2421 C C . VAL A 1 321 ? -7.741 -14.734 -0.382 1.00 94.94 321 VAL A C 1
ATOM 2423 O O . VAL A 1 321 ? -7.057 -14.894 0.624 1.00 94.94 321 VAL A O 1
ATOM 2426 N N . THR A 1 322 ? -8.912 -15.353 -0.526 1.00 93.56 322 THR A N 1
ATOM 2427 C CA . THR A 1 322 ? -9.502 -16.248 0.482 1.00 93.56 322 THR A CA 1
ATOM 2428 C C . THR A 1 322 ? -8.801 -17.598 0.534 1.00 93.56 322 THR A C 1
ATOM 2430 O O . THR A 1 322 ? -8.743 -18.191 1.610 1.00 93.56 322 THR A O 1
ATOM 2433 N N . GLY A 1 323 ? -8.188 -18.043 -0.569 1.00 92.00 323 GLY A N 1
ATOM 2434 C CA . GLY A 1 323 ? -7.280 -19.192 -0.581 1.00 92.00 323 GLY A CA 1
ATOM 2435 C C . GLY A 1 323 ? -6.040 -18.995 0.304 1.00 92.00 323 GLY A C 1
ATOM 2436 O O . GLY A 1 323 ? -5.384 -19.962 0.688 1.00 92.00 323 GLY A O 1
ATOM 2437 N N . GLN A 1 324 ? -5.734 -17.753 0.695 1.00 93.69 324 GLN A N 1
ATOM 2438 C CA . GLN A 1 324 ? -4.629 -17.413 1.586 1.00 93.69 324 GLN A CA 1
ATOM 2439 C C . GLN A 1 324 ? -5.119 -17.235 3.025 1.00 93.69 324 GLN A C 1
ATOM 2441 O O . GLN A 1 324 ? -5.315 -16.121 3.519 1.00 93.69 324 GLN A O 1
ATOM 2446 N N . TRP A 1 325 ? -5.248 -18.351 3.746 1.00 95.00 325 TRP A N 1
ATOM 2447 C CA . TRP A 1 325 ? -5.680 -18.359 5.150 1.00 95.00 325 TRP A CA 1
ATOM 2448 C C . TRP A 1 325 ? -4.817 -17.475 6.070 1.00 95.00 325 TRP A C 1
ATOM 2450 O O . TRP A 1 325 ? -5.294 -17.038 7.118 1.00 95.00 325 TRP A O 1
ATOM 2460 N N . ALA A 1 326 ? -3.578 -17.155 5.672 1.00 96.56 326 ALA A N 1
ATOM 2461 C CA . ALA A 1 326 ? -2.685 -16.256 6.399 1.00 96.56 326 ALA A CA 1
ATOM 2462 C C . ALA A 1 326 ? -3.339 -14.899 6.723 1.00 96.56 326 ALA A C 1
ATOM 2464 O O . ALA A 1 326 ? -3.095 -14.351 7.798 1.00 96.56 326 ALA A O 1
ATOM 2465 N N . TYR A 1 327 ? -4.236 -14.377 5.873 1.00 97.50 327 TYR A N 1
ATOM 2466 C CA . TYR A 1 327 ? -4.947 -13.121 6.151 1.00 97.50 327 TYR A CA 1
ATOM 2467 C C . TYR A 1 327 ? -5.801 -13.158 7.429 1.00 97.50 327 TYR A C 1
ATOM 2469 O O . TYR A 1 327 ? -6.032 -12.108 8.036 1.00 97.50 327 TYR A O 1
ATOM 2477 N N . LEU A 1 328 ? -6.206 -14.340 7.911 1.00 97.56 328 LEU A N 1
ATOM 2478 C CA . LEU A 1 328 ? -6.904 -14.491 9.194 1.00 97.56 328 LEU A CA 1
ATOM 2479 C C . LEU A 1 328 ? -6.042 -14.058 10.391 1.00 97.56 328 LEU A C 1
ATOM 2481 O O . LEU A 1 328 ? -6.583 -13.707 11.441 1.00 97.56 328 LEU A O 1
ATOM 2485 N N . ALA A 1 329 ? -4.714 -14.002 10.240 1.00 98.12 329 ALA A N 1
ATOM 2486 C CA . ALA A 1 329 ? -3.818 -13.465 11.260 1.00 98.12 329 ALA A CA 1
ATOM 2487 C C . ALA A 1 329 ? -4.103 -11.992 11.584 1.00 98.12 329 ALA A C 1
ATOM 2489 O O . ALA A 1 329 ? -3.899 -11.571 12.722 1.00 98.12 329 ALA A O 1
ATOM 2490 N N . ALA A 1 330 ? -4.645 -11.221 10.630 1.00 98.50 330 ALA A N 1
ATOM 2491 C CA . ALA A 1 330 ? -5.104 -9.858 10.887 1.00 98.50 330 ALA A CA 1
ATOM 2492 C C . ALA A 1 330 ? -6.229 -9.843 11.935 1.00 98.50 330 ALA A C 1
ATOM 2494 O O . ALA A 1 330 ? -6.182 -9.066 12.888 1.00 98.50 330 ALA A O 1
ATOM 2495 N N . ALA A 1 331 ? -7.207 -10.747 11.812 1.00 98.50 331 ALA A N 1
ATOM 2496 C CA . ALA A 1 331 ? -8.264 -10.898 12.806 1.00 98.50 331 ALA A CA 1
ATOM 2497 C C . ALA A 1 331 ? -7.718 -11.437 14.138 1.00 98.50 331 ALA A C 1
ATOM 2499 O O . ALA A 1 331 ? -8.079 -10.916 15.191 1.00 98.50 331 ALA A O 1
ATOM 2500 N N . ALA A 1 332 ? -6.810 -12.417 14.113 1.00 98.44 332 ALA A N 1
ATOM 2501 C CA . ALA A 1 332 ? -6.218 -12.999 15.319 1.00 98.44 332 ALA A CA 1
ATOM 2502 C C . ALA A 1 332 ? -5.417 -11.980 16.151 1.00 98.44 332 ALA A C 1
ATOM 2504 O O . ALA A 1 332 ? -5.617 -11.881 17.366 1.00 98.44 332 ALA A O 1
ATOM 2505 N N . VAL A 1 333 ? -4.573 -11.158 15.515 1.00 98.44 333 VAL A N 1
ATOM 2506 C CA . VAL A 1 333 ? -3.854 -10.084 16.221 1.00 98.44 333 VAL A CA 1
ATOM 2507 C C . VAL A 1 333 ? -4.803 -8.973 16.686 1.00 98.44 333 VAL A C 1
ATOM 2509 O O . VAL A 1 333 ? -4.612 -8.390 17.756 1.00 98.44 333 VAL A O 1
ATOM 2512 N N . GLY A 1 334 ? -5.894 -8.746 15.950 1.00 98.31 334 GLY A N 1
ATOM 2513 C CA . GLY A 1 334 ? -7.030 -7.957 16.413 1.00 98.31 334 GLY A CA 1
ATOM 2514 C C . GLY A 1 334 ? -7.607 -8.508 17.718 1.00 98.31 334 GLY A C 1
ATOM 2515 O O . GLY A 1 334 ? -7.695 -7.780 18.704 1.00 98.31 334 GLY A O 1
ATOM 2516 N N . ILE A 1 335 ? -7.934 -9.803 17.774 1.00 98.38 335 ILE A N 1
ATOM 2517 C CA . ILE A 1 335 ? -8.465 -10.470 18.975 1.00 98.38 335 ILE A CA 1
ATOM 2518 C C . ILE A 1 335 ? -7.521 -10.282 20.162 1.00 98.38 335 ILE A C 1
ATOM 2520 O O . ILE A 1 335 ? -7.995 -9.966 21.251 1.00 98.38 335 ILE A O 1
ATOM 2524 N N . LEU A 1 336 ? -6.204 -10.372 19.965 1.00 97.25 336 LEU A N 1
ATOM 2525 C CA . LEU A 1 336 ? -5.212 -10.072 21.001 1.00 97.25 336 LEU A CA 1
ATOM 2526 C C . LEU A 1 336 ? -5.344 -8.633 21.541 1.00 97.25 336 LEU A C 1
ATOM 2528 O O . LEU A 1 336 ? -5.396 -8.435 22.760 1.00 97.25 336 LEU A O 1
ATOM 2532 N N . ILE A 1 337 ? -5.465 -7.626 20.667 1.00 97.12 337 ILE A N 1
ATOM 2533 C CA . ILE A 1 337 ? -5.757 -6.233 21.069 1.00 97.12 337 ILE A CA 1
ATOM 2534 C C . ILE A 1 337 ? -7.060 -6.164 21.868 1.00 97.12 337 ILE A C 1
ATOM 2536 O O . ILE A 1 337 ? -7.108 -5.552 22.939 1.00 97.12 337 ILE A O 1
ATOM 2540 N N . GLY A 1 338 ? -8.106 -6.823 21.379 1.00 95.94 338 GLY A N 1
ATOM 2541 C CA . GLY A 1 338 ? -9.411 -6.879 22.021 1.00 95.94 338 GLY A CA 1
ATOM 2542 C C . GLY A 1 338 ? -9.365 -7.480 23.422 1.00 95.94 338 GLY A C 1
ATOM 2543 O O . GLY A 1 338 ? -9.815 -6.849 24.378 1.00 95.94 338 GLY A O 1
ATOM 2544 N N . LEU A 1 339 ? -8.775 -8.666 23.566 1.00 94.62 339 LEU A N 1
ATOM 2545 C CA . LEU A 1 339 ? -8.616 -9.378 24.836 1.00 94.62 339 LEU A CA 1
ATOM 2546 C C . LEU A 1 339 ? -7.842 -8.524 25.840 1.00 94.62 339 LEU A C 1
ATOM 2548 O O . LEU A 1 339 ? -8.257 -8.383 26.992 1.00 94.62 339 LEU A O 1
ATOM 2552 N N . ALA A 1 340 ? -6.765 -7.873 25.391 1.00 93.25 340 ALA A N 1
ATOM 2553 C CA . ALA A 1 340 ? -6.002 -6.941 26.208 1.00 93.25 340 ALA A CA 1
ATOM 2554 C C . ALA A 1 340 ? -6.875 -5.819 26.796 1.00 93.25 340 ALA A C 1
ATOM 2556 O O . ALA A 1 340 ? -6.649 -5.421 27.944 1.00 93.25 340 ALA A O 1
ATOM 2557 N N . ILE A 1 341 ? -7.855 -5.315 26.043 1.00 92.06 341 ILE A N 1
ATOM 2558 C CA . ILE A 1 341 ? -8.808 -4.299 26.506 1.00 92.06 341 ILE A CA 1
ATOM 2559 C C . ILE A 1 341 ? -9.880 -4.923 27.412 1.00 92.06 341 ILE A C 1
ATOM 2561 O O . ILE A 1 341 ? -10.114 -4.441 28.525 1.00 92.06 341 ILE A O 1
ATOM 2565 N N . GLY A 1 342 ? -10.530 -5.992 26.948 1.00 89.44 342 GLY A N 1
ATOM 2566 C CA . GLY A 1 342 ? -11.681 -6.616 27.599 1.00 89.44 342 GLY A CA 1
ATOM 2567 C C . GLY A 1 342 ? -11.363 -7.147 28.994 1.00 89.44 342 GLY A C 1
ATOM 2568 O O . GLY A 1 342 ? -12.098 -6.851 29.930 1.00 89.44 342 GLY A O 1
ATOM 2569 N N . LEU A 1 343 ? -10.214 -7.809 29.164 1.00 87.31 343 LEU A N 1
ATOM 2570 C CA . LEU A 1 343 ? -9.788 -8.403 30.440 1.00 87.31 343 LEU A CA 1
ATOM 2571 C C . LEU A 1 343 ? -9.490 -7.378 31.548 1.00 87.31 343 LEU A C 1
ATOM 2573 O O . LEU A 1 343 ? -9.367 -7.749 32.712 1.00 87.31 343 LEU A O 1
ATOM 2577 N N . ARG A 1 344 ? -9.332 -6.091 31.209 1.00 81.56 344 ARG A N 1
ATOM 2578 C CA . ARG A 1 344 ? -9.088 -5.013 32.186 1.00 81.56 344 ARG A CA 1
ATOM 2579 C C . ARG A 1 344 ? -10.296 -4.120 32.428 1.00 81.56 344 ARG A C 1
ATOM 2581 O O . ARG A 1 344 ? -10.237 -3.263 33.305 1.00 81.56 344 ARG A O 1
ATOM 2588 N N . THR A 1 345 ? -11.355 -4.272 31.640 1.00 75.75 345 THR A N 1
ATOM 2589 C CA . THR A 1 345 ? -12.547 -3.437 31.773 1.00 75.75 345 THR A CA 1
ATOM 2590 C C . THR A 1 345 ? -13.485 -4.105 32.781 1.00 75.75 345 THR A C 1
ATOM 2592 O O . THR A 1 345 ? -13.912 -5.227 32.512 1.00 75.75 345 THR A O 1
ATOM 2595 N N . PRO A 1 346 ? -13.815 -3.473 33.925 1.00 66.19 346 PRO A N 1
ATOM 2596 C CA . PRO A 1 346 ? -14.746 -4.053 34.888 1.00 66.19 346 PRO A CA 1
ATOM 2597 C C . PRO A 1 346 ? -16.094 -4.366 34.229 1.00 66.19 346 PRO A C 1
ATOM 2599 O O . PRO A 1 346 ? -16.646 -3.521 33.515 1.00 66.19 346 PRO A O 1
ATOM 2602 N N . ALA A 1 347 ? -16.623 -5.565 34.480 1.00 58.69 347 ALA A N 1
ATOM 2603 C CA . ALA A 1 347 ? -17.972 -5.949 34.082 1.00 58.69 347 ALA A CA 1
ATOM 2604 C C . ALA A 1 347 ? -18.969 -5.035 34.814 1.00 58.69 347 ALA A C 1
ATOM 2606 O O . ALA A 1 347 ? -19.199 -5.196 36.003 1.00 58.69 347 ALA A O 1
ATOM 2607 N N . GLY A 1 348 ? -19.479 -4.006 34.136 1.00 56.00 348 GLY A N 1
ATOM 2608 C CA . GLY A 1 348 ? -20.414 -3.042 34.733 1.00 56.00 348 GLY A CA 1
ATOM 2609 C C . GLY A 1 348 ? -20.165 -1.591 34.339 1.00 56.00 348 GLY A C 1
ATOM 2610 O O . GLY A 1 348 ? -21.095 -0.791 34.363 1.00 56.00 348 GLY A O 1
ATOM 2611 N N . ARG A 1 349 ? -18.960 -1.240 33.865 1.00 54.09 349 ARG A N 1
ATOM 2612 C CA . ARG A 1 349 ? -18.702 0.096 33.305 1.00 54.09 349 ARG A CA 1
ATOM 2613 C C . ARG A 1 349 ? -19.276 0.168 31.885 1.00 54.09 349 ARG A C 1
ATOM 2615 O O . ARG A 1 349 ? -18.549 0.085 30.895 1.00 54.09 349 ARG A O 1
ATOM 2622 N N . ARG A 1 350 ? -20.608 0.260 31.776 1.00 55.38 350 ARG A N 1
ATOM 2623 C CA . ARG A 1 350 ? -21.258 0.725 30.544 1.00 55.38 350 ARG A CA 1
ATOM 2624 C C . ARG A 1 350 ? -20.712 2.129 30.294 1.00 55.38 350 ARG A C 1
ATOM 2626 O O . ARG A 1 350 ? -20.772 2.985 31.172 1.00 55.38 350 ARG A O 1
ATOM 2633 N N . GLY A 1 351 ? -20.059 2.316 29.147 1.00 53.81 351 GLY A N 1
ATOM 2634 C CA . GLY A 1 351 ? -19.598 3.639 28.736 1.00 53.81 351 GLY A CA 1
ATOM 2635 C C . GLY A 1 351 ? -20.774 4.619 28.702 1.00 53.81 351 GLY A C 1
ATOM 2636 O O . GLY A 1 351 ? -21.918 4.165 28.662 1.00 53.81 351 GLY A O 1
ATOM 2637 N N . PRO A 1 352 ? -20.512 5.937 28.724 1.00 47.16 352 PRO A N 1
ATOM 2638 C CA . PRO A 1 352 ? -21.567 6.939 28.655 1.00 47.16 352 PRO A CA 1
ATOM 2639 C C . PRO A 1 352 ? -22.501 6.597 27.496 1.00 47.16 352 PRO A C 1
ATOM 2641 O O . PRO A 1 352 ? -22.052 6.453 26.355 1.00 47.16 352 PRO A O 1
ATOM 2644 N N . ASP A 1 353 ? -23.775 6.403 27.832 1.00 49.72 353 ASP A N 1
ATOM 2645 C CA . ASP A 1 353 ? -24.823 5.920 26.941 1.00 49.72 353 ASP A CA 1
ATOM 2646 C C . ASP A 1 353 ? -25.163 7.030 25.938 1.00 49.72 353 ASP A C 1
ATOM 2648 O O . ASP A 1 353 ? -26.184 7.711 26.004 1.00 49.72 353 ASP A O 1
ATOM 2652 N N . ARG A 1 354 ? -24.258 7.283 24.988 1.00 58.09 354 ARG A N 1
ATOM 2653 C CA . ARG A 1 354 ? -24.637 8.006 23.782 1.00 58.09 354 ARG A CA 1
ATOM 2654 C C . ARG A 1 354 ? -25.586 7.088 23.040 1.00 58.09 354 ARG A C 1
ATOM 2656 O O . ARG A 1 354 ? -25.173 6.070 22.480 1.00 58.09 354 ARG A O 1
ATOM 2663 N N . THR A 1 355 ? -26.859 7.465 23.042 1.00 75.81 355 THR A N 1
ATOM 2664 C CA . THR A 1 355 ? -27.944 6.800 22.321 1.00 75.81 355 THR A CA 1
ATOM 2665 C C . THR A 1 355 ? -27.770 7.002 20.811 1.00 75.81 355 THR A C 1
ATOM 2667 O O . THR A 1 355 ? -28.546 7.678 20.138 1.00 75.81 355 THR A O 1
ATOM 2670 N N . VAL A 1 356 ? -26.699 6.424 20.257 1.00 79.50 356 VAL A N 1
ATOM 2671 C CA . VAL A 1 356 ? -26.518 6.272 18.814 1.00 79.50 356 VAL A CA 1
ATOM 2672 C C . VAL A 1 356 ? -27.613 5.318 18.337 1.00 79.50 356 VAL A C 1
ATOM 2674 O O . VAL A 1 356 ? -27.684 4.199 18.869 1.00 79.50 356 VAL A O 1
ATOM 2677 N N . PRO A 1 357 ? -28.448 5.721 17.360 1.00 86.38 357 PRO A N 1
ATOM 2678 C CA . PRO A 1 357 ? -29.505 4.873 16.824 1.00 86.38 357 PRO A CA 1
ATOM 2679 C C . PRO A 1 357 ? -28.966 3.504 16.394 1.00 86.38 357 PRO A C 1
ATOM 2681 O O . PRO A 1 357 ? -27.856 3.402 15.863 1.00 86.38 357 PRO A O 1
ATOM 2684 N N . ARG A 1 358 ? -29.752 2.437 16.605 1.00 88.62 358 ARG A N 1
ATOM 2685 C CA . ARG A 1 358 ? -29.340 1.056 16.280 1.00 88.62 358 ARG A CA 1
ATOM 2686 C C . ARG A 1 358 ? -28.919 0.913 14.816 1.00 88.62 358 ARG A C 1
ATOM 2688 O O . ARG A 1 358 ? -27.884 0.312 14.550 1.00 88.62 358 ARG A O 1
ATOM 2695 N N . LEU A 1 359 ? -29.676 1.522 13.901 1.00 89.44 359 LEU A N 1
ATOM 2696 C CA . LEU A 1 359 ? -29.384 1.508 12.466 1.00 89.44 359 LEU A CA 1
ATOM 2697 C C . LEU A 1 359 ? -28.039 2.172 12.153 1.00 89.44 359 LEU A C 1
ATOM 2699 O O . LEU A 1 359 ? -27.206 1.585 11.473 1.00 89.44 359 LEU A O 1
ATOM 2703 N N . THR A 1 360 ? -27.786 3.355 12.713 1.00 89.38 360 THR A N 1
ATOM 2704 C CA . THR A 1 360 ? -26.518 4.072 12.544 1.00 89.38 360 THR A CA 1
ATOM 2705 C C . THR A 1 360 ? -25.332 3.262 13.064 1.00 89.38 360 THR A C 1
ATOM 2707 O O . THR A 1 360 ? -24.275 3.211 12.440 1.00 89.38 360 THR A O 1
ATOM 2710 N N . ARG A 1 361 ? -25.507 2.595 14.209 1.00 88.25 361 ARG A N 1
ATOM 2711 C CA . ARG A 1 361 ? -24.494 1.707 14.781 1.00 88.25 361 ARG A CA 1
ATOM 2712 C C . ARG A 1 361 ? -24.232 0.505 13.872 1.00 88.25 361 ARG A C 1
ATOM 2714 O O . ARG A 1 361 ? -23.075 0.179 13.643 1.00 88.25 361 ARG A O 1
ATOM 2721 N N . ALA A 1 362 ? -25.279 -0.131 13.348 1.00 91.31 362 ALA A N 1
ATOM 2722 C CA . ALA A 1 362 ? -25.145 -1.233 12.398 1.00 91.31 362 ALA A CA 1
ATOM 2723 C C . ALA A 1 362 ? -24.421 -0.783 11.120 1.00 91.31 362 ALA A C 1
ATOM 2725 O O . ALA A 1 362 ? -23.469 -1.432 10.701 1.00 91.31 362 ALA A O 1
ATOM 2726 N N . ALA A 1 363 ? -24.796 0.369 10.561 1.00 91.81 363 ALA A N 1
ATOM 2727 C CA . ALA A 1 363 ? -24.150 0.935 9.381 1.00 91.81 363 ALA A CA 1
ATOM 2728 C C . ALA A 1 363 ? -22.663 1.249 9.622 1.00 91.81 363 ALA A C 1
ATOM 2730 O O . ALA A 1 363 ? -21.831 0.933 8.777 1.00 91.81 363 ALA A O 1
ATOM 2731 N N . LEU A 1 364 ? -22.306 1.786 10.795 1.00 91.50 364 LEU A N 1
ATOM 2732 C CA . LEU A 1 364 ? -20.908 2.003 11.184 1.00 91.50 364 LEU A CA 1
ATOM 2733 C C . LEU A 1 364 ? -20.107 0.695 11.206 1.00 91.50 364 LEU A C 1
ATOM 2735 O O . LEU A 1 364 ? -18.966 0.670 10.750 1.00 91.50 364 LEU A O 1
ATOM 2739 N N . TRP A 1 365 ? -20.698 -0.388 11.716 1.00 91.81 365 TRP A N 1
ATOM 2740 C CA . TRP A 1 365 ? -20.037 -1.691 11.750 1.00 91.81 365 TRP A CA 1
ATOM 2741 C C . TRP A 1 365 ? -19.955 -2.359 10.383 1.00 91.81 365 TRP A C 1
ATOM 2743 O O . TRP A 1 365 ? -18.978 -3.050 10.129 1.00 91.81 365 TRP A O 1
ATOM 2753 N N . LEU A 1 366 ? -20.932 -2.155 9.502 1.00 95.50 366 LEU A N 1
ATOM 2754 C CA . LEU A 1 366 ? -20.946 -2.746 8.162 1.00 95.50 366 LEU A CA 1
ATOM 2755 C C . LEU A 1 366 ? -20.092 -1.970 7.152 1.00 95.50 366 LEU A C 1
ATOM 2757 O O . LEU A 1 366 ? -19.632 -2.561 6.177 1.00 95.50 366 LEU A O 1
ATOM 2761 N N . LEU A 1 367 ? -19.853 -0.674 7.381 1.00 96.38 367 LEU A N 1
ATOM 2762 C CA . LEU A 1 367 ? -19.150 0.194 6.435 1.00 96.38 367 LEU A CA 1
ATOM 2763 C C . LEU A 1 367 ? -17.775 -0.354 6.000 1.00 96.38 367 LEU A C 1
ATOM 2765 O O . LEU A 1 367 ? -17.543 -0.389 4.794 1.00 96.38 367 LEU A O 1
ATOM 2769 N N . PRO A 1 368 ? -16.872 -0.818 6.891 1.00 96.44 368 PRO A N 1
ATOM 2770 C CA . PRO A 1 368 ? -15.583 -1.361 6.457 1.00 96.44 368 PRO A CA 1
ATOM 2771 C C . PRO A 1 368 ? -15.724 -2.566 5.517 1.00 96.44 368 PRO A C 1
ATOM 2773 O O . PRO A 1 368 ? -15.072 -2.604 4.477 1.00 96.44 368 PRO A O 1
ATOM 2776 N N . ALA A 1 369 ? -16.611 -3.516 5.833 1.00 96.62 369 ALA A N 1
ATOM 2777 C CA . ALA A 1 369 ? -16.881 -4.669 4.974 1.00 96.62 369 ALA A CA 1
ATOM 2778 C C . ALA A 1 369 ? -17.467 -4.247 3.616 1.00 96.62 369 ALA A C 1
ATOM 2780 O O .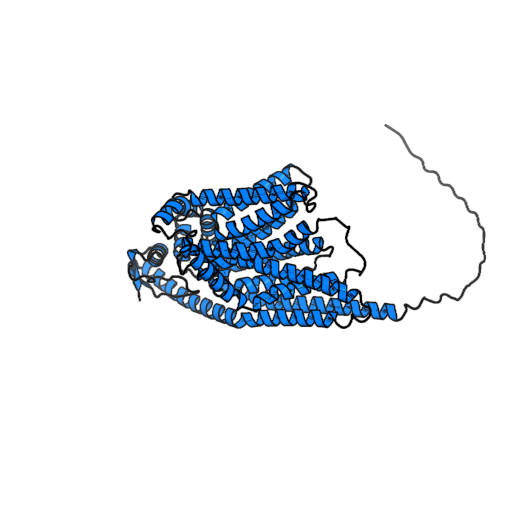 ALA A 1 369 ? -17.010 -4.718 2.575 1.00 96.62 369 ALA A O 1
ATOM 2781 N N . LEU A 1 370 ? -18.420 -3.308 3.615 1.00 96.69 370 LEU A N 1
ATOM 2782 C CA . LEU A 1 370 ? -19.002 -2.753 2.392 1.00 96.69 370 LEU A CA 1
ATOM 2783 C C . LEU A 1 370 ? -17.927 -2.099 1.509 1.00 96.69 370 LEU A C 1
ATOM 2785 O O . LEU A 1 370 ? -17.882 -2.348 0.308 1.00 96.69 370 LEU A O 1
ATOM 2789 N N . VAL A 1 371 ? -17.038 -1.298 2.104 1.00 97.12 371 VAL A N 1
ATOM 2790 C CA . VAL A 1 371 ? -15.930 -0.637 1.398 1.00 97.12 371 VAL A CA 1
ATOM 2791 C C . VAL A 1 371 ? -14.982 -1.657 0.778 1.00 97.12 371 VAL A C 1
ATOM 2793 O O . VAL A 1 371 ? -14.532 -1.455 -0.343 1.00 97.12 371 VAL A O 1
ATOM 2796 N N . VAL A 1 372 ? -14.692 -2.762 1.462 1.00 97.81 372 VAL A N 1
ATOM 2797 C CA . VAL A 1 372 ? -13.822 -3.821 0.933 1.00 97.81 372 VAL A CA 1
ATOM 2798 C C . VAL A 1 372 ? -14.484 -4.552 -0.238 1.00 97.81 372 VAL A C 1
ATOM 2800 O O . VAL A 1 372 ? -13.858 -4.738 -1.282 1.00 97.81 372 VAL A O 1
ATOM 2803 N N . VAL A 1 373 ? -15.756 -4.931 -0.106 1.00 97.81 373 VAL A N 1
ATOM 2804 C CA . VAL A 1 373 ? -16.508 -5.650 -1.149 1.00 97.81 373 VAL A CA 1
ATOM 2805 C C . VAL A 1 373 ? -16.705 -4.773 -2.386 1.00 97.81 373 VAL A C 1
ATOM 2807 O O . VAL A 1 373 ? -16.299 -5.146 -3.484 1.00 97.81 373 VAL A O 1
ATOM 2810 N N . LEU A 1 374 ? -17.265 -3.575 -2.218 1.00 97.81 374 LEU A N 1
ATOM 2811 C CA . LEU A 1 374 ? -17.508 -2.657 -3.332 1.00 97.81 374 LEU A CA 1
ATOM 2812 C C . LEU A 1 374 ? -16.204 -2.077 -3.888 1.00 97.81 374 LEU A C 1
ATOM 2814 O O . LEU A 1 374 ? -16.067 -1.908 -5.096 1.00 97.81 374 LEU A O 1
ATOM 2818 N N . GLY A 1 375 ? -15.228 -1.803 -3.021 1.00 97.50 375 GLY A N 1
ATOM 2819 C CA . GLY A 1 375 ? -13.912 -1.313 -3.412 1.00 97.50 375 GLY A CA 1
ATOM 2820 C C . GLY A 1 375 ? -13.147 -2.332 -4.250 1.00 97.50 375 GLY A C 1
ATOM 2821 O O . GLY A 1 375 ? -12.655 -1.980 -5.315 1.00 97.50 375 GLY A O 1
ATOM 2822 N N . SER A 1 376 ? -13.100 -3.603 -3.835 1.00 97.75 376 SER A N 1
ATOM 2823 C CA . SER A 1 376 ? -12.475 -4.673 -4.632 1.00 97.75 376 SER A CA 1
ATOM 2824 C C . SER A 1 376 ? -13.161 -4.864 -5.988 1.00 97.75 376 SER A C 1
ATOM 2826 O O . SER A 1 376 ? -12.473 -5.049 -6.992 1.00 97.75 376 SER A O 1
ATOM 2828 N N . PHE A 1 377 ? -14.492 -4.738 -6.052 1.00 97.62 377 PHE A N 1
ATOM 2829 C CA . PHE A 1 377 ? -15.226 -4.768 -7.319 1.00 97.62 377 PHE A CA 1
ATOM 2830 C C . PHE A 1 377 ? -14.875 -3.569 -8.213 1.00 97.62 377 PHE A C 1
ATOM 2832 O O . PHE A 1 377 ? -14.615 -3.737 -9.403 1.00 97.62 377 PHE A O 1
ATOM 2839 N N . ALA A 1 378 ? -14.784 -2.363 -7.644 1.00 96.06 378 ALA A N 1
ATOM 2840 C CA . ALA A 1 378 ? -14.360 -1.168 -8.369 1.00 96.06 378 ALA A CA 1
ATOM 2841 C C . ALA A 1 378 ? -12.921 -1.294 -8.905 1.00 96.06 378 ALA A C 1
ATOM 2843 O O . ALA A 1 378 ? -12.646 -0.886 -10.035 1.00 96.06 378 ALA A O 1
ATOM 2844 N N . VAL A 1 379 ? -12.013 -1.914 -8.138 1.00 96.69 379 VAL A N 1
ATOM 2845 C CA . VAL A 1 379 ? -10.659 -2.249 -8.608 1.00 96.69 379 VAL A CA 1
ATOM 2846 C C . VAL A 1 379 ? -10.715 -3.232 -9.781 1.00 96.69 379 VAL A C 1
ATOM 2848 O O . VAL A 1 379 ? -10.068 -2.976 -10.794 1.00 96.69 379 VAL A O 1
ATOM 2851 N N . ALA A 1 380 ? -11.510 -4.304 -9.696 1.00 96.38 380 ALA A N 1
ATOM 2852 C CA . ALA A 1 380 ? -11.680 -5.267 -10.790 1.00 96.38 380 ALA A CA 1
ATOM 2853 C C . ALA A 1 380 ? -12.207 -4.593 -12.071 1.00 96.38 380 ALA A C 1
ATOM 2855 O O . ALA A 1 380 ? -11.649 -4.779 -13.154 1.00 96.38 380 ALA A O 1
ATOM 2856 N N . ALA A 1 381 ? -13.221 -3.733 -11.942 1.00 94.12 381 ALA A N 1
ATOM 2857 C CA . ALA A 1 381 ? -13.769 -2.958 -13.052 1.00 94.12 381 ALA A CA 1
ATOM 2858 C C . ALA A 1 381 ? -12.721 -2.020 -13.677 1.00 94.12 381 ALA A C 1
ATOM 2860 O O . ALA A 1 381 ? -12.578 -1.967 -14.902 1.00 94.12 381 ALA A O 1
ATOM 2861 N N . GLY A 1 382 ? -11.948 -1.310 -12.847 1.00 91.25 382 GLY A N 1
ATOM 2862 C CA . GLY A 1 382 ? -10.869 -0.431 -13.300 1.00 91.25 382 GLY A CA 1
ATOM 2863 C C . GLY A 1 382 ? -9.751 -1.189 -14.020 1.00 91.25 382 GLY A C 1
ATOM 2864 O O . GLY A 1 382 ? -9.298 -0.764 -15.083 1.00 91.25 382 GLY A O 1
ATOM 2865 N N . LEU A 1 383 ? -9.348 -2.346 -13.488 1.00 92.25 383 LEU A N 1
ATOM 2866 C CA . LEU A 1 383 ? -8.359 -3.231 -14.101 1.00 92.25 383 LEU A CA 1
ATOM 2867 C C . LEU A 1 383 ? -8.821 -3.755 -15.454 1.00 92.25 383 LEU A C 1
ATOM 2869 O O . LEU A 1 383 ? -8.058 -3.704 -16.416 1.00 92.25 383 LEU A O 1
ATOM 2873 N N . ARG A 1 384 ? -10.069 -4.215 -15.552 1.00 90.81 384 ARG A N 1
ATOM 2874 C CA . ARG A 1 384 ? -10.636 -4.690 -16.813 1.00 90.81 384 ARG A CA 1
ATOM 2875 C C . ARG A 1 384 ? -10.727 -3.567 -17.845 1.00 90.81 384 ARG A C 1
ATOM 2877 O O . ARG A 1 384 ? -10.343 -3.749 -19.000 1.00 90.81 384 ARG A O 1
ATOM 2884 N N . SER A 1 385 ? -11.172 -2.385 -17.420 1.00 87.44 385 SER A N 1
ATOM 2885 C CA . SER A 1 385 ? -11.226 -1.193 -18.272 1.00 87.44 385 SER A CA 1
ATOM 2886 C C . SER A 1 385 ? -9.847 -0.788 -18.787 1.00 87.44 385 SER A C 1
ATOM 2888 O O . SER A 1 385 ? -9.688 -0.514 -19.974 1.00 87.44 385 SER A O 1
ATOM 2890 N N . GLY A 1 386 ? -8.824 -0.801 -17.930 1.00 84.38 386 GLY A N 1
ATOM 2891 C CA . GLY A 1 386 ? -7.462 -0.418 -18.301 1.00 84.38 386 GLY A CA 1
ATOM 2892 C C . GLY A 1 386 ? -6.743 -1.480 -19.131 1.00 84.38 386 GLY A C 1
ATOM 2893 O O . GLY A 1 386 ? -6.248 -1.189 -20.216 1.00 84.38 386 GLY A O 1
ATOM 2894 N N . TYR A 1 387 ? -6.749 -2.723 -18.659 1.00 85.75 387 TYR A N 1
ATOM 2895 C CA . TYR A 1 387 ? -5.857 -3.793 -19.113 1.00 85.75 387 TYR A CA 1
ATOM 2896 C C . TYR A 1 387 ? -6.568 -4.959 -19.820 1.00 85.75 387 TYR A C 1
ATOM 2898 O O . TYR A 1 387 ? -5.909 -5.867 -20.314 1.00 85.75 387 TYR A O 1
ATOM 2906 N N . GLY A 1 388 ? -7.899 -4.937 -19.923 1.00 88.06 388 GLY A N 1
ATOM 2907 C CA . GLY A 1 388 ? -8.665 -5.969 -20.626 1.00 88.06 388 GLY A CA 1
ATOM 2908 C C . GLY A 1 388 ? -8.914 -7.236 -19.791 1.00 88.06 388 GLY A C 1
ATOM 2909 O O . GLY A 1 388 ? -8.857 -7.178 -18.562 1.00 88.06 388 GLY A O 1
ATOM 2910 N N . PRO A 1 389 ? -9.219 -8.383 -20.433 1.00 88.75 389 PRO A N 1
ATOM 2911 C CA . PRO A 1 389 ? -9.664 -9.605 -19.748 1.00 88.75 389 PRO A CA 1
ATOM 2912 C C . PRO A 1 389 ? -8.663 -10.215 -18.763 1.00 88.75 389 PRO A C 1
ATOM 2914 O O . PRO A 1 389 ? -9.063 -10.900 -17.833 1.00 88.75 389 PRO A O 1
ATOM 2917 N N . THR A 1 390 ? -7.366 -9.970 -18.939 1.00 89.88 390 THR A N 1
ATOM 2918 C CA . THR A 1 390 ? -6.315 -10.436 -18.018 1.00 89.88 390 THR A CA 1
ATOM 2919 C C . THR A 1 390 ? -5.970 -9.396 -16.955 1.00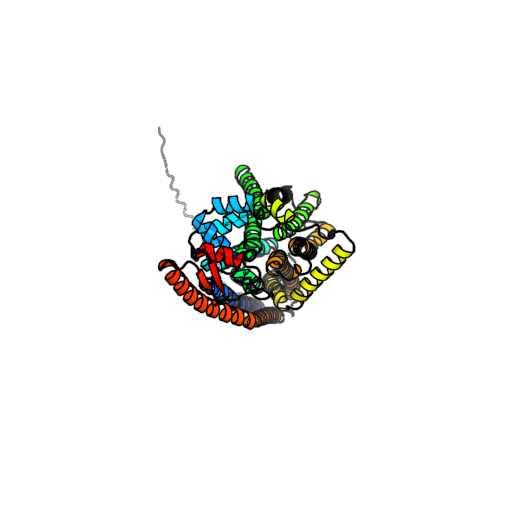 89.88 390 THR A C 1
ATOM 2921 O O . THR A 1 390 ? -5.080 -9.620 -16.133 1.00 89.88 390 THR A O 1
ATOM 2924 N N . GLY A 1 391 ? -6.686 -8.264 -16.933 1.00 89.94 391 GLY A N 1
ATOM 2925 C CA . GLY A 1 391 ? -6.439 -7.144 -16.034 1.00 89.94 391 GLY A CA 1
ATOM 2926 C C . GLY A 1 391 ? -6.462 -7.532 -14.556 1.00 89.94 391 GLY A C 1
ATOM 2927 O O . GLY A 1 391 ? -5.700 -6.996 -13.756 1.00 89.94 391 GLY A O 1
ATOM 2928 N N . TRP A 1 392 ? -7.283 -8.510 -14.184 1.00 92.75 392 TRP A N 1
ATOM 2929 C CA . TRP A 1 392 ? -7.365 -8.984 -12.805 1.00 92.75 392 TRP A CA 1
ATOM 2930 C C . TRP A 1 392 ? -6.030 -9.546 -12.289 1.00 92.75 392 TRP A C 1
ATOM 2932 O O . TRP A 1 392 ? -5.740 -9.398 -11.109 1.00 92.75 392 TRP A O 1
ATOM 2942 N N . THR A 1 393 ? -5.164 -10.081 -13.161 1.00 92.38 393 THR A N 1
ATOM 2943 C CA . THR A 1 393 ? -3.865 -10.676 -12.782 1.00 92.38 393 THR A CA 1
ATOM 2944 C C . THR A 1 393 ? -2.828 -9.661 -12.279 1.00 92.38 393 THR A C 1
ATOM 2946 O O . THR A 1 393 ? -1.799 -10.046 -11.713 1.00 92.38 393 THR A O 1
ATOM 2949 N N . TYR A 1 394 ? -3.084 -8.355 -12.431 1.00 91.94 394 TYR A N 1
ATOM 2950 C CA . TYR A 1 394 ? -2.222 -7.280 -11.934 1.00 91.94 394 TYR A CA 1
ATOM 2951 C C . TYR A 1 394 ? -2.395 -7.066 -10.421 1.00 91.94 394 TYR A C 1
ATOM 2953 O O . TYR A 1 394 ? -2.811 -5.996 -9.959 1.00 91.94 394 TYR A O 1
ATOM 2961 N N . ALA A 1 395 ? -2.025 -8.082 -9.636 1.00 92.44 395 ALA A N 1
ATOM 2962 C CA . ALA A 1 395 ? -2.285 -8.152 -8.197 1.00 92.44 395 ALA A CA 1
ATOM 2963 C C . ALA A 1 395 ? -1.655 -7.020 -7.366 1.00 92.44 395 ALA A C 1
ATOM 2965 O O . ALA A 1 395 ? -2.130 -6.727 -6.274 1.00 92.44 395 ALA A O 1
ATOM 2966 N N . ARG A 1 396 ? -0.660 -6.293 -7.896 1.00 92.81 396 ARG A N 1
ATOM 2967 C CA . ARG A 1 396 ? -0.138 -5.058 -7.272 1.00 92.81 396 ARG A CA 1
ATOM 2968 C C . ARG A 1 396 ? -1.221 -4.014 -6.978 1.00 92.81 396 ARG A C 1
ATOM 2970 O O . ARG A 1 396 ? -1.098 -3.227 -6.049 1.00 92.81 396 ARG A O 1
ATOM 2977 N N . THR A 1 397 ? -2.283 -3.992 -7.782 1.00 94.00 397 THR A N 1
ATOM 2978 C CA . THR A 1 397 ? -3.402 -3.058 -7.621 1.00 94.00 397 THR A CA 1
ATOM 2979 C C . THR A 1 397 ? -4.364 -3.503 -6.522 1.00 94.00 397 THR A C 1
ATOM 2981 O O . THR A 1 397 ? -5.162 -2.699 -6.039 1.00 94.00 397 THR A O 1
ATOM 2984 N N . TRP A 1 398 ? -4.295 -4.763 -6.089 1.00 95.69 398 TRP A N 1
ATOM 2985 C CA . TRP A 1 398 ? -5.177 -5.289 -5.056 1.00 95.69 398 TRP A CA 1
ATOM 2986 C C . TRP A 1 398 ? -4.860 -4.679 -3.692 1.00 95.69 398 TRP A C 1
ATOM 2988 O O . TRP A 1 398 ? -5.769 -4.506 -2.885 1.00 95.69 398 TRP A O 1
ATOM 2998 N N . THR A 1 399 ? -3.618 -4.225 -3.468 1.00 95.62 399 THR A N 1
ATOM 2999 C CA . THR A 1 399 ? -3.196 -3.497 -2.257 1.00 95.62 399 THR A CA 1
ATOM 3000 C C . THR A 1 399 ? -4.161 -2.368 -1.879 1.00 95.62 399 THR A C 1
ATOM 3002 O O . THR A 1 399 ? -4.418 -2.153 -0.695 1.00 95.62 399 THR A O 1
ATOM 3005 N N . ASN A 1 400 ? -4.780 -1.708 -2.867 1.00 96.50 400 ASN A N 1
ATOM 3006 C CA . ASN A 1 400 ? -5.726 -0.612 -2.642 1.00 96.50 400 ASN A CA 1
ATOM 3007 C C . ASN A 1 400 ? -6.987 -1.037 -1.863 1.00 96.50 400 ASN A C 1
ATOM 3009 O O . ASN A 1 400 ? -7.526 -0.218 -1.125 1.00 96.50 400 ASN A O 1
ATOM 3013 N N . TYR A 1 401 ? -7.444 -2.293 -1.980 1.00 97.00 401 TYR A N 1
ATOM 3014 C CA . TYR A 1 401 ? -8.538 -2.834 -1.156 1.00 97.00 401 TYR A CA 1
ATOM 3015 C C . TYR A 1 401 ? -8.052 -3.817 -0.075 1.00 97.00 401 TYR A C 1
ATOM 3017 O O . TYR A 1 401 ? -8.730 -3.992 0.937 1.00 97.00 401 TYR A O 1
ATOM 3025 N N . LEU A 1 402 ? -6.869 -4.421 -0.232 1.00 97.56 402 LEU A N 1
ATOM 3026 C CA . LEU A 1 402 ? -6.296 -5.315 0.777 1.00 97.56 402 LEU A CA 1
ATOM 3027 C C . LEU A 1 402 ? -5.898 -4.563 2.050 1.00 97.56 402 LEU A C 1
ATOM 3029 O O . LEU A 1 402 ? -6.117 -5.084 3.138 1.00 97.56 402 LEU A O 1
ATOM 3033 N N . VAL A 1 403 ? -5.385 -3.329 1.956 1.00 97.56 403 VAL A N 1
ATOM 3034 C CA . VAL A 1 403 ? -5.106 -2.506 3.149 1.00 97.56 403 VAL A CA 1
ATOM 3035 C C . VAL A 1 403 ? -6.369 -2.279 3.994 1.00 97.56 403 VAL A C 1
ATOM 3037 O O . VAL A 1 403 ? -6.354 -2.638 5.175 1.00 97.56 403 VAL A O 1
ATOM 3040 N N . PRO A 1 404 ? -7.483 -1.741 3.456 1.00 97.75 404 PRO A N 1
ATOM 3041 C CA . PRO A 1 404 ? -8.704 -1.611 4.245 1.00 97.75 404 PRO A CA 1
ATOM 3042 C C . PRO A 1 404 ? -9.275 -2.967 4.680 1.00 97.75 404 PRO A C 1
ATOM 3044 O O . PRO A 1 404 ? -9.831 -3.039 5.772 1.00 97.75 404 PRO A O 1
ATOM 3047 N N . MET A 1 405 ? -9.086 -4.046 3.911 1.00 98.12 405 MET A N 1
ATOM 3048 C CA . MET A 1 405 ? -9.490 -5.398 4.319 1.00 98.12 405 MET A CA 1
ATOM 3049 C C . MET A 1 405 ? -8.758 -5.864 5.578 1.00 98.12 405 MET A C 1
ATOM 3051 O O . MET A 1 405 ? -9.409 -6.244 6.550 1.00 98.12 405 MET A O 1
ATOM 3055 N N . VAL A 1 406 ? -7.423 -5.813 5.606 1.00 98.38 406 VAL A N 1
ATOM 3056 C CA . VAL A 1 406 ? -6.657 -6.279 6.773 1.00 98.38 406 VAL A CA 1
ATOM 3057 C C . VAL A 1 406 ? -6.882 -5.380 7.994 1.00 98.38 406 VAL A C 1
ATOM 3059 O O . VAL A 1 406 ? -6.940 -5.874 9.120 1.00 98.38 406 VAL A O 1
ATOM 3062 N N . LEU A 1 407 ? -7.105 -4.076 7.787 1.00 98.25 407 LEU A N 1
ATOM 3063 C CA . LEU A 1 407 ? -7.512 -3.156 8.854 1.00 98.25 407 LEU A CA 1
ATOM 3064 C C . LEU A 1 407 ? -8.911 -3.483 9.392 1.00 98.25 407 LEU A C 1
ATOM 3066 O O . LEU A 1 407 ? -9.102 -3.482 10.608 1.00 98.25 407 LEU A O 1
ATOM 3070 N N . ALA A 1 408 ? -9.871 -3.794 8.517 1.00 98.00 408 ALA A N 1
ATOM 3071 C CA . ALA A 1 408 ? -11.219 -4.196 8.909 1.00 98.00 408 ALA A CA 1
ATOM 3072 C C . ALA A 1 408 ? -11.205 -5.522 9.682 1.00 98.00 408 ALA A C 1
ATOM 3074 O O . ALA A 1 408 ? -11.798 -5.600 10.755 1.00 98.00 408 ALA A O 1
ATOM 3075 N N . LEU A 1 409 ? -10.469 -6.531 9.201 1.00 98.38 409 LEU A N 1
ATOM 3076 C CA . LEU A 1 409 ? -10.285 -7.808 9.898 1.00 98.38 409 LEU A CA 1
ATOM 3077 C C . LEU A 1 409 ? -9.686 -7.604 11.294 1.00 98.38 409 LEU A C 1
ATOM 3079 O O . LEU A 1 409 ? -10.209 -8.141 12.269 1.00 98.38 409 LEU A O 1
ATOM 3083 N N . CYS A 1 410 ? -8.644 -6.779 11.412 1.00 98.56 410 CYS A N 1
ATOM 3084 C CA . CYS A 1 410 ? -8.034 -6.445 12.698 1.00 98.56 410 CYS A CA 1
ATOM 3085 C C . CYS A 1 410 ? -9.003 -5.705 13.631 1.00 98.56 410 CYS A C 1
ATOM 3087 O O . CYS A 1 410 ? -9.121 -6.055 14.807 1.00 98.56 410 CYS A O 1
ATOM 3089 N N . ALA A 1 411 ? -9.758 -4.732 13.116 1.00 97.38 411 ALA A N 1
ATOM 3090 C CA . ALA A 1 411 ? -10.761 -4.013 13.895 1.00 97.38 411 ALA A CA 1
ATOM 3091 C C . ALA A 1 411 ? -11.882 -4.945 14.382 1.00 97.38 411 ALA A C 1
ATOM 3093 O O . ALA A 1 411 ? -12.196 -4.941 15.572 1.00 97.38 411 ALA A O 1
ATOM 3094 N N . TYR A 1 412 ? -12.446 -5.786 13.509 1.00 98.00 412 TYR A N 1
ATOM 3095 C CA . TYR A 1 412 ? -13.465 -6.769 13.887 1.00 98.00 412 TYR A CA 1
ATOM 3096 C C . TYR A 1 412 ? -12.929 -7.795 14.885 1.00 98.00 412 TYR A C 1
ATOM 3098 O O . TYR A 1 412 ? -13.596 -8.080 15.882 1.00 98.00 412 TYR A O 1
ATOM 3106 N N . GLY A 1 413 ? -11.697 -8.268 14.690 1.00 98.25 413 GLY A N 1
ATOM 3107 C CA . GLY A 1 413 ? -10.995 -9.104 15.657 1.00 98.25 413 GLY A CA 1
ATOM 3108 C C . GLY A 1 413 ? -10.880 -8.427 17.023 1.00 98.25 413 GLY A C 1
ATOM 3109 O O . GLY A 1 413 ? -11.204 -9.033 18.040 1.00 98.25 413 GLY A O 1
ATOM 3110 N N . ALA A 1 414 ? -10.504 -7.147 17.070 1.00 97.56 414 ALA A N 1
ATOM 3111 C CA . ALA A 1 414 ? -10.391 -6.394 18.320 1.00 97.56 414 ALA A CA 1
ATOM 3112 C C . ALA A 1 414 ? -11.726 -6.212 19.044 1.00 97.56 414 ALA A C 1
ATOM 3114 O O . ALA A 1 414 ? -11.775 -6.297 20.271 1.00 97.56 414 ALA A O 1
ATOM 3115 N N . LEU A 1 415 ? -12.823 -6.020 18.319 1.00 95.75 415 LEU A N 1
ATOM 3116 C CA . LEU A 1 415 ? -14.154 -5.956 18.924 1.00 95.75 415 LEU A CA 1
ATOM 3117 C C . LEU A 1 415 ? -14.573 -7.312 19.489 1.00 95.75 415 LEU A C 1
ATOM 3119 O O . LEU A 1 415 ? -15.036 -7.379 20.629 1.00 95.75 415 LEU A O 1
ATOM 3123 N N . LEU A 1 416 ? -14.355 -8.388 18.727 1.00 96.31 416 LEU A N 1
ATOM 3124 C CA . LEU A 1 416 ? -14.642 -9.754 19.157 1.00 96.31 416 LEU A CA 1
ATOM 3125 C C . LEU A 1 416 ? -13.817 -10.128 20.394 1.00 96.31 416 LEU A C 1
ATOM 3127 O O . LEU A 1 416 ? -14.361 -10.617 21.381 1.00 96.31 416 LEU A O 1
ATOM 3131 N N . GLY A 1 417 ? -12.518 -9.829 20.386 1.00 95.81 417 GLY A N 1
ATOM 3132 C CA . GLY A 1 417 ? -11.633 -10.051 21.525 1.00 95.81 417 GLY A CA 1
ATOM 3133 C C . GLY A 1 417 ? -12.014 -9.207 22.740 1.00 95.81 417 GLY A C 1
ATOM 3134 O O . GLY A 1 417 ? -11.932 -9.685 23.869 1.00 95.81 417 GLY A O 1
ATOM 3135 N N . GLN A 1 418 ? -12.474 -7.967 22.546 1.00 93.56 418 GLN A N 1
ATOM 3136 C CA . GLN A 1 418 ? -12.944 -7.121 23.646 1.00 93.56 418 GLN A CA 1
ATOM 3137 C C . GLN A 1 418 ? -14.217 -7.692 24.269 1.00 93.56 418 GLN A C 1
ATOM 3139 O O . GLN A 1 418 ? -14.317 -7.763 25.496 1.00 93.56 418 GLN A O 1
ATOM 3144 N N . TRP A 1 419 ? -15.171 -8.107 23.437 1.00 92.75 419 TRP A N 1
ATOM 3145 C CA . TRP A 1 419 ? -16.397 -8.772 23.864 1.00 92.75 419 TRP A CA 1
ATOM 3146 C C . TRP A 1 419 ? -16.088 -10.060 24.640 1.00 92.75 419 TRP A C 1
ATOM 3148 O O . TRP A 1 419 ? -16.509 -10.196 25.791 1.00 92.75 419 TRP A O 1
ATOM 3158 N N . ALA A 1 420 ? -15.259 -10.939 24.073 1.00 92.19 420 ALA A N 1
ATOM 3159 C CA . ALA A 1 420 ? -14.835 -12.182 24.710 1.00 92.19 420 ALA A CA 1
ATOM 3160 C C . ALA A 1 420 ? -14.099 -11.913 26.031 1.00 92.19 420 ALA A C 1
ATOM 3162 O O . ALA A 1 420 ? -14.419 -12.507 27.057 1.00 92.19 420 ALA A O 1
ATOM 3163 N N . GLY A 1 421 ? -13.172 -10.952 26.048 1.00 90.44 421 GLY A N 1
ATOM 3164 C CA . GLY A 1 421 ? -12.415 -10.578 27.241 1.00 90.44 421 GLY A CA 1
ATOM 3165 C C . GLY A 1 421 ? -13.301 -10.061 28.377 1.00 90.44 421 GLY A C 1
ATOM 3166 O O . GLY A 1 421 ? -13.069 -10.409 29.532 1.00 90.44 421 GLY A O 1
ATOM 3167 N N . ARG A 1 422 ? -14.348 -9.283 28.069 1.00 88.62 422 ARG A N 1
ATOM 3168 C CA . ARG A 1 422 ? -15.326 -8.827 29.075 1.00 88.62 422 ARG A CA 1
ATOM 3169 C C . ARG A 1 422 ? -16.154 -9.986 29.625 1.00 88.62 422 ARG A C 1
ATOM 3171 O O . ARG A 1 422 ? -16.356 -10.062 30.835 1.00 88.62 422 ARG A O 1
ATOM 3178 N N . HIS A 1 423 ? -16.604 -10.897 28.763 1.00 86.12 423 HIS A N 1
ATOM 3179 C CA . HIS A 1 423 ? -17.333 -12.087 29.202 1.00 86.12 423 HIS A CA 1
ATOM 3180 C C . HIS A 1 423 ? -16.477 -12.979 30.103 1.00 86.12 423 HIS A C 1
ATOM 3182 O O . HIS A 1 423 ? -16.933 -13.365 31.179 1.00 86.12 423 HIS A O 1
ATOM 3188 N N . LEU A 1 424 ? -15.219 -13.215 29.731 1.00 85.19 424 LEU A N 1
ATOM 3189 C CA . LEU A 1 424 ? -14.260 -13.961 30.548 1.00 85.19 424 LEU A CA 1
ATOM 3190 C C . LEU A 1 424 ? -13.989 -13.276 31.898 1.00 85.19 424 LEU A C 1
ATOM 3192 O O . LEU A 1 424 ? -13.851 -13.957 32.910 1.00 85.19 424 LEU A O 1
ATOM 3196 N N . ALA A 1 425 ? -13.949 -11.941 31.937 1.00 81.19 425 ALA A N 1
ATOM 3197 C CA . ALA A 1 425 ? -13.747 -11.186 33.174 1.00 81.19 425 ALA A CA 1
ATOM 3198 C C . ALA A 1 425 ? -14.970 -11.194 34.113 1.00 81.19 425 ALA A C 1
ATOM 3200 O O . ALA A 1 425 ? -14.800 -11.072 35.323 1.00 81.19 425 ALA A O 1
ATOM 3201 N N . SER A 1 426 ? -16.190 -11.327 33.578 1.00 78.69 426 SER A N 1
ATOM 3202 C CA . SER A 1 426 ? -17.438 -11.289 34.363 1.00 78.69 426 SER A CA 1
ATOM 3203 C C . SER A 1 426 ? -17.767 -12.571 35.137 1.00 78.69 426 SER A C 1
ATOM 3205 O O . SER A 1 426 ? -18.551 -12.526 36.079 1.00 78.69 426 SER A O 1
ATOM 3207 N N . ARG A 1 427 ? -17.195 -13.716 34.751 1.00 76.00 427 ARG A N 1
ATOM 3208 C CA . ARG A 1 427 ? -17.462 -15.011 35.388 1.00 76.00 427 ARG A CA 1
ATOM 3209 C C . ARG A 1 427 ? -16.311 -15.353 36.352 1.00 76.00 427 ARG A C 1
ATOM 3211 O O . ARG A 1 427 ? -15.132 -15.236 36.016 1.00 76.00 427 ARG A O 1
ATOM 3218 N N . THR A 1 428 ? -16.637 -15.752 37.579 1.00 58.75 428 THR A N 1
ATOM 3219 C CA . THR A 1 428 ? -15.672 -16.017 38.669 1.00 58.75 428 THR A CA 1
ATOM 3220 C C . THR A 1 428 ? -14.810 -17.267 38.435 1.00 58.75 428 THR A C 1
ATOM 3222 O O . THR A 1 428 ? -13.693 -17.350 38.941 1.00 58.75 428 THR A O 1
ATOM 3225 N N . THR A 1 429 ? -15.264 -18.207 37.601 1.00 54.59 429 THR A N 1
ATOM 3226 C CA . THR A 1 429 ? -14.565 -19.457 37.236 1.00 54.59 429 THR A CA 1
ATOM 3227 C C . THR A 1 429 ? -13.644 -19.345 36.006 1.00 54.59 429 THR A C 1
ATOM 3229 O O . THR A 1 429 ? -12.928 -20.287 35.670 1.00 54.59 429 THR A O 1
ATOM 3232 N N . THR A 1 430 ? -13.585 -18.185 35.344 1.00 54.56 430 THR A N 1
ATOM 3233 C CA . THR A 1 430 ? -12.999 -18.014 33.992 1.00 54.56 430 THR A CA 1
ATOM 3234 C C . THR A 1 430 ? -11.570 -17.476 33.938 1.00 54.56 430 THR A C 1
ATOM 3236 O O . THR A 1 430 ? -11.030 -17.299 32.844 1.00 54.56 430 THR A O 1
ATOM 3239 N N . THR A 1 431 ? -10.885 -17.294 35.075 1.00 62.41 431 THR A N 1
ATOM 3240 C CA . THR A 1 431 ? -9.462 -16.888 35.073 1.00 62.41 431 THR A CA 1
ATOM 3241 C C . THR A 1 431 ? -8.535 -17.914 34.404 1.00 62.41 431 THR A C 1
ATOM 3243 O O . THR A 1 431 ? -7.409 -17.567 34.061 1.00 62.41 431 THR A O 1
ATOM 3246 N N . ARG A 1 432 ? -8.994 -19.158 34.188 1.00 73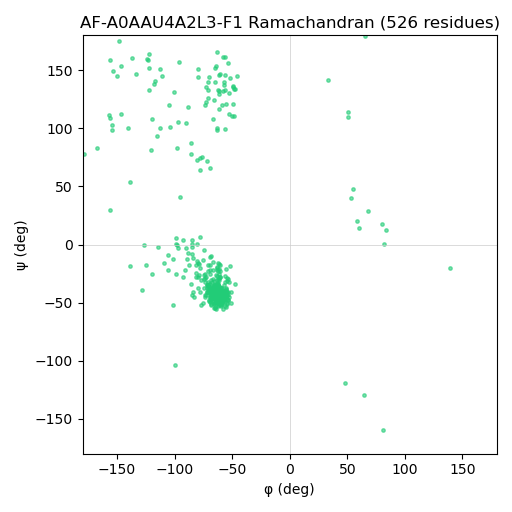.06 432 ARG A N 1
ATOM 3247 C CA . ARG A 1 432 ? -8.226 -20.225 33.519 1.00 73.06 432 ARG A CA 1
ATOM 3248 C C . ARG A 1 432 ? -8.216 -20.126 31.986 1.00 73.06 432 ARG A C 1
ATOM 3250 O O . ARG A 1 432 ? -7.247 -20.553 31.374 1.00 73.06 432 ARG A O 1
ATOM 3257 N N . TYR A 1 433 ? -9.241 -19.541 31.360 1.00 83.38 433 TYR A N 1
ATOM 3258 C CA . TYR A 1 433 ? -9.380 -19.557 29.892 1.00 83.38 433 TYR A CA 1
ATOM 3259 C C . TYR A 1 433 ? -8.733 -18.358 29.190 1.00 83.38 433 TYR A C 1
ATOM 3261 O O . TYR A 1 433 ? -8.396 -18.443 28.012 1.00 83.38 433 TYR A O 1
ATOM 3269 N N . ALA A 1 434 ? -8.520 -17.244 29.897 1.00 85.31 434 ALA A N 1
ATOM 3270 C CA . ALA A 1 434 ? -7.879 -16.066 29.314 1.00 85.31 434 ALA A CA 1
ATOM 3271 C C . ALA A 1 434 ? -6.431 -16.331 28.837 1.00 85.31 434 ALA A C 1
ATOM 3273 O O . ALA A 1 434 ? -6.117 -15.934 27.714 1.00 85.31 434 ALA A O 1
ATOM 3274 N N . PRO A 1 435 ? -5.566 -17.036 29.600 1.00 89.50 435 PRO A N 1
ATOM 3275 C CA . PRO A 1 435 ? -4.246 -17.434 29.110 1.00 89.50 435 PRO A CA 1
ATOM 3276 C C . PRO A 1 435 ? -4.313 -18.318 27.862 1.00 89.50 435 PRO A C 1
ATOM 3278 O O . PRO A 1 435 ? -3.586 -18.072 26.906 1.00 89.50 435 PRO A O 1
ATOM 3281 N N . VAL A 1 436 ? -5.232 -19.292 27.839 1.00 91.38 436 VAL A N 1
ATOM 3282 C CA . VAL A 1 436 ? -5.429 -20.196 26.694 1.00 91.38 436 VAL A CA 1
ATOM 3283 C C . VAL A 1 436 ? -5.824 -19.413 25.444 1.00 91.38 436 VAL A C 1
ATOM 3285 O O . VAL A 1 436 ? -5.248 -19.632 24.385 1.00 91.38 436 VAL A O 1
ATOM 3288 N N . ALA A 1 437 ? -6.743 -18.451 25.561 1.00 91.94 437 ALA A N 1
ATOM 3289 C CA . ALA A 1 437 ? -7.147 -17.610 24.437 1.00 91.94 437 ALA A CA 1
ATOM 3290 C C . ALA A 1 437 ? -5.980 -16.771 23.885 1.00 91.94 437 ALA A C 1
ATOM 3292 O O . ALA A 1 437 ? -5.819 -16.677 22.668 1.00 91.94 437 ALA A O 1
ATOM 3293 N N . VAL A 1 438 ? -5.144 -16.192 24.758 1.00 94.50 438 VAL A N 1
ATOM 3294 C CA . VAL A 1 438 ? -3.949 -15.429 24.349 1.00 94.50 438 VAL A CA 1
ATOM 3295 C C . VAL A 1 438 ? -2.924 -16.334 23.663 1.00 94.50 438 VAL A C 1
ATOM 3297 O O . VAL A 1 438 ? -2.413 -15.974 22.606 1.00 94.50 438 VAL A O 1
ATOM 3300 N N . ILE A 1 439 ? -2.663 -17.523 24.215 1.00 95.38 439 ILE A N 1
ATOM 3301 C CA . ILE A 1 439 ? -1.728 -18.493 23.628 1.00 95.38 439 ILE A CA 1
ATOM 3302 C C . ILE A 1 439 ? -2.239 -18.976 22.273 1.00 95.38 439 ILE A C 1
ATOM 3304 O O . ILE A 1 439 ? -1.489 -18.932 21.309 1.00 95.38 439 ILE A O 1
ATOM 3308 N N . ALA A 1 440 ? -3.506 -19.381 22.168 1.00 96.44 440 ALA A N 1
ATOM 3309 C CA . ALA A 1 440 ? -4.079 -19.899 20.928 1.00 96.44 440 ALA A CA 1
ATOM 3310 C C . ALA A 1 440 ? -4.077 -18.847 19.809 1.00 96.44 440 ALA A C 1
ATOM 3312 O O . ALA A 1 440 ? -3.658 -19.128 18.689 1.00 96.44 440 ALA A O 1
ATOM 3313 N N . THR A 1 441 ? -4.490 -17.612 20.110 1.00 96.56 441 THR A N 1
ATOM 3314 C CA . THR A 1 441 ? -4.485 -16.516 19.123 1.00 96.56 441 THR A CA 1
ATOM 3315 C C . THR A 1 441 ? -3.068 -16.077 18.751 1.00 96.56 441 THR A C 1
ATOM 3317 O O . THR A 1 441 ? -2.798 -15.816 17.577 1.00 96.56 441 THR A O 1
ATOM 3320 N N . GLY A 1 442 ? -2.142 -16.058 19.715 1.00 97.75 442 GLY A N 1
ATOM 3321 C CA . GLY A 1 442 ? -0.718 -15.837 19.471 1.00 97.75 442 GLY A CA 1
ATOM 3322 C C . GLY A 1 442 ? -0.100 -16.919 18.585 1.00 97.75 442 GLY A C 1
ATOM 3323 O O . GLY A 1 442 ? 0.502 -16.597 17.567 1.00 97.75 442 GLY A O 1
ATOM 3324 N N . ALA A 1 443 ? -0.309 -18.192 18.923 1.00 98.19 443 ALA A N 1
ATOM 3325 C CA . ALA A 1 443 ? 0.186 -19.345 18.177 1.00 98.19 443 ALA A CA 1
ATOM 3326 C C . ALA A 1 443 ? -0.385 -19.397 16.756 1.00 98.19 443 ALA A C 1
ATOM 3328 O O . ALA A 1 443 ? 0.363 -19.621 15.811 1.00 98.19 443 ALA A O 1
ATOM 3329 N N . PHE A 1 444 ? -1.678 -19.110 16.581 1.00 98.44 444 PHE A N 1
ATOM 3330 C CA . PHE A 1 444 ? -2.284 -19.014 15.254 1.00 98.44 444 PHE A CA 1
ATOM 3331 C C . PHE A 1 444 ? -1.653 -17.895 14.417 1.00 98.44 444 PHE A C 1
ATOM 3333 O O . PHE A 1 444 ? -1.306 -18.101 13.256 1.00 98.44 444 PHE A O 1
ATOM 3340 N N . THR A 1 445 ? -1.454 -16.715 15.015 1.00 98.38 445 THR A N 1
ATOM 3341 C CA . THR A 1 445 ? -0.790 -15.592 14.335 1.00 98.38 445 THR A CA 1
ATOM 3342 C C . THR A 1 445 ? 0.639 -15.974 13.935 1.00 98.38 445 THR A C 1
ATOM 3344 O O . THR A 1 445 ? 1.054 -15.693 12.815 1.00 98.38 445 THR A O 1
ATOM 3347 N N . LEU A 1 446 ? 1.375 -16.672 14.806 1.00 98.38 446 LEU A N 1
ATOM 3348 C CA . LEU A 1 446 ? 2.720 -17.172 14.509 1.00 98.38 446 LEU A CA 1
ATOM 3349 C C . LEU A 1 446 ? 2.728 -18.221 13.395 1.00 98.38 446 LEU A C 1
ATOM 3351 O O . LEU A 1 446 ? 3.567 -18.132 12.505 1.00 98.38 446 LEU A O 1
ATOM 3355 N N . ALA A 1 447 ? 1.788 -19.166 13.401 1.00 98.44 447 ALA A N 1
ATOM 3356 C CA . ALA A 1 447 ? 1.652 -20.164 12.344 1.00 98.44 447 ALA A CA 1
ATOM 3357 C C . ALA A 1 447 ? 1.385 -19.502 10.983 1.00 98.44 447 ALA A C 1
ATOM 3359 O O . ALA A 1 447 ? 1.987 -19.876 9.980 1.00 98.44 447 ALA A O 1
ATOM 3360 N N . ALA A 1 448 ? 0.541 -18.468 10.953 1.00 98.06 448 ALA A N 1
ATOM 3361 C CA . ALA A 1 448 ? 0.301 -17.689 9.745 1.00 98.06 448 ALA A CA 1
ATOM 3362 C C . ALA A 1 448 ? 1.548 -16.929 9.272 1.00 98.06 448 ALA A C 1
ATOM 3364 O O . ALA A 1 448 ? 1.802 -16.887 8.074 1.00 98.06 448 ALA A O 1
ATOM 3365 N N . MET A 1 449 ? 2.350 -16.359 10.181 1.00 98.44 449 MET A N 1
ATOM 3366 C CA . MET A 1 449 ? 3.632 -15.736 9.815 1.00 98.44 449 MET A CA 1
ATOM 3367 C C . MET A 1 449 ? 4.635 -16.770 9.293 1.00 98.44 449 MET A C 1
ATOM 3369 O O . MET A 1 449 ? 5.320 -16.512 8.307 1.00 98.44 449 MET A O 1
ATOM 3373 N N . ALA A 1 450 ? 4.683 -17.958 9.899 1.00 98.06 450 ALA A N 1
ATOM 3374 C CA . ALA A 1 450 ? 5.518 -19.061 9.433 1.00 98.06 450 ALA A CA 1
ATOM 3375 C C . ALA A 1 450 ? 5.125 -19.519 8.017 1.00 98.06 450 ALA A C 1
ATOM 3377 O O . ALA A 1 450 ? 5.999 -19.800 7.201 1.00 98.06 450 ALA A O 1
ATOM 3378 N N . ALA A 1 451 ? 3.831 -19.503 7.681 1.00 97.50 451 ALA A N 1
ATOM 3379 C CA . ALA A 1 451 ? 3.348 -19.824 6.338 1.00 97.50 451 ALA A CA 1
ATOM 3380 C C . ALA A 1 451 ? 3.840 -18.848 5.249 1.00 97.50 451 ALA A C 1
ATOM 3382 O O . ALA A 1 451 ? 3.845 -19.203 4.073 1.00 97.50 451 ALA A O 1
ATOM 3383 N N . LEU A 1 452 ? 4.291 -17.640 5.619 1.00 97.88 452 LEU A N 1
ATOM 3384 C CA . LEU A 1 452 ? 4.866 -16.667 4.680 1.00 97.88 452 LEU A CA 1
ATOM 3385 C C . LEU A 1 452 ? 6.345 -16.943 4.364 1.00 97.88 452 LEU A C 1
ATOM 3387 O O . LEU A 1 452 ? 6.864 -16.434 3.371 1.00 97.88 452 LEU A O 1
ATOM 3391 N N . VAL A 1 453 ? 7.035 -17.748 5.180 1.00 97.94 453 VAL A N 1
ATOM 3392 C CA . VAL A 1 453 ? 8.485 -17.975 5.070 1.00 97.94 453 VAL A CA 1
ATOM 3393 C C . VAL A 1 453 ? 8.904 -18.530 3.700 1.00 97.94 453 VAL A C 1
ATOM 3395 O O . VAL A 1 453 ? 9.834 -17.960 3.128 1.00 97.94 453 VAL A O 1
ATOM 3398 N N . PRO A 1 454 ? 8.238 -19.541 3.101 1.00 96.94 454 PRO A N 1
ATOM 3399 C CA . PRO A 1 454 ? 8.641 -20.057 1.787 1.00 96.94 454 PRO A CA 1
ATOM 3400 C C . PRO A 1 454 ? 8.567 -19.005 0.670 1.00 96.94 454 PRO A C 1
ATOM 3402 O O . PRO A 1 454 ? 9.447 -18.928 -0.194 1.00 96.94 454 PRO A O 1
ATOM 3405 N N . ALA A 1 455 ? 7.542 -18.147 0.705 1.00 94.62 455 ALA A N 1
ATOM 3406 C CA . ALA A 1 455 ? 7.395 -17.049 -0.248 1.00 94.62 455 ALA A CA 1
ATOM 3407 C C . ALA A 1 455 ? 8.500 -15.999 -0.061 1.00 94.62 455 ALA A C 1
ATOM 3409 O O . ALA A 1 455 ? 9.073 -15.525 -1.042 1.00 94.62 455 ALA A O 1
ATOM 3410 N N . VAL A 1 456 ? 8.847 -15.676 1.190 1.00 97.62 456 VAL A N 1
ATOM 3411 C CA . VAL A 1 456 ? 9.945 -14.753 1.519 1.00 97.62 456 VAL A CA 1
ATOM 3412 C C . VAL A 1 456 ? 11.301 -15.319 1.097 1.00 97.62 456 VAL A C 1
ATOM 3414 O O . VAL A 1 456 ? 12.106 -14.588 0.521 1.00 97.62 456 VAL A O 1
ATOM 3417 N N . GLN A 1 457 ? 11.555 -16.610 1.313 1.00 98.00 457 GLN A N 1
ATOM 3418 C CA . GLN A 1 457 ? 12.773 -17.285 0.852 1.00 98.00 457 GLN A CA 1
ATOM 3419 C C . GLN A 1 457 ? 12.893 -17.239 -0.673 1.00 98.00 457 GLN A C 1
ATOM 3421 O O . GLN A 1 457 ? 13.916 -16.804 -1.195 1.00 98.00 457 GLN A O 1
ATOM 3426 N N . THR A 1 458 ? 11.822 -17.586 -1.392 1.00 96.62 458 THR A N 1
ATOM 3427 C CA . THR A 1 458 ? 11.791 -17.518 -2.861 1.00 96.62 458 THR A CA 1
ATOM 3428 C C . THR A 1 458 ? 12.047 -16.095 -3.356 1.00 96.62 458 THR A C 1
ATOM 3430 O O . THR A 1 458 ? 12.867 -15.881 -4.252 1.00 96.62 458 THR A O 1
ATOM 3433 N N . LEU A 1 459 ? 11.387 -15.101 -2.753 1.00 97.38 459 LEU A N 1
ATOM 3434 C CA . LEU A 1 459 ? 11.598 -13.689 -3.071 1.00 97.38 459 LEU A CA 1
ATOM 3435 C C . LEU A 1 459 ? 13.053 -13.269 -2.821 1.00 97.38 459 LEU A C 1
ATOM 3437 O O . LEU A 1 459 ? 13.632 -12.560 -3.639 1.00 97.38 459 LEU A O 1
ATOM 3441 N N . THR A 1 460 ? 13.646 -13.730 -1.721 1.00 98.31 460 THR A N 1
ATOM 3442 C CA . THR A 1 460 ? 15.026 -13.419 -1.330 1.00 98.31 460 THR A CA 1
ATOM 3443 C C . THR A 1 460 ? 16.007 -13.972 -2.350 1.00 98.31 460 THR A C 1
ATOM 3445 O O . THR A 1 460 ? 16.765 -13.209 -2.947 1.00 98.31 460 THR A O 1
ATOM 3448 N N . THR A 1 461 ? 15.944 -15.277 -2.618 1.00 98.12 461 THR A N 1
ATOM 3449 C CA . THR A 1 461 ? 16.835 -15.946 -3.570 1.00 98.12 461 THR A CA 1
ATOM 3450 C C . THR A 1 461 ? 16.715 -15.327 -4.957 1.00 98.12 461 THR A C 1
ATOM 3452 O O . THR A 1 461 ? 17.718 -14.935 -5.543 1.00 98.12 461 THR A O 1
ATOM 3455 N N . THR A 1 462 ? 15.493 -15.156 -5.467 1.00 97.62 462 THR A N 1
ATOM 3456 C CA . THR A 1 462 ? 15.284 -14.589 -6.810 1.00 97.62 462 THR A CA 1
ATOM 3457 C C . THR A 1 462 ? 15.777 -13.146 -6.923 1.00 97.62 462 THR A C 1
ATOM 3459 O O . THR A 1 462 ? 16.407 -12.801 -7.923 1.00 97.62 462 THR A O 1
ATOM 3462 N N . THR A 1 463 ? 15.558 -12.315 -5.900 1.00 98.38 463 THR A N 1
ATOM 3463 C CA . THR A 1 463 ? 15.999 -10.911 -5.901 1.00 98.38 463 THR A CA 1
ATOM 3464 C C . THR A 1 463 ? 17.522 -10.802 -5.843 1.00 98.38 463 THR A C 1
ATOM 3466 O O . THR A 1 463 ? 18.109 -10.090 -6.656 1.00 98.38 463 THR A O 1
ATOM 3469 N N . VAL A 1 464 ? 18.172 -11.540 -4.939 1.00 98.38 464 VAL A N 1
ATOM 3470 C CA . VAL A 1 464 ? 19.634 -11.499 -4.765 1.00 98.38 464 VAL A CA 1
ATOM 3471 C C . VAL A 1 464 ? 20.354 -12.111 -5.969 1.00 98.38 464 VAL A C 1
ATOM 3473 O O . VAL A 1 464 ? 21.288 -11.516 -6.503 1.00 98.38 464 VAL A O 1
ATOM 3476 N N . THR A 1 465 ? 19.910 -13.270 -6.465 1.00 98.31 465 THR A N 1
ATOM 3477 C CA . THR A 1 465 ? 20.510 -13.882 -7.661 1.00 98.31 465 THR A CA 1
ATOM 3478 C C . THR A 1 465 ? 20.375 -12.965 -8.873 1.00 98.31 465 THR A C 1
ATOM 3480 O O . THR A 1 465 ? 21.341 -12.779 -9.619 1.00 98.31 465 THR A O 1
ATOM 3483 N N . ARG A 1 466 ? 19.205 -12.335 -9.056 1.00 98.19 466 ARG A N 1
ATOM 3484 C CA . ARG A 1 466 ? 19.015 -11.364 -10.135 1.00 98.19 466 ARG A CA 1
ATOM 3485 C C . ARG A 1 466 ? 19.933 -10.162 -9.986 1.00 98.19 466 ARG A C 1
ATOM 3487 O O . ARG A 1 466 ? 20.487 -9.733 -10.992 1.00 98.19 466 ARG A O 1
ATOM 3494 N N . SER A 1 467 ? 20.088 -9.605 -8.786 1.00 98.38 467 SER A N 1
ATOM 3495 C CA . SER A 1 467 ? 20.887 -8.391 -8.611 1.00 98.38 467 SER A CA 1
ATOM 3496 C C . SER A 1 467 ? 22.348 -8.612 -8.994 1.00 98.38 467 SER A C 1
ATOM 3498 O O . SER A 1 467 ? 22.919 -7.772 -9.675 1.00 98.38 467 SER A O 1
ATOM 3500 N N . VAL A 1 468 ? 22.927 -9.763 -8.632 1.00 98.38 468 VAL A N 1
ATOM 3501 C CA . VAL A 1 468 ? 24.312 -10.116 -8.992 1.00 98.38 468 VAL A CA 1
ATOM 3502 C C . VAL A 1 468 ? 24.462 -10.269 -10.507 1.00 98.38 468 VAL A C 1
ATOM 3504 O O . VAL A 1 468 ? 25.383 -9.712 -11.103 1.00 98.38 468 VAL A O 1
ATOM 3507 N N . ALA A 1 469 ? 23.531 -10.980 -11.154 1.00 98.31 469 ALA A N 1
ATOM 3508 C CA . ALA A 1 469 ? 23.538 -11.137 -12.608 1.00 98.31 469 ALA A CA 1
ATOM 3509 C C . ALA A 1 469 ? 23.349 -9.794 -13.336 1.00 98.31 469 ALA A C 1
ATOM 3511 O O . ALA A 1 469 ? 23.979 -9.548 -14.367 1.00 98.31 469 ALA A O 1
ATOM 3512 N N . TRP A 1 470 ? 22.498 -8.924 -12.790 1.00 98.00 470 TRP A N 1
ATOM 3513 C CA . TRP A 1 470 ? 22.260 -7.587 -13.315 1.00 98.00 470 TRP A CA 1
ATOM 3514 C C . TRP A 1 470 ? 23.505 -6.715 -13.173 1.00 98.00 470 TRP A C 1
ATOM 3516 O O . TRP A 1 470 ? 23.885 -6.088 -14.151 1.00 98.00 470 TRP A O 1
ATOM 3526 N N . ASP A 1 471 ? 24.183 -6.722 -12.021 1.00 98.25 471 ASP A N 1
ATOM 3527 C CA . ASP A 1 471 ? 25.388 -5.913 -11.785 1.00 98.25 471 ASP A CA 1
ATOM 3528 C C . ASP A 1 471 ? 26.518 -6.300 -12.752 1.00 98.25 471 ASP A C 1
ATOM 3530 O O . ASP A 1 471 ? 27.147 -5.430 -13.359 1.00 98.25 471 ASP A O 1
ATOM 3534 N N . ALA A 1 472 ? 26.719 -7.602 -12.981 1.00 98.38 472 ALA A N 1
ATOM 3535 C CA . ALA A 1 472 ? 27.689 -8.097 -13.958 1.00 98.38 472 ALA A CA 1
ATOM 3536 C C . ALA A 1 472 ? 27.337 -7.682 -15.398 1.00 98.38 472 ALA A C 1
ATOM 3538 O O . ALA A 1 472 ? 28.213 -7.308 -16.181 1.00 98.38 472 ALA A O 1
ATOM 3539 N N . GLN A 1 473 ? 26.051 -7.731 -15.762 1.00 98.06 473 GLN A N 1
ATOM 3540 C CA . GLN A 1 473 ? 25.586 -7.254 -17.062 1.00 98.06 473 GLN A CA 1
ATOM 3541 C C . GLN A 1 473 ? 25.742 -5.737 -17.203 1.00 98.06 473 GLN A C 1
ATOM 3543 O O . GLN A 1 473 ? 26.233 -5.285 -18.231 1.00 98.06 473 GLN A O 1
ATOM 3548 N N . ASN A 1 474 ? 25.375 -4.968 -16.183 1.00 97.69 474 ASN A N 1
ATOM 3549 C CA . ASN A 1 474 ? 25.462 -3.514 -16.180 1.00 97.69 474 ASN A CA 1
ATOM 3550 C C . ASN A 1 474 ? 26.908 -3.047 -16.369 1.00 97.69 474 ASN A C 1
ATOM 3552 O O . ASN A 1 474 ? 27.181 -2.258 -17.267 1.00 97.69 474 ASN A O 1
ATOM 3556 N N . ALA A 1 475 ? 27.849 -3.602 -15.597 1.00 98.06 475 ALA A N 1
ATOM 3557 C CA . ALA A 1 475 ? 29.268 -3.267 -15.712 1.00 98.06 475 ALA A CA 1
ATOM 3558 C C . ALA A 1 475 ? 29.830 -3.556 -17.115 1.00 98.06 475 ALA A C 1
ATOM 3560 O O . ALA A 1 475 ? 30.634 -2.781 -17.636 1.00 98.06 475 ALA A O 1
ATOM 3561 N N . ARG A 1 476 ? 29.387 -4.654 -17.745 1.00 98.00 476 ARG A N 1
ATOM 3562 C CA . ARG A 1 476 ? 29.746 -4.985 -19.128 1.00 98.00 476 ARG A CA 1
ATOM 3563 C C . ARG A 1 476 ? 29.193 -3.951 -20.111 1.00 98.00 476 ARG A C 1
ATOM 3565 O O . ARG A 1 476 ? 29.965 -3.406 -20.889 1.00 98.00 476 ARG A O 1
ATOM 3572 N N . ILE A 1 477 ? 27.886 -3.690 -20.069 1.00 97.94 477 ILE A N 1
ATOM 3573 C CA . ILE A 1 477 ? 27.217 -2.779 -21.010 1.00 97.94 477 ILE A CA 1
ATOM 3574 C C . ILE A 1 477 ? 27.806 -1.374 -20.901 1.00 97.94 477 ILE A C 1
ATOM 3576 O O . ILE A 1 477 ? 28.139 -0.773 -21.913 1.00 97.94 477 ILE A O 1
ATOM 3580 N N . GLU A 1 478 ? 28.020 -0.870 -19.685 1.00 97.31 478 GLU A N 1
ATOM 3581 C CA . GLU A 1 478 ? 28.654 0.435 -19.498 1.00 97.31 478 GLU A CA 1
ATOM 3582 C C . GLU A 1 478 ? 30.087 0.480 -20.041 1.00 97.31 478 GLU A C 1
ATOM 3584 O O . GLU A 1 478 ? 30.527 1.513 -20.539 1.00 97.31 478 GLU A O 1
ATOM 3589 N N . LYS A 1 479 ? 30.847 -0.617 -19.929 1.00 98.00 479 LYS A N 1
ATOM 3590 C CA . LYS A 1 479 ? 32.191 -0.698 -20.510 1.00 98.00 479 LYS A CA 1
ATOM 3591 C C . LYS A 1 479 ? 32.132 -0.632 -22.038 1.00 98.00 479 LYS A C 1
ATOM 3593 O O . LYS A 1 479 ? 32.897 0.131 -22.614 1.00 98.00 479 LYS A O 1
ATOM 3598 N N . GLU A 1 480 ? 31.237 -1.390 -22.667 1.00 97.44 480 GLU A N 1
ATOM 3599 C CA . GLU A 1 480 ? 31.044 -1.396 -24.125 1.00 97.44 480 GLU A CA 1
ATOM 3600 C C . GLU A 1 480 ? 30.565 -0.022 -24.632 1.00 97.44 480 GLU A C 1
ATOM 3602 O O . GLU A 1 480 ? 31.127 0.508 -25.593 1.00 97.44 480 GLU A O 1
ATOM 3607 N N . ALA A 1 481 ? 29.614 0.608 -23.934 1.00 97.25 481 ALA A N 1
ATOM 3608 C CA . ALA A 1 481 ? 29.123 1.952 -24.247 1.00 97.25 481 ALA A CA 1
ATOM 3609 C C . ALA A 1 481 ? 30.231 3.015 -24.122 1.00 97.25 481 ALA A C 1
ATOM 3611 O O . ALA A 1 481 ? 30.426 3.818 -25.030 1.00 97.25 481 ALA A O 1
ATOM 3612 N N . ARG A 1 482 ? 31.048 2.971 -23.054 1.00 96.69 482 ARG A N 1
ATOM 3613 C CA . ARG A 1 482 ? 32.225 3.854 -22.898 1.00 96.69 482 ARG A CA 1
ATOM 3614 C C . ARG A 1 482 ? 33.296 3.641 -23.975 1.00 96.69 482 ARG A C 1
ATOM 3616 O O . ARG A 1 482 ? 34.102 4.535 -24.202 1.00 96.69 482 ARG A O 1
ATOM 3623 N N . GLN A 1 483 ? 33.317 2.479 -24.627 1.00 97.00 483 GLN A N 1
ATOM 3624 C CA . GLN A 1 483 ? 34.181 2.186 -25.776 1.00 97.00 483 GLN A CA 1
ATOM 3625 C C . GLN A 1 483 ? 33.578 2.650 -27.115 1.00 97.00 483 GLN A C 1
ATOM 3627 O O . GLN A 1 483 ? 34.171 2.402 -28.161 1.00 97.00 483 GLN A O 1
ATOM 3632 N N . GLY A 1 484 ? 32.419 3.318 -27.098 1.00 96.56 484 GLY A N 1
ATOM 3633 C CA . GLY A 1 484 ? 31.728 3.804 -28.293 1.00 96.56 484 GLY A CA 1
ATOM 3634 C C . GLY A 1 484 ? 30.859 2.752 -28.985 1.00 96.56 484 GLY A C 1
ATOM 3635 O O . GLY A 1 484 ? 30.424 2.972 -30.112 1.00 96.56 484 GLY A O 1
ATOM 3636 N N . THR A 1 485 ? 30.597 1.608 -28.345 1.00 96.69 485 THR A N 1
ATOM 3637 C CA . THR A 1 485 ? 29.700 0.586 -28.903 1.00 96.69 485 THR A CA 1
ATOM 3638 C C . THR A 1 485 ? 28.254 1.059 -28.787 1.00 96.69 485 THR A C 1
ATOM 3640 O O . THR A 1 485 ? 27.770 1.268 -27.675 1.00 96.69 485 THR A O 1
ATOM 3643 N N . THR A 1 486 ? 27.547 1.193 -29.913 1.00 95.12 486 THR A N 1
ATOM 3644 C CA . THR A 1 486 ? 26.152 1.673 -29.926 1.00 95.12 486 THR A CA 1
ATOM 3645 C C . THR A 1 486 ? 25.101 0.567 -30.074 1.00 95.12 486 THR A C 1
ATOM 3647 O O . THR A 1 486 ? 23.925 0.816 -29.806 1.00 95.12 486 THR A O 1
ATOM 3650 N N . ASP A 1 487 ? 25.503 -0.660 -30.427 1.00 97.00 487 ASP A N 1
ATOM 3651 C CA . ASP A 1 487 ? 24.642 -1.854 -30.431 1.00 97.00 487 ASP A CA 1
ATOM 3652 C C . ASP A 1 487 ? 25.194 -2.917 -29.470 1.00 97.00 487 ASP A C 1
ATOM 3654 O O . ASP A 1 487 ? 26.225 -3.539 -29.730 1.00 97.00 487 ASP A O 1
ATOM 3658 N N . VAL A 1 488 ? 24.516 -3.108 -28.336 1.00 97.19 488 VAL A N 1
ATOM 3659 C CA . VAL A 1 488 ? 25.037 -3.885 -27.203 1.00 97.19 488 VAL A CA 1
ATOM 3660 C C . VAL A 1 488 ? 24.179 -5.115 -26.894 1.00 97.19 488 VAL A C 1
ATOM 3662 O O . VAL A 1 488 ? 22.947 -5.070 -26.853 1.00 97.19 488 VAL A O 1
ATOM 3665 N N . GLY A 1 489 ? 24.838 -6.239 -26.603 1.00 96.94 489 GLY A N 1
ATOM 3666 C CA . GLY A 1 489 ? 24.170 -7.481 -26.224 1.00 96.94 489 GLY A CA 1
ATOM 3667 C C . GLY A 1 489 ? 23.549 -7.419 -24.822 1.00 96.94 489 GLY A C 1
ATOM 3668 O O . GLY A 1 489 ? 24.238 -7.191 -23.821 1.00 96.94 489 GLY A O 1
ATOM 3669 N N . TYR A 1 490 ? 22.255 -7.725 -24.724 1.00 97.31 490 TYR A N 1
ATOM 3670 C CA . TYR A 1 490 ? 21.475 -7.750 -23.486 1.00 97.31 490 TYR A CA 1
ATOM 3671 C C . TYR A 1 490 ? 20.840 -9.126 -23.248 1.00 97.31 490 TYR A C 1
ATOM 3673 O O . TYR A 1 490 ? 20.209 -9.712 -24.130 1.00 97.31 490 TYR A O 1
ATOM 3681 N N . LYS A 1 491 ? 20.962 -9.637 -22.019 1.00 97.38 491 LYS A N 1
ATOM 3682 C CA . LYS A 1 491 ? 20.287 -10.851 -21.549 1.00 97.38 491 LYS A CA 1
ATOM 3683 C C . LYS A 1 491 ? 19.126 -10.467 -20.620 1.00 97.38 491 LYS A C 1
ATOM 3685 O O . LYS A 1 491 ? 19.390 -9.864 -19.579 1.00 97.38 491 LYS A O 1
ATOM 3690 N N . PRO A 1 492 ? 17.868 -10.827 -20.939 1.00 96.06 492 PRO A N 1
ATOM 3691 C CA . PRO A 1 492 ? 16.722 -10.605 -20.054 1.00 96.06 492 PRO A CA 1
ATOM 3692 C C . PRO A 1 492 ? 16.886 -11.280 -18.690 1.00 96.06 492 PRO A C 1
ATOM 3694 O O . PRO A 1 492 ? 17.222 -12.464 -18.615 1.00 96.06 492 PRO A O 1
ATOM 3697 N N . LEU A 1 493 ? 16.616 -10.533 -17.616 1.00 96.62 493 LEU A N 1
ATOM 3698 C CA . LEU A 1 493 ? 16.703 -11.004 -16.231 1.00 96.62 493 LEU A CA 1
ATOM 3699 C C . LEU A 1 493 ? 15.337 -10.873 -15.550 1.00 96.62 493 LEU A C 1
ATOM 3701 O O . LEU A 1 493 ? 15.075 -9.905 -14.844 1.00 96.62 493 LEU A O 1
ATOM 3705 N N . TYR A 1 494 ? 14.445 -11.833 -15.780 1.00 95.62 494 TYR A N 1
ATOM 3706 C CA . TYR A 1 494 ? 13.059 -11.755 -15.310 1.00 95.62 494 TYR A CA 1
ATOM 3707 C C . TYR A 1 494 ? 12.934 -11.762 -13.780 1.00 95.62 494 TYR A C 1
ATOM 3709 O O . TYR A 1 494 ? 13.590 -12.542 -13.090 1.00 95.62 494 TYR A O 1
ATOM 3717 N N . ILE A 1 495 ? 12.025 -10.938 -13.252 1.00 96.19 495 ILE A N 1
ATOM 3718 C CA . ILE A 1 495 ? 11.638 -10.941 -11.837 1.00 96.19 495 ILE A CA 1
ATOM 3719 C C . ILE A 1 495 ? 10.197 -10.496 -11.654 1.00 96.19 495 ILE A C 1
ATOM 3721 O O . ILE A 1 495 ? 9.698 -9.649 -12.388 1.00 96.19 495 ILE A O 1
ATOM 3725 N N . GLY A 1 496 ? 9.506 -11.079 -10.673 1.00 91.44 496 GLY A N 1
ATOM 3726 C CA . GLY A 1 496 ? 8.181 -10.617 -10.257 1.00 91.44 496 GLY A CA 1
ATOM 3727 C C . GLY A 1 496 ? 7.125 -10.609 -11.366 1.00 91.44 496 GLY A C 1
ATOM 3728 O O . GLY A 1 496 ? 6.127 -9.903 -11.218 1.00 91.44 496 GLY A O 1
ATOM 3729 N N . ASN A 1 497 ? 7.330 -11.369 -12.453 1.00 90.94 497 ASN A N 1
ATOM 3730 C CA . ASN A 1 497 ? 6.528 -11.331 -13.683 1.00 90.94 497 ASN A CA 1
ATOM 3731 C C . ASN A 1 497 ? 6.406 -9.917 -14.280 1.00 90.94 497 ASN A C 1
ATOM 3733 O O . ASN A 1 497 ? 5.322 -9.492 -14.689 1.00 90.94 497 ASN A O 1
ATOM 3737 N N . LEU A 1 498 ? 7.505 -9.170 -14.239 1.00 93.88 498 LEU A N 1
ATOM 3738 C CA . LEU A 1 498 ? 7.647 -7.857 -14.850 1.00 93.88 498 LEU A CA 1
ATOM 3739 C C . LEU A 1 498 ? 8.303 -7.984 -16.225 1.00 93.88 498 LEU A C 1
ATOM 3741 O O . LEU A 1 498 ? 8.961 -8.984 -16.524 1.00 93.88 498 LEU A O 1
ATOM 3745 N N . ALA A 1 499 ? 8.066 -6.984 -17.070 1.00 92.81 499 ALA A N 1
ATOM 3746 C CA . ALA A 1 499 ? 8.626 -6.958 -18.408 1.00 92.81 499 ALA A CA 1
ATOM 3747 C C . ALA A 1 499 ? 10.138 -6.693 -18.354 1.00 92.81 499 ALA A C 1
ATOM 3749 O O . ALA A 1 499 ? 10.619 -5.857 -17.592 1.00 92.81 499 ALA A O 1
ATOM 3750 N N . GLU A 1 500 ? 10.868 -7.394 -19.208 1.00 94.50 500 GLU A N 1
ATOM 3751 C CA . GLU A 1 500 ? 12.286 -7.187 -19.489 1.00 94.50 500 GLU A CA 1
ATOM 3752 C C . GLU A 1 500 ? 12.433 -6.913 -20.993 1.00 94.50 500 GLU A C 1
ATOM 3754 O O . GLU A 1 500 ? 11.492 -7.191 -21.744 1.00 94.50 500 GLU A O 1
ATOM 3759 N N . PRO A 1 501 ? 13.575 -6.382 -21.460 1.00 93.81 501 PRO A N 1
ATOM 3760 C CA . PRO A 1 501 ? 13.843 -6.257 -22.886 1.00 93.81 501 PRO A CA 1
ATOM 3761 C C . PRO A 1 501 ? 13.518 -7.519 -23.682 1.00 93.81 501 PRO A C 1
ATOM 3763 O O . PRO A 1 501 ? 13.748 -8.641 -23.221 1.00 93.81 501 PRO A O 1
ATOM 3766 N N . PHE A 1 502 ? 13.039 -7.323 -24.906 1.00 93.75 502 PHE A N 1
ATOM 3767 C CA . PHE A 1 502 ? 12.600 -8.376 -25.824 1.00 93.75 502 PHE A CA 1
ATOM 3768 C C . PHE A 1 502 ? 11.332 -9.111 -25.364 1.00 93.75 502 PHE A C 1
ATOM 3770 O O . PHE A 1 502 ? 11.127 -10.278 -25.713 1.00 93.75 502 PHE A O 1
ATOM 3777 N N . TYR A 1 503 ? 10.452 -8.440 -24.609 1.00 87.38 503 TYR A N 1
ATOM 3778 C CA . TYR A 1 503 ? 9.153 -9.010 -24.223 1.00 87.38 503 TYR A CA 1
ATOM 3779 C C . TYR A 1 503 ? 8.182 -9.103 -25.414 1.00 87.38 503 TYR A C 1
ATOM 3781 O O . TYR A 1 503 ? 7.199 -9.844 -25.366 1.00 87.38 503 TYR A O 1
ATOM 3789 N N . THR A 1 504 ? 8.452 -8.363 -26.492 1.00 87.38 504 THR A N 1
ATOM 3790 C CA . THR A 1 504 ? 7.735 -8.433 -27.769 1.00 87.38 504 THR A CA 1
ATOM 3791 C C . THR A 1 504 ? 8.696 -8.750 -28.915 1.00 87.38 504 THR A C 1
ATOM 3793 O O . THR A 1 504 ? 9.874 -8.408 -28.879 1.00 87.38 504 THR A O 1
ATOM 3796 N N . LYS A 1 505 ? 8.186 -9.394 -29.974 1.00 87.19 505 LYS A N 1
ATOM 3797 C CA . LYS A 1 505 ? 8.969 -9.697 -31.187 1.00 87.19 505 LYS A CA 1
ATOM 3798 C C . LYS A 1 505 ? 9.290 -8.447 -32.015 1.00 87.19 505 LYS A C 1
ATOM 3800 O O . LYS A 1 505 ? 10.223 -8.468 -32.809 1.00 87.19 505 LYS A O 1
ATOM 3805 N N . ASN A 1 506 ? 8.504 -7.378 -31.868 1.00 89.38 506 ASN A N 1
ATOM 3806 C CA . ASN A 1 506 ? 8.704 -6.130 -32.601 1.00 89.38 506 ASN A CA 1
ATOM 3807 C C . ASN A 1 506 ? 9.477 -5.126 -31.733 1.00 89.38 506 ASN A C 1
ATOM 3809 O O . ASN A 1 506 ? 8.885 -4.514 -30.847 1.00 89.38 506 ASN A O 1
ATOM 3813 N N . TYR A 1 507 ? 10.762 -4.925 -32.041 1.00 86.88 507 TYR A N 1
ATOM 3814 C CA . TYR A 1 507 ? 11.657 -4.024 -31.305 1.00 86.88 507 TYR A CA 1
ATOM 3815 C C . TYR A 1 507 ? 11.122 -2.588 -31.199 1.00 86.88 507 TYR A C 1
ATOM 3817 O O . TYR A 1 507 ? 11.198 -1.984 -30.138 1.00 86.88 507 TYR A O 1
ATOM 3825 N N . GLN A 1 508 ? 10.502 -2.055 -32.259 1.00 86.75 508 GLN A N 1
ATOM 3826 C CA . GLN A 1 508 ? 9.949 -0.692 -32.239 1.00 86.75 508 GLN A CA 1
ATOM 3827 C C . GLN A 1 508 ? 8.767 -0.540 -31.275 1.00 86.75 508 GLN A C 1
ATOM 3829 O O . GLN A 1 508 ? 8.443 0.568 -30.856 1.00 86.75 508 GLN A O 1
ATOM 3834 N N . ARG A 1 509 ? 8.104 -1.648 -30.928 1.00 87.81 509 ARG A N 1
ATOM 3835 C CA . ARG A 1 509 ? 7.023 -1.681 -29.935 1.00 87.81 509 ARG A CA 1
ATOM 3836 C C . ARG A 1 509 ? 7.512 -2.101 -28.549 1.00 87.81 509 ARG A C 1
ATOM 3838 O O . ARG A 1 509 ? 6.704 -2.127 -27.623 1.00 87.81 509 ARG A O 1
ATOM 3845 N N . ASP A 1 510 ? 8.792 -2.443 -28.403 1.00 92.75 510 ASP A N 1
ATOM 3846 C CA . ASP A 1 510 ? 9.394 -2.810 -27.126 1.00 92.75 510 ASP A CA 1
ATOM 3847 C C . ASP A 1 510 ? 9.852 -1.555 -26.381 1.00 92.75 510 ASP A C 1
ATOM 3849 O O . ASP A 1 510 ? 10.989 -1.089 -26.492 1.00 92.75 510 ASP A O 1
ATOM 3853 N N . TRP A 1 511 ? 8.931 -0.982 -25.611 1.00 93.25 511 TRP A N 1
ATOM 3854 C CA . TRP A 1 511 ? 9.224 0.218 -24.835 1.00 93.25 511 TRP A CA 1
ATOM 3855 C C . TRP A 1 511 ? 10.287 -0.032 -23.754 1.00 93.25 511 TRP A C 1
ATOM 3857 O O . TRP A 1 511 ? 10.996 0.907 -23.389 1.00 93.25 511 TRP A O 1
ATOM 3867 N N . VAL A 1 512 ? 10.437 -1.273 -23.265 1.00 96.12 512 VAL A N 1
ATOM 3868 C CA . VAL A 1 512 ? 11.456 -1.606 -22.260 1.00 96.12 512 VAL A CA 1
ATOM 3869 C C . VAL A 1 512 ? 12.828 -1.524 -22.910 1.00 96.12 512 VAL A C 1
ATOM 3871 O O . VAL A 1 512 ? 13.702 -0.833 -22.393 1.00 96.12 512 VAL A O 1
ATOM 3874 N N . SER A 1 513 ? 13.004 -2.138 -24.084 1.00 96.19 513 SER A N 1
ATOM 3875 C CA . SER A 1 513 ? 14.254 -2.038 -24.842 1.00 96.19 513 SER A CA 1
ATOM 3876 C C . SER A 1 513 ? 14.597 -0.598 -25.224 1.00 96.19 513 SER A C 1
ATOM 3878 O O . SER A 1 513 ? 15.756 -0.195 -25.109 1.00 96.19 513 SER A O 1
ATOM 3880 N N . ALA A 1 514 ? 13.601 0.204 -25.613 1.00 95.69 514 ALA A N 1
ATOM 3881 C CA . ALA A 1 514 ? 13.802 1.622 -25.905 1.00 95.69 514 ALA A CA 1
ATOM 3882 C C . ALA A 1 514 ? 14.297 2.401 -24.672 1.00 95.69 514 ALA A C 1
ATOM 3884 O O . ALA A 1 514 ? 15.261 3.160 -24.764 1.00 95.69 514 ALA A O 1
ATOM 3885 N N . CYS A 1 515 ? 13.691 2.181 -23.502 1.00 96.50 515 CYS A N 1
ATOM 3886 C CA . CYS A 1 515 ? 14.118 2.838 -22.267 1.00 96.50 515 CYS A CA 1
ATOM 3887 C C . CYS A 1 515 ? 15.483 2.352 -21.766 1.00 96.50 515 CYS A C 1
ATOM 3889 O O . CYS A 1 515 ? 16.242 3.159 -21.240 1.00 96.50 515 CYS A O 1
ATOM 3891 N N . VAL A 1 516 ? 15.829 1.074 -21.957 1.00 97.25 516 VAL A N 1
ATOM 3892 C CA . VAL A 1 516 ? 17.175 0.560 -21.649 1.00 97.25 516 VAL A CA 1
ATOM 3893 C C . VAL A 1 516 ? 18.229 1.200 -22.552 1.00 97.25 516 VAL A C 1
ATOM 3895 O O . VAL A 1 516 ? 19.275 1.613 -22.061 1.00 97.25 516 VAL A O 1
ATOM 3898 N N . SER A 1 517 ? 17.942 1.337 -23.849 1.00 97.00 517 SER A N 1
ATOM 3899 C CA . SER A 1 517 ? 18.865 1.979 -24.798 1.00 97.00 517 SER A CA 1
ATOM 3900 C C . SER A 1 517 ? 19.132 3.437 -24.397 1.00 97.00 517 SER A C 1
ATOM 3902 O O . SER A 1 517 ? 20.280 3.859 -24.317 1.00 97.00 517 SER A O 1
ATOM 3904 N N . LYS A 1 518 ? 18.083 4.180 -24.007 1.00 96.69 518 LYS A N 1
ATOM 3905 C CA . LYS A 1 518 ? 18.214 5.550 -23.472 1.00 96.69 518 LYS A CA 1
ATOM 3906 C C . LYS A 1 518 ? 18.935 5.629 -22.128 1.00 96.69 518 LYS A C 1
ATOM 3908 O O . LYS A 1 518 ? 19.693 6.566 -21.894 1.00 96.69 518 LYS A O 1
ATOM 3913 N N . TRP A 1 519 ? 18.735 4.651 -21.250 1.00 95.69 519 TRP A N 1
ATOM 3914 C CA . TRP A 1 519 ? 19.457 4.587 -19.981 1.00 95.69 519 TRP A CA 1
ATOM 3915 C C . TRP A 1 519 ? 20.972 4.479 -20.189 1.00 95.69 519 TRP A C 1
ATOM 3917 O O . TRP A 1 519 ? 21.722 5.210 -19.544 1.00 95.69 519 TRP A O 1
ATOM 3927 N N . TYR A 1 520 ? 21.415 3.613 -21.101 1.00 96.69 520 TYR A N 1
ATOM 3928 C CA . TYR A 1 520 ? 22.838 3.406 -21.390 1.00 96.69 520 TYR A CA 1
ATOM 3929 C C . TYR A 1 520 ? 23.437 4.390 -22.403 1.00 96.69 520 TYR A C 1
ATOM 3931 O O . TYR A 1 520 ? 24.636 4.314 -22.645 1.00 96.69 520 TYR A O 1
ATOM 3939 N N . ASP A 1 521 ? 22.629 5.295 -22.961 1.00 96.00 521 ASP A N 1
ATOM 3940 C CA . ASP A 1 521 ? 23.020 6.221 -24.034 1.00 96.00 521 ASP A CA 1
ATOM 3941 C C . ASP A 1 521 ? 23.611 5.506 -25.265 1.00 96.00 521 ASP A C 1
ATOM 3943 O O . ASP A 1 521 ? 24.671 5.8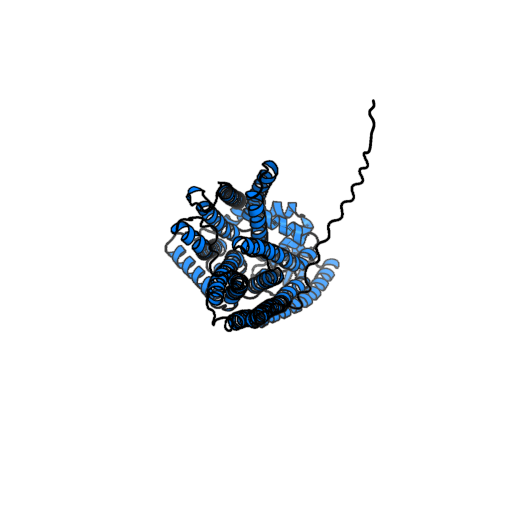42 -25.782 1.00 96.00 521 ASP A O 1
ATOM 3947 N N . ILE A 1 522 ? 22.910 4.461 -25.710 1.00 97.19 522 ILE A N 1
ATOM 3948 C CA . ILE A 1 522 ? 23.250 3.656 -26.890 1.00 97.19 522 ILE A CA 1
ATOM 3949 C C . ILE A 1 522 ? 22.078 3.632 -27.874 1.00 97.19 522 ILE A C 1
ATOM 3951 O O . ILE A 1 522 ? 20.922 3.852 -27.495 1.00 97.19 522 ILE A O 1
ATOM 3955 N N . ASP A 1 523 ? 22.358 3.312 -29.137 1.00 95.94 523 ASP A N 1
ATOM 3956 C CA . ASP A 1 523 ? 21.335 3.260 -30.186 1.00 95.94 523 ASP A CA 1
ATOM 3957 C C . ASP A 1 523 ? 20.399 2.065 -29.999 1.00 95.94 523 ASP A C 1
ATOM 3959 O O . ASP A 1 523 ? 19.182 2.163 -30.204 1.00 95.94 523 ASP A O 1
ATOM 3963 N N . ARG A 1 524 ? 20.966 0.910 -29.630 1.00 95.25 524 ARG A N 1
ATOM 3964 C CA . ARG A 1 524 ? 20.234 -0.351 -29.625 1.00 95.25 524 ARG A CA 1
ATOM 3965 C C . ARG A 1 524 ? 20.777 -1.363 -28.625 1.00 95.25 524 ARG A C 1
ATOM 3967 O O . ARG A 1 524 ? 21.974 -1.464 -28.380 1.00 95.25 524 ARG A O 1
ATOM 3974 N N . ILE A 1 525 ? 19.864 -2.189 -28.119 1.00 96.75 525 ILE A N 1
ATOM 3975 C CA . ILE A 1 525 ? 20.208 -3.483 -27.532 1.00 96.75 525 ILE A CA 1
ATOM 3976 C C . ILE A 1 525 ? 19.709 -4.639 -28.400 1.00 96.75 525 ILE A C 1
ATOM 3978 O O . ILE A 1 525 ? 18.611 -4.588 -28.966 1.00 96.75 525 ILE A O 1
ATOM 3982 N N . HIS A 1 526 ? 20.471 -5.726 -28.454 1.00 94.31 526 HIS A N 1
ATOM 3983 C CA . HIS A 1 526 ? 20.060 -6.979 -29.090 1.00 94.31 526 HIS A CA 1
ATOM 3984 C C . HIS A 1 526 ? 20.120 -8.145 -28.106 1.00 94.31 526 HIS A C 1
ATOM 3986 O O . HIS A 1 526 ? 20.779 -8.088 -27.068 1.00 94.31 526 HIS A O 1
ATOM 3992 N N . ARG A 1 527 ? 19.378 -9.212 -28.406 1.00 92.81 527 ARG A N 1
ATOM 3993 C CA . ARG A 1 527 ? 19.339 -10.387 -27.540 1.00 92.81 527 ARG A CA 1
ATOM 3994 C C . ARG A 1 527 ? 20.658 -11.143 -27.656 1.00 92.81 527 ARG A C 1
ATOM 3996 O O . ARG A 1 527 ? 21.023 -11.541 -28.758 1.00 92.81 527 ARG A O 1
ATOM 4003 N N . ARG A 1 528 ? 21.327 -11.331 -26.518 1.00 88.69 528 ARG A N 1
ATOM 4004 C CA . ARG A 1 528 ? 22.528 -12.164 -26.402 1.00 88.69 528 ARG A CA 1
ATOM 4005 C C . ARG A 1 528 ? 22.192 -13.642 -26.241 1.00 88.69 528 ARG A C 1
ATOM 4007 O O . ARG A 1 528 ? 21.181 -13.945 -25.559 1.00 88.69 528 ARG A O 1
#

pLDDT: mean 90.04, std 14.33, range [35.12, 98.88]

Secondary structure (DSSP, 8-state):
--------------------------------HHHHHHHHHHHHHHHHHHHHHHHHHHHHHHHHHHHHHHGGG----THHHHHHHHHHHHHHHHHHHHHHHTS---HHHHHHHHHHHHTTTHHHHHHHHHHHHHHHHHHHHHHHHHHHHTT----HHHHHHHHHHHHHIIIIISTTHIIIII-HHHHHHHTHHHHHHHHHHHHHHHHHH---HHHHHHHHHHHHHHHHHHHHH-HHHHHHHHHHHHHHHHHTSGGGSS-SSSHHHHHHHHHHHHHHHHHHHHHHSHHHHHHHHTS--PPPTTSHHHHHHHHHHHHHHHHHHHT-GGGHHHHHHHHHHHHHHHTTS-TT-PPP-----HHHHHHHHHHHHHHHHHHHHHHHHHHHHHH-TTGGG-GGGTHHHHHHHHHHHHHHHHHHHHHHHHHHHHSTTGGGHHHHHHHHHHHHHHHHHHHTHHHHHHHHHHHHHHHHHHHHHHHHHHHHHHTT--EEEE-----TT---TTSSS-GGG-HHHHHHHHHHT-SEEEE-

Nearest PDB structures (foldseek):
  6wbv-assembly1_A  TM=1.557E-01  e=4.102E-01  Homo sapiens
  3gi9-assembly1_C  TM=1.309E-01  e=2.055E-01  Methanocaldococcus jannaschii
  8wu1-assembly1_R  TM=1.459E-01  e=5.102E+00  Homo sapiens

Solvent-accessible surface area (backbone atoms only — not comparable to full-atom values): 26994 Å² total; per-residue (Å²): 132,87,85,82,89,87,88,83,90,83,87,80,91,77,92,76,89,77,91,79,78,91,75,96,70,86,74,73,81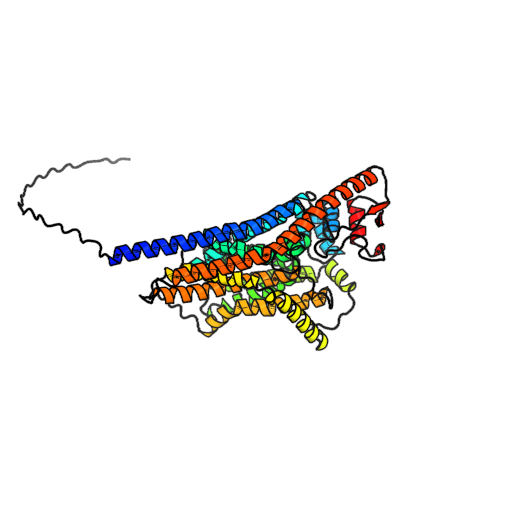,71,75,51,74,65,60,57,58,54,49,55,55,58,49,49,57,48,52,50,54,50,50,49,23,49,52,41,32,53,57,26,40,50,56,43,47,50,53,28,56,50,9,73,37,55,66,79,54,36,68,42,31,45,42,36,36,35,9,63,78,44,32,37,66,41,32,18,49,43,22,27,57,66,40,59,11,32,35,47,38,25,36,52,39,9,62,33,18,47,70,50,65,56,38,52,21,48,42,30,38,53,51,52,52,57,36,36,52,36,42,29,54,50,46,34,53,51,33,45,73,75,75,35,84,62,54,64,63,51,33,45,16,40,30,30,44,50,47,35,44,65,33,42,66,52,99,37,32,48,33,40,48,56,35,56,76,40,19,58,38,25,42,48,52,57,42,54,48,48,47,48,50,53,48,47,59,50,32,58,70,47,86,58,66,67,68,27,50,51,42,50,53,50,42,22,53,52,24,20,40,41,14,16,32,18,65,53,41,34,53,26,52,34,48,43,25,50,55,52,16,65,53,19,35,44,91,49,55,71,25,97,46,60,52,57,21,52,49,22,49,38,34,37,52,13,22,50,52,12,35,47,52,16,60,70,20,54,1,24,48,49,51,47,71,76,50,71,92,66,80,54,62,85,37,73,68,34,40,54,51,36,52,50,43,31,49,53,52,45,51,64,52,67,73,41,65,48,60,53,30,28,23,31,45,13,22,51,56,7,29,66,46,11,60,72,46,66,76,79,73,72,66,85,82,71,82,49,45,69,65,53,52,50,50,63,68,43,44,53,60,50,35,30,56,55,23,41,44,51,36,27,46,51,27,34,72,73,60,35,96,66,20,58,74,54,52,41,58,46,42,39,29,46,54,56,39,44,51,40,37,19,51,54,19,21,52,52,16,23,52,50,18,28,54,42,58,61,41,92,83,30,78,72,53,56,60,53,53,51,49,53,35,44,51,49,31,49,52,32,55,57,69,32,45,66,53,50,50,52,53,49,52,54,41,49,57,47,32,55,56,45,51,58,48,48,58,49,51,54,50,44,37,74,70,70,46,40,73,42,75,41,71,70,76,80,54,73,91,48,54,39,52,74,76,44,96,50,67,94,74,22,63,43,38,52,22,45,16,58,53,65,74,33,81,37,67,44,84,97

Foldseek 3Di:
DDDDDDDDDDDDDDDDDDDDDDDPDPPPPPPPPVNVVVVVLVVVLVVLLLVLLVVLLVLLVVLLVLLLQLLQLFDDFFCSLVLQLCLQPQALVRQLVCCQAAAQLLNLLSNVSNVQNNVHSPSLSRQLVVLLVLQLVLQLVVVQVVCVVVVHHRDSSLSSSLSSLLVSCQQFLAPQNCLQRRNSSLCQQFRVLVSLVSVLVVLLVVLLPDDDDPSNVVSLVVLLQSLLSNLSRYPLLLLLLLLLLCLQLVLCDCVQLPHVDNSSNSSSVSSNNSSVNNVCSSCPGNNNVVLVVVPPDDDDCPDPVNVVLLVVLLVVLVCSVVVRCLLLLLLLSLLSLQLVQQLPDALPCPDDCSCRDPVSVVSVLCSLVVSLSVSSSVLSSVQCVNPNSCSSVPCSNNSSSSSSVSVSSSNNSNNVNNVVNNVLNVDPPRSVCSSVSSCVSSVSSSVSSVVSVVSSVVLSCLSNVLSVVVVVQVVVLLVCVVVVNQEEEDAFRDDSNGDAPPPDPDNVPRVNQVSNSSSSVHNGYDYD

Mean predicted aligned error: 7.29 Å